Protein 4F06 (pdb70)

Radius of gyration: 19.81 Å; Cα contacts (8 Å, |Δi|>4): 800; chains: 1; bounding box: 46×58×43 Å

Nearest PDB structures (foldseek):
  4f06-assembly1_A  TM=1.003E+00  e=2.140E-73  Rhodopseudomonas palustris HaA2
  4eyk-assembly1_A  TM=9.414E-01  e=2.251E-41  Rhodopseudomonas palustris BisB5
  3i45-assembly1_A  TM=8.473E-01  e=6.447E-22  Rhodospirillum rubrum ATCC 11170
  4maa-assembly1_A  TM=8.693E-01  e=2.185E-21  Pseudomonas protegens Pf-5
  3hut-assembly1_A  TM=7.265E-01  e=2.837E-20  Rhodospirillum rubrum ATCC 11170

Solvent-accessible surface area: 13769 Å² total

CATH classification: 3.40.50.2300 (+1 more: 3.40.50.2300)

InterPro domains:
  IPR000709 Leu/Ile/Val-binding protein [PR00337] (26-42)
  IPR000709 Leu/Ile/Val-binding protein [PR00337] (88-98)
  IPR000709 Leu/Ile/Val-binding protein [PR00337] (280-293)
  IPR028081 Leucine-binding protein domain [PF13458] (25-366)
  IPR028082 Periplasmic binding protein-like I [SSF53822] (25-380)
  IPR051010 Branched-chain amino acid transport protein [PTHR30483] (5-375)

B-factor: mean 13.5, std 9.24, range [3.84, 75.08]

Structure (mmCIF, N/CA/C/O backbone):
data_4F06
#
_entry.id   4F06
#
_cell.length_a   42.135
_cell.length_b   61.174
_cell.length_c   130.177
_cell.angle_alpha   90.000
_cell.angle_beta   90.000
_cell.angle_gamma   90.000
#
_symmetry.space_group_name_H-M   'P 21 21 21'
#
loop_
_entity.id
_entity.type
_entity.pdbx_description
1 polymer 'Extracellular ligand-binding receptor'
2 non-polymer 'P-HYDROXYBENZOIC ACID'
3 non-polymer 'SULFATE ION'
4 non-polymer GLYCEROL
5 non-polymer 'SODIUM ION'
6 water water
#
loop_
_atom_site.group_PDB
_atom_site.id
_atom_site.type_symbol
_atom_site.label_atom_id
_atom_site.label_alt_id
_atom_site.label_comp_id
_atom_site.label_asym_id
_atom_site.label_entity_id
_atom_site.label_seq_id
_atom_site.pdbx_PDB_ins_code
_atom_site.Cartn_x
_atom_site.Cartn_y
_atom_site.Cartn_z
_atom_site.occupancy
_atom_site.B_iso_or_equiv
_atom_site.auth_seq_id
_atom_site.auth_comp_id
_atom_site.auth_asym_id
_atom_site.auth_atom_id
_atom_site.pdbx_PDB_model_num
ATOM 1 N N . ASP A 1 4 ? -4.356 -10.045 13.374 1.00 54.00 24 ASP A N 1
ATOM 2 C CA . ASP A 1 4 ? -4.486 -9.545 14.762 1.00 41.56 24 ASP A CA 1
ATOM 3 C C . ASP A 1 4 ? -3.427 -8.510 15.084 1.00 30.11 24 ASP A C 1
ATOM 4 O O . ASP A 1 4 ? -3.553 -7.833 16.098 1.00 26.72 24 ASP A O 1
ATOM 9 N N . THR A 1 5 ? -2.342 -8.439 14.304 1.00 21.32 25 THR A N 1
ATOM 10 C CA . THR A 1 5 ? -1.365 -7.348 14.530 1.00 15.83 25 THR A CA 1
ATOM 11 C C . THR A 1 5 ? -1.802 -6.085 13.784 1.00 13.25 25 THR A C 1
ATOM 12 O O . THR A 1 5 ? -2.126 -6.129 12.609 1.00 18.12 25 THR A O 1
ATOM 16 N N . ILE A 1 6 ? -1.829 -4.967 14.493 1.00 9.92 26 ILE A N 1
ATOM 17 C CA . ILE A 1 6 ? -2.045 -3.634 13.906 1.00 9.51 26 ILE A CA 1
ATOM 18 C C . ILE A 1 6 ? -0.723 -2.911 13.841 1.00 8.99 26 ILE A C 1
ATOM 19 O O . ILE A 1 6 ? -0.072 -2.793 14.883 1.00 9.57 26 ILE A O 1
ATOM 24 N N . LYS A 1 7 ? -0.310 -2.460 12.647 1.00 9.76 27 LYS A N 1
ATOM 25 C CA . LYS A 1 7 ? 0.944 -1.753 12.544 1.00 8.65 27 LYS A CA 1
ATOM 26 C C . LYS A 1 7 ? 0.726 -0.253 12.456 1.00 7.98 27 LYS A C 1
ATOM 27 O O . LYS A 1 7 ? -0.241 0.220 11.861 1.00 8.78 27 LYS A O 1
ATOM 33 N N . VAL A 1 8 ? 1.659 0.468 13.087 1.00 8.21 28 VAL A N 1
ATOM 34 C CA . VAL A 1 8 ? 1.701 1.912 13.105 1.00 7.57 28 VAL A CA 1
ATOM 35 C C . VAL A 1 8 ? 3.001 2.287 12.463 1.00 7.64 28 VAL A C 1
ATOM 36 O O . VAL A 1 8 ? 4.056 1.837 12.907 1.00 8.63 28 VAL A O 1
ATOM 40 N N . GLY A 1 9 ? 2.954 3.149 11.437 1.00 7.44 29 GLY A N 1
ATOM 41 C CA . GLY A 1 9 ? 4.202 3.560 10.752 1.00 7.76 29 GLY A CA 1
ATOM 42 C C . GLY A 1 9 ? 4.660 4.903 11.277 1.00 6.79 29 GLY A C 1
ATOM 43 O O . GLY A 1 9 ? 3.927 5.884 11.219 1.00 9.23 29 GLY A O 1
ATOM 44 N N . VAL A 1 10 ? 5.878 4.934 11.841 1.00 6.72 30 VAL A N 1
ATOM 45 C CA . VAL A 1 10 ? 6.431 6.144 12.429 1.00 6.44 30 VAL A CA 1
ATOM 46 C C . VAL A 1 10 ? 7.528 6.658 11.524 1.00 6.99 30 VAL A C 1
ATOM 47 O O . VAL A 1 10 ? 8.527 5.944 11.283 1.00 8.63 30 VAL A O 1
ATOM 51 N N . ILE A 1 11 ? 7.367 7.875 11.026 1.00 6.45 31 ILE A N 1
ATOM 52 C CA . ILE A 1 11 ? 8.412 8.483 10.189 1.00 6.18 31 ILE A CA 1
ATOM 53 C C . ILE A 1 11 ? 9.100 9.529 11.069 1.00 6.65 31 ILE A C 1
ATOM 54 O O . ILE A 1 11 ? 8.456 10.394 11.665 1.00 7.57 31 ILE A O 1
ATOM 59 N N . GLY A 1 12 ? 10.427 9.457 11.160 1.00 6.69 32 GLY A N 1
ATOM 60 C CA . GLY A 1 12 ? 11.162 10.441 11.977 1.00 7.35 32 GLY A CA 1
ATOM 61 C C . GLY A 1 12 ? 12.583 10.496 11.556 1.00 6.93 32 GLY A C 1
ATOM 62 O O . GLY A 1 12 ? 13.009 9.704 10.708 1.00 8.31 32 GLY A O 1
ATOM 63 N N . THR A 1 13 ? 13.325 11.426 12.136 1.00 7.01 33 THR A N 1
ATOM 64 C CA . THR A 1 13 ? 14.736 11.583 11.790 1.00 6.88 33 THR A CA 1
ATOM 65 C C . THR A 1 13 ? 15.529 10.566 12.601 1.00 6.74 33 THR A C 1
ATOM 66 O O . THR A 1 13 ? 15.959 10.829 13.721 1.00 7.84 33 THR A O 1
ATOM 78 N N . SER A 1 15 ? 18.335 8.849 11.658 1.00 10.60 35 SER A N 1
ATOM 79 C CA . SER A 1 15 ? 19.783 8.911 11.423 1.00 10.55 35 SER A CA 1
ATOM 80 C C . SER A 1 15 ? 20.108 10.331 11.018 1.00 10.68 35 SER A C 1
ATOM 81 O O . SER A 1 15 ? 19.196 11.127 10.769 1.00 11.91 35 SER A O 1
ATOM 84 N N . GLY A 1 16 ? 21.401 10.644 10.919 1.00 10.69 36 GLY A N 1
ATOM 85 C CA . GLY A 1 16 ? 21.824 11.922 10.430 1.00 10.56 36 GLY A CA 1
ATOM 86 C C . GLY A 1 16 ? 21.882 12.980 11.520 1.00 9.03 36 GLY A C 1
ATOM 87 O O . GLY A 1 16 ? 21.792 12.673 12.705 1.00 9.17 36 GLY A O 1
ATOM 88 N N . PRO A 1 17 ? 21.964 14.257 11.138 1.00 8.79 37 PRO A N 1
ATOM 89 C CA . PRO A 1 17 ? 22.206 15.334 12.087 1.00 8.49 37 PRO A CA 1
ATOM 90 C C . PRO A 1 17 ? 21.098 15.459 13.135 1.00 8.11 37 PRO A C 1
ATOM 91 O O . PRO A 1 17 ? 21.357 15.975 14.240 1.00 8.85 37 PRO A O 1
ATOM 95 N N . TYR A 1 18 ? 19.867 15.075 12.772 1.00 7.75 38 TYR A N 1
ATOM 96 C CA . TYR A 1 18 ? 18.704 15.199 13.670 1.00 7.25 38 TYR A CA 1
ATOM 97 C C . TYR A 1 18 ? 18.326 13.853 14.283 1.00 6.62 38 TYR A C 1
ATOM 98 O O . TYR A 1 18 ? 17.209 13.713 14.823 1.00 7.17 38 TYR A O 1
ATOM 107 N N . ALA A 1 19 ? 19.247 12.888 14.298 1.00 7.12 39 ALA A N 1
ATOM 108 C CA . ALA A 1 19 ? 18.945 11.526 14.739 1.00 7.10 39 ALA A CA 1
ATOM 109 C C . ALA A 1 19 ? 18.390 11.470 16.147 1.00 6.83 39 ALA A C 1
ATOM 110 O O . ALA A 1 19 ? 17.555 10.609 16.438 1.00 7.84 39 ALA A O 1
ATOM 112 N N . LEU A 1 20 ? 18.833 12.349 17.044 1.00 6.88 40 LEU A N 1
ATOM 113 C CA . LEU A 1 20 ? 18.328 12.234 18.409 1.00 7.48 40 LEU A CA 1
ATOM 114 C C . LEU A 1 20 ? 16.838 12.435 18.480 1.00 6.88 40 LEU A C 1
ATOM 115 O O . LEU A 1 20 ? 16.154 11.854 19.307 1.00 6.85 40 LEU A O 1
ATOM 120 N N . PHE A 1 21 ? 16.298 13.292 17.606 1.00 6.25 41 PHE A N 1
ATOM 121 C CA . PHE A 1 21 ? 14.866 13.606 17.657 1.00 6.59 41 PHE A CA 1
ATOM 122 C C . PHE A 1 21 ? 13.995 12.446 17.217 1.00 6.41 41 PHE A C 1
ATOM 123 O O . PHE A 1 21 ? 12.876 12.266 17.765 1.00 8.48 41 PHE A O 1
ATOM 131 N N . GLY A 1 22 ? 14.438 11.664 16.234 1.00 7.24 42 GLY A N 1
ATOM 132 C CA . GLY A 1 22 ? 13.696 10.457 15.851 1.00 8.00 42 GLY A CA 1
ATOM 133 C C . GLY A 1 22 ? 13.906 9.329 16.835 1.00 7.46 42 GLY A C 1
ATOM 134 O O . GLY A 1 22 ? 12.951 8.579 17.152 1.00 7.17 42 GLY A O 1
ATOM 135 N N . LYS A 1 23 ? 15.133 9.188 17.346 1.00 7.12 43 LYS A N 1
ATOM 136 C CA . LYS A 1 23 ? 15.370 8.224 18.423 1.00 7.27 43 LYS A CA 1
ATOM 137 C C . LYS A 1 23 ? 14.411 8.509 19.592 1.00 7.36 43 LYS A C 1
ATOM 138 O O . LYS A 1 23 ? 13.905 7.573 20.214 1.00 7.83 43 LYS A O 1
ATOM 144 N N . ASN A 1 24 ? 14.170 9.785 19.883 1.00 6.90 44 ASN A N 1
ATOM 145 C CA . ASN A 1 24 ? 13.226 10.137 20.950 1.00 5.72 44 ASN A CA 1
ATOM 146 C C . ASN A 1 24 ? 11.788 9.717 20.675 1.00 6.22 44 ASN A C 1
ATOM 147 O O . ASN A 1 24 ? 11.061 9.449 21.606 1.00 6.36 44 ASN A O 1
ATOM 152 N N . TYR A 1 25 ? 11.367 9.647 19.395 1.00 5.89 45 TYR A N 1
ATOM 153 C CA . TYR A 1 25 ? 10.015 9.073 19.140 1.00 6.60 45 TYR A CA 1
ATOM 154 C C . TYR A 1 25 ? 10.001 7.611 19.627 1.00 7.33 45 TYR A C 1
ATOM 155 O O . TYR A 1 25 ? 9.055 7.195 20.313 1.00 7.50 45 TYR A O 1
ATOM 164 N N A LYS A 1 26 ? 11.026 6.830 19.291 0.50 7.10 46 LYS A N 1
ATOM 165 N N B LYS A 1 26 ? 11.023 6.827 19.289 0.50 7.17 46 LYS A N 1
ATOM 166 C CA A LYS A 1 26 ? 11.135 5.443 19.738 0.50 7.56 46 LYS A CA 1
ATOM 167 C CA B LYS A 1 26 ? 11.096 5.444 19.747 0.50 7.61 46 LYS A CA 1
ATOM 168 C C A LYS A 1 26 ? 11.220 5.365 21.256 0.50 8.15 46 LYS A C 1
ATOM 169 C C B LYS A 1 26 ? 11.205 5.372 21.262 0.50 8.18 46 LYS A C 1
ATOM 170 O O A LYS A 1 26 ? 10.577 4.491 21.872 0.50 8.76 46 LYS A O 1
ATOM 171 O O B LYS A 1 26 ? 10.559 4.505 21.884 0.50 8.76 46 LYS A O 1
ATOM 190 N N . GLY A 1 28 ? 9.983 7.495 23.472 1.00 6.41 48 GLY A N 1
ATOM 191 C CA . GLY A 1 28 ? 8.666 7.869 24.047 1.00 7.00 48 GLY A CA 1
ATOM 192 C C . GLY A 1 28 ? 7.648 6.750 23.830 1.00 6.52 48 GLY A C 1
ATOM 193 O O . GLY A 1 28 ? 6.882 6.422 24.763 1.00 7.31 48 GLY A O 1
ATOM 194 N N . ILE A 1 29 ? 7.632 6.150 22.639 1.00 6.99 49 ILE A N 1
ATOM 195 C CA . ILE A 1 29 ? 6.753 4.995 22.390 1.00 7.63 49 ILE A CA 1
ATOM 196 C C . ILE A 1 29 ? 7.153 3.815 23.272 1.00 8.60 49 ILE A C 1
ATOM 197 O O . ILE A 1 29 ? 6.275 3.159 23.885 1.00 8.85 49 ILE A O 1
ATOM 202 N N . ASP A 1 30 ? 8.468 3.577 23.440 1.00 8.45 50 ASP A N 1
ATOM 203 C CA . ASP A 1 30 ? 8.907 2.476 24.302 1.00 9.90 50 ASP A CA 1
ATOM 204 C C . ASP A 1 30 ? 8.480 2.719 25.734 1.00 9.45 50 ASP A C 1
ATOM 205 O O . ASP A 1 30 ? 8.140 1.770 26.454 1.00 10.59 50 ASP A O 1
ATOM 210 N N . ALA A 1 31 ? 8.509 3.972 26.179 1.00 8.35 51 ALA A N 1
ATOM 211 C CA . ALA A 1 31 ? 8.055 4.298 27.529 1.00 7.76 51 ALA A CA 1
ATOM 212 C C . ALA A 1 31 ? 6.550 4.012 27.678 1.00 7.36 51 ALA A C 1
ATOM 213 O O . ALA A 1 31 ? 6.093 3.444 28.700 1.00 8.31 51 ALA A O 1
ATOM 215 N N . TRP A 1 32 ? 5.769 4.401 26.669 1.00 7.22 52 TRP A N 1
ATOM 216 C CA . TRP A 1 32 ? 4.345 4.104 26.670 1.00 6.77 52 TRP A CA 1
ATOM 217 C C . TRP A 1 32 ? 4.087 2.615 26.802 1.00 7.33 52 TRP A C 1
ATOM 218 O O . TRP A 1 32 ? 3.256 2.193 27.614 1.00 8.02 52 TRP A O 1
ATOM 229 N N . VAL A 1 33 ? 4.770 1.817 25.994 1.00 8.06 53 VAL A N 1
ATOM 230 C CA . VAL A 1 33 ? 4.612 0.362 26.014 1.00 8.15 53 VAL A CA 1
ATOM 231 C C . VAL A 1 33 ? 5.120 -0.221 27.322 1.00 8.23 53 VAL A C 1
ATOM 232 O O . VAL A 1 33 ? 4.544 -1.184 27.853 1.00 9.20 53 VAL A O 1
ATOM 236 N N . ALA A 1 34 ? 6.179 0.342 27.885 1.00 7.53 54 ALA A N 1
ATOM 237 C CA . ALA A 1 34 ? 6.676 -0.172 29.191 1.00 8.87 54 ALA A CA 1
ATOM 238 C C . ALA A 1 34 ? 5.595 -0.064 30.250 1.00 8.51 54 ALA A C 1
ATOM 239 O O . ALA A 1 34 ? 5.513 -0.923 31.131 1.00 10.42 54 ALA A O 1
ATOM 241 N N . GLU A 1 35 ? 4.778 0.995 30.189 1.00 7.79 55 GLU A N 1
ATOM 242 C CA . GLU A 1 35 ? 3.711 1.178 31.148 1.00 8.25 55 GLU A CA 1
ATOM 243 C C . GLU A 1 35 ? 2.444 0.433 30.769 1.00 7.44 55 GLU A C 1
ATOM 244 O O . GLU A 1 35 ? 1.741 -0.074 31.650 1.00 9.51 55 GLU A O 1
ATOM 250 N N . HIS A 1 36 ? 2.077 0.468 29.477 1.00 6.94 56 HIS A N 1
ATOM 251 C CA . HIS A 1 36 ? 0.731 0.147 29.065 1.00 7.47 56 HIS A CA 1
ATOM 252 C C . HIS A 1 36 ? 0.615 -1.112 28.233 1.00 8.12 56 HIS A C 1
ATOM 253 O O . HIS A 1 36 ? -0.514 -1.522 27.873 1.00 9.35 56 HIS A O 1
ATOM 260 N N . GLY A 1 37 ? 1.753 -1.696 27.860 1.00 8.07 57 GLY A N 1
ATOM 261 C CA . GLY A 1 37 ? 1.750 -2.928 27.051 1.00 9.63 57 GLY A CA 1
ATOM 262 C C . GLY A 1 37 ? 1.519 -2.681 25.577 1.00 8.68 57 GLY A C 1
ATOM 263 O O . GLY A 1 37 ? 1.390 -1.533 25.156 1.00 8.69 57 GLY A O 1
ATOM 264 N N . ASN A 1 38 ? 1.438 -3.761 24.821 1.00 10.23 58 ASN A N 1
ATOM 265 C CA . ASN A 1 38 ? 1.313 -3.706 23.358 1.00 10.27 58 ASN A CA 1
ATOM 266 C C . ASN A 1 38 ? 0.017 -4.354 22.870 1.00 10.16 58 ASN A C 1
ATOM 267 O O . ASN A 1 38 ? -0.121 -4.624 21.684 1.00 12.55 58 ASN A O 1
ATOM 272 N N . LYS A 1 39 ? -0.952 -4.560 23.763 1.00 12.16 59 LYS A N 1
ATOM 273 C CA . LYS A 1 39 ? -2.243 -5.132 23.432 1.00 13.62 59 LYS A CA 1
ATOM 274 C C . LYS A 1 39 ? -3.375 -4.073 23.566 1.00 12.63 59 LYS A C 1
ATOM 275 O O . LYS A 1 39 ? -3.485 -3.348 24.574 1.00 16.17 59 LYS A O 1
ATOM 281 N N . VAL A 1 40 ? -4.205 -3.986 22.539 1.00 12.20 60 VAL A N 1
ATOM 282 C CA . VAL A 1 40 ? -5.373 -3.135 22.587 1.00 13.00 60 VAL A CA 1
ATOM 283 C C . VAL A 1 40 ? -6.500 -3.818 21.833 1.00 13.41 60 VAL A C 1
ATOM 284 O O . VAL A 1 40 ? -6.322 -4.241 20.694 1.00 13.78 60 VAL A O 1
ATOM 288 N N . ALA A 1 41 ? -7.682 -3.884 22.457 1.00 14.55 61 ALA A N 1
ATOM 289 C CA . ALA A 1 41 ? -8.906 -4.354 21.803 1.00 18.00 61 ALA A CA 1
ATOM 290 C C . ALA A 1 41 ? -8.691 -5.740 21.214 1.00 16.50 61 ALA A C 1
ATOM 291 O O . ALA A 1 41 ? -9.220 -6.053 20.148 1.00 19.29 61 ALA A O 1
ATOM 293 N N . GLY A 1 42 ? -7.888 -6.548 21.895 1.00 16.14 62 GLY A N 1
ATOM 294 C CA . GLY A 1 42 ? -7.602 -7.913 21.453 1.00 18.16 62 GLY A CA 1
ATOM 295 C C . GLY A 1 42 ? -6.603 -8.015 20.302 1.00 16.42 62 GLY A C 1
ATOM 296 O O . GLY A 1 42 ? -6.465 -9.079 19.696 1.00 22.53 62 GLY A O 1
ATOM 297 N N . HIS A 1 43 ? -5.922 -6.908 19.984 1.00 13.74 63 HIS A N 1
ATOM 298 C CA . HIS A 1 43 ? -4.901 -6.873 18.926 1.00 12.88 63 HIS A CA 1
ATOM 299 C C . HIS A 1 43 ? -3.561 -6.525 19.506 1.00 11.52 63 HIS A C 1
ATOM 300 O O . HIS A 1 43 ? -3.467 -5.843 20.500 1.00 17.37 63 HIS A O 1
ATOM 307 N N . THR A 1 44 ? -2.496 -6.980 18.875 1.00 12.50 64 THR A N 1
ATOM 308 C CA . THR A 1 44 ? -1.139 -6.546 19.191 1.00 11.49 64 THR A CA 1
ATOM 309 C C . THR A 1 44 ? -0.838 -5.322 18.335 1.00 9.92 64 THR A C 1
ATOM 310 O O . THR A 1 44 ? -1.192 -5.291 17.165 1.00 13.20 64 THR A O 1
ATOM 314 N N . VAL A 1 45 ? -0.221 -4.300 18.926 1.00 9.36 65 VAL A N 1
ATOM 315 C CA . VAL A 1 45 ? 0.136 -3.060 18.211 1.00 9.21 65 VAL A CA 1
ATOM 316 C C . VAL A 1 45 ? 1.643 -3.109 18.021 1.00 8.61 65 VAL A C 1
ATOM 317 O O . VAL A 1 45 ? 2.399 -3.277 18.980 1.00 10.92 65 VAL A O 1
ATOM 321 N N . GLU A 1 46 ? 2.079 -2.923 16.770 1.00 8.98 66 GLU A N 1
ATOM 322 C CA . GLU A 1 46 ? 3.503 -2.912 16.451 1.00 9.19 66 GLU A CA 1
ATOM 323 C C . GLU A 1 46 ? 3.844 -1.578 15.771 1.00 8.69 66 GLU A C 1
ATOM 324 O O . GLU A 1 46 ? 3.201 -1.219 14.789 1.00 10.43 66 GLU A O 1
ATOM 330 N N . PHE A 1 47 ? 4.898 -0.918 16.244 1.00 8.79 67 PHE A N 1
ATOM 331 C CA . PHE A 1 47 ? 5.405 0.307 15.645 1.00 9.03 67 PHE A CA 1
ATOM 332 C C . PHE A 1 47 ? 6.564 -0.031 14.722 1.00 9.36 67 PHE A C 1
ATOM 333 O O . PHE A 1 47 ? 7.481 -0.781 15.098 1.00 12.14 67 PHE A O 1
ATOM 341 N N A VAL A 1 48 ? 6.500 0.523 13.507 0.50 8.44 68 VAL A N 1
ATOM 342 N N B VAL A 1 48 ? 6.514 0.491 13.506 0.50 9.04 68 VAL A N 1
ATOM 343 C CA A VAL A 1 48 ? 7.469 0.319 12.396 0.50 8.80 68 VAL A CA 1
ATOM 344 C CA B VAL A 1 48 ? 7.603 0.302 12.544 0.50 9.83 68 VAL A CA 1
ATOM 345 C C A VAL A 1 48 ? 8.087 1.692 12.072 0.50 8.92 68 VAL A C 1
ATOM 346 C C B VAL A 1 48 ? 8.102 1.674 12.134 0.50 9.47 68 VAL A C 1
ATOM 347 O O A VAL A 1 48 ? 7.350 2.638 11.805 0.50 12.71 68 VAL A O 1
ATOM 348 O O B VAL A 1 48 ? 7.316 2.580 11.874 0.50 13.09 68 VAL A O 1
ATOM 355 N N . TYR A 1 49 ? 9.418 1.811 12.111 1.00 7.70 69 TYR A N 1
ATOM 356 C CA . TYR A 1 49 ? 10.074 3.118 11.975 1.00 8.41 69 TYR A CA 1
ATOM 357 C C . TYR A 1 49 ? 10.700 3.287 10.602 1.00 7.65 69 TYR A C 1
ATOM 358 O O . TYR A 1 49 ? 11.360 2.372 10.086 1.00 9.66 69 TYR A O 1
ATOM 367 N N . ARG A 1 50 ? 10.569 4.479 10.037 1.00 7.80 70 ARG A N 1
ATOM 368 C CA . ARG A 1 50 ? 11.201 4.801 8.765 1.00 6.52 70 ARG A CA 1
ATOM 369 C C . ARG A 1 50 ? 11.874 6.165 8.906 1.00 7.25 70 ARG A C 1
ATOM 370 O O . ARG A 1 50 ? 11.446 7.023 9.703 1.00 8.01 70 ARG A O 1
ATOM 378 N N . ASP A 1 51 ? 12.916 6.392 8.102 1.00 8.68 71 ASP A N 1
ATOM 379 C CA . ASP A 1 51 ? 13.824 7.519 8.330 1.00 8.00 71 ASP A CA 1
ATOM 380 C C . ASP A 1 51 ? 13.585 8.682 7.355 1.00 8.17 71 ASP A C 1
ATOM 381 O O . ASP A 1 51 ? 13.896 8.629 6.164 1.00 8.85 71 ASP A O 1
ATOM 386 N N . GLU A 1 52 ? 13.061 9.745 7.935 1.00 8.88 72 GLU A N 1
ATOM 387 C CA . GLU A 1 52 ? 12.799 10.969 7.270 1.00 9.48 72 GLU A CA 1
ATOM 388 C C . GLU A 1 52 ? 14.062 11.741 6.831 1.00 8.42 72 GLU A C 1
ATOM 389 O O . GLU A 1 52 ? 14.034 12.471 5.800 1.00 9.26 72 GLU A O 1
ATOM 395 N N . VAL A 1 53 ? 15.117 11.626 7.630 1.00 8.48 73 VAL A N 1
ATOM 396 C CA . VAL A 1 53 ? 16.463 12.246 7.387 1.00 7.85 73 VAL A CA 1
ATOM 397 C C . VAL A 1 53 ? 16.530 13.803 7.429 1.00 7.81 73 VAL A C 1
ATOM 398 O O . VAL A 1 53 ? 17.270 14.370 8.239 1.00 10.04 73 VAL A O 1
ATOM 402 N N . SER A 1 54 ? 15.800 14.463 6.544 1.00 7.62 74 SER A N 1
ATOM 403 C CA . SER A 1 54 ? 15.976 15.891 6.318 1.00 7.71 74 SER A CA 1
ATOM 404 C C . SER A 1 54 ? 14.672 16.412 5.690 1.00 7.79 74 SER A C 1
ATOM 405 O O . SER A 1 54 ? 13.800 15.616 5.354 1.00 8.05 74 SER A O 1
ATOM 408 N N . PRO A 1 55 ? 14.567 17.730 5.493 1.00 8.08 75 PRO A N 1
ATOM 409 C CA . PRO A 1 55 ? 13.421 18.284 4.742 1.00 8.56 75 PRO A CA 1
ATOM 410 C C . PRO A 1 55 ? 13.476 17.782 3.281 1.00 8.39 75 PRO A C 1
ATOM 411 O O . PRO A 1 55 ? 14.333 18.217 2.494 1.00 10.10 75 PRO A O 1
ATOM 415 N N . ASN A 1 56 ? 12.578 16.872 2.920 1.00 7.95 76 ASN A N 1
ATOM 416 C CA . ASN A 1 56 ? 12.721 16.139 1.664 1.00 7.46 76 ASN A CA 1
ATOM 417 C C . ASN A 1 56 ? 11.332 15.544 1.443 1.00 7.17 76 ASN A C 1
ATOM 418 O O . ASN A 1 56 ? 11.039 14.383 1.811 1.00 7.58 76 ASN A O 1
ATOM 423 N N . PRO A 1 57 ? 10.437 16.366 0.876 1.00 6.49 77 PRO A N 1
ATOM 424 C CA . PRO A 1 57 ? 9.027 15.965 0.830 1.00 7.05 77 PRO A CA 1
ATOM 425 C C . PRO A 1 57 ? 8.743 14.667 0.085 1.00 7.13 77 PRO A C 1
ATOM 426 O O . PRO A 1 57 ? 8.003 13.851 0.560 1.00 7.92 77 PRO A O 1
ATOM 430 N N . ALA A 1 58 ? 9.350 14.550 -1.077 1.00 7.17 78 ALA A N 1
ATOM 431 C CA . ALA A 1 58 ? 9.102 13.341 -1.865 1.00 7.15 78 ALA A CA 1
ATOM 432 C C . ALA A 1 58 ? 9.535 12.075 -1.139 1.00 7.58 78 ALA A C 1
ATOM 433 O O . ALA A 1 58 ? 8.884 11.026 -1.246 1.00 7.93 78 ALA A O 1
ATOM 435 N N . GLN A 1 59 ? 10.638 12.166 -0.387 1.00 7.76 79 GLN A N 1
ATOM 436 C CA . GLN A 1 59 ? 11.086 11.009 0.361 1.00 8.28 79 GLN A CA 1
ATOM 437 C C . GLN A 1 59 ? 10.065 10.634 1.433 1.00 6.62 79 GLN A C 1
ATOM 438 O O . GLN A 1 59 ? 9.753 9.454 1.614 1.00 7.52 79 GLN A O 1
ATOM 444 N N . SER A 1 60 ? 9.549 11.615 2.164 1.00 6.71 80 SER A N 1
ATOM 445 C CA . SER A 1 60 ? 8.563 11.280 3.207 1.00 6.67 80 SER A CA 1
ATOM 446 C C . SER A 1 60 ? 7.238 10.790 2.628 1.00 6.79 80 SER A C 1
ATOM 447 O O . SER A 1 60 ? 6.647 9.860 3.173 1.00 7.33 80 SER A O 1
ATOM 450 N N . LYS A 1 61 ? 6.828 11.354 1.482 1.00 7.28 81 LYS A N 1
ATOM 451 C CA . LYS A 1 61 ? 5.657 10.836 0.794 1.00 7.47 81 LYS A CA 1
ATOM 452 C C . LYS A 1 61 ? 5.836 9.353 0.443 1.00 7.47 81 LYS A C 1
ATOM 453 O O . LYS A 1 61 ? 4.959 8.523 0.681 1.00 8.47 81 LYS A O 1
ATOM 459 N N . ALA A 1 62 ? 7.014 9.018 -0.119 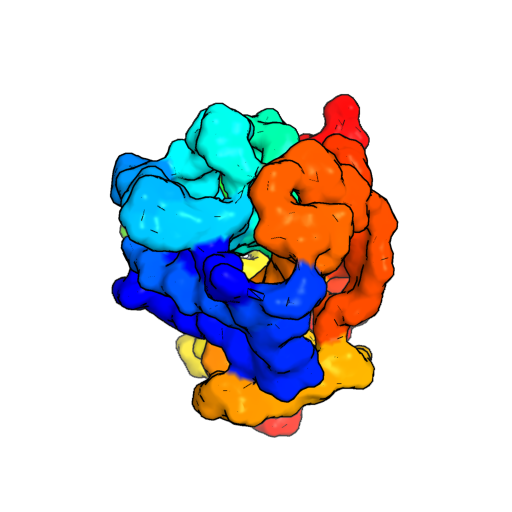1.00 7.14 82 ALA A N 1
ATOM 460 C CA . ALA A 1 62 ? 7.276 7.645 -0.520 1.00 7.37 82 ALA A CA 1
ATOM 461 C C . ALA A 1 62 ? 7.322 6.727 0.698 1.00 7.43 82 ALA A C 1
ATOM 462 O O . ALA A 1 62 ? 6.824 5.602 0.639 1.00 8.22 82 ALA A O 1
ATOM 464 N N . LEU A 1 63 ? 7.908 7.178 1.812 1.00 7.09 83 LEU A N 1
ATOM 465 C CA . LEU A 1 63 ? 7.936 6.322 3.002 1.00 7.30 83 LEU A CA 1
ATOM 466 C C . LEU A 1 63 ? 6.515 6.058 3.488 1.00 6.88 83 LEU A C 1
ATOM 467 O O . LEU A 1 63 ? 6.204 4.925 3.874 1.00 7.54 83 LEU A O 1
ATOM 472 N N . ALA A 1 64 ? 5.682 7.094 3.497 1.00 6.42 84 ALA A N 1
ATOM 473 C CA . ALA A 1 64 ? 4.295 6.898 3.942 1.00 7.16 84 ALA A CA 1
ATOM 474 C C . ALA A 1 64 ? 3.550 5.908 3.050 1.00 7.31 84 ALA A C 1
ATOM 475 O O . ALA A 1 64 ? 2.812 5.049 3.544 1.00 7.85 84 ALA A O 1
ATOM 477 N N . GLN A 1 65 ? 3.734 6.069 1.734 1.00 7.64 85 GLN A N 1
ATOM 478 C CA . GLN A 1 65 ? 3.050 5.163 0.807 1.00 8.59 85 GLN A CA 1
ATOM 479 C C . GLN A 1 65 ? 3.549 3.728 0.989 1.00 8.18 85 GLN A C 1
ATOM 480 O O . GLN A 1 65 ? 2.737 2.807 0.939 1.00 9.52 85 GLN A O 1
ATOM 486 N N . GLU A 1 66 ? 4.855 3.515 1.199 1.00 8.20 86 GLU A N 1
ATOM 487 C CA . GLU A 1 66 ? 5.344 2.155 1.444 1.00 8.62 86 GLU A CA 1
ATOM 488 C C . GLU A 1 66 ? 4.753 1.588 2.731 1.00 8.15 86 GLU A C 1
ATOM 489 O O . GLU A 1 66 ? 4.409 0.399 2.823 1.00 9.82 86 GLU A O 1
ATOM 495 N N . LEU A 1 67 ? 4.691 2.406 3.777 1.00 7.67 87 LEU A N 1
ATOM 496 C CA . LEU A 1 67 ? 4.121 1.908 5.043 1.00 8.23 87 LEU A CA 1
ATOM 497 C C . LEU A 1 67 ? 2.628 1.532 4.858 1.00 8.29 87 LEU A C 1
ATOM 498 O O . LEU A 1 67 ? 2.179 0.516 5.380 1.00 9.73 87 LEU A O 1
ATOM 503 N N . ILE A 1 68 ? 1.876 2.350 4.102 1.00 8.41 88 ILE A N 1
ATOM 504 C CA . ILE A 1 68 ? 0.462 2.067 3.854 1.00 9.88 88 ILE A CA 1
ATOM 505 C C . ILE A 1 68 ? 0.304 0.786 3.023 1.00 9.65 88 ILE A C 1
ATOM 506 O O . ILE A 1 68 ? -0.533 -0.076 3.353 1.00 12.71 88 ILE A O 1
ATOM 511 N N . VAL A 1 69 ? 1.100 0.648 1.954 1.00 10.01 89 VAL A N 1
ATOM 512 C CA . VAL A 1 69 ? 0.905 -0.473 1.019 1.00 11.46 89 VAL A CA 1
ATOM 513 C C . VAL A 1 69 ? 1.583 -1.780 1.469 1.00 11.18 89 VAL A C 1
ATOM 514 O O . VAL A 1 69 ? 0.971 -2.852 1.441 1.00 16.34 89 VAL A O 1
ATOM 518 N N A LYS A 1 70 ? 2.849 -1.682 1.870 0.50 10.82 90 LYS A N 1
ATOM 519 N N B LYS A 1 70 ? 2.862 -1.688 1.857 0.50 10.67 90 LYS A N 1
ATOM 520 C CA A LYS A 1 70 ? 3.610 -2.897 2.147 0.50 11.66 90 LYS A CA 1
ATOM 521 C CA B LYS A 1 70 ? 3.624 -2.906 2.192 0.50 11.37 90 LYS A CA 1
ATOM 522 C C A LYS A 1 70 ? 3.429 -3.343 3.593 0.50 13.02 90 LYS A C 1
ATOM 523 C C B LYS A 1 70 ? 3.335 -3.389 3.605 0.50 12.66 90 LYS A C 1
ATOM 524 O O A LYS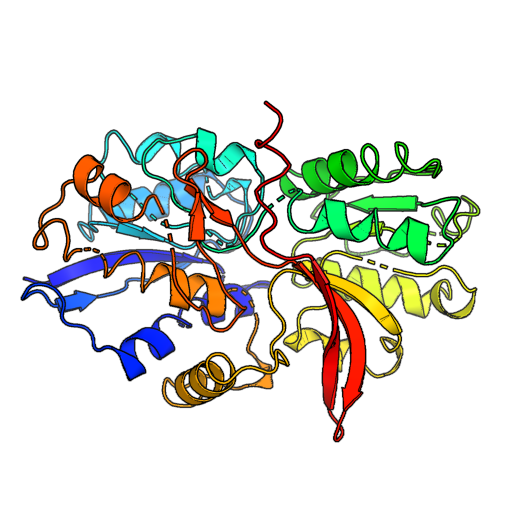 A 1 70 ? 3.291 -4.520 3.854 0.50 16.39 90 LYS A O 1
ATOM 525 O O B LYS A 1 70 ? 3.035 -4.553 3.794 0.50 16.66 90 LYS A O 1
ATOM 536 N N A GLU A 1 71 ? 3.420 -2.388 4.522 0.50 11.36 91 GLU A N 1
ATOM 537 N N B GLU A 1 71 ? 3.438 -2.500 4.593 0.50 11.58 91 GLU A N 1
ATOM 538 C CA A GLU A 1 71 ? 3.212 -2.719 5.929 0.50 11.99 91 GLU A CA 1
ATOM 539 C CA B GLU A 1 71 ? 3.143 -2.916 5.966 0.50 10.88 91 GLU A CA 1
ATOM 540 C C A GLU A 1 71 ? 1.728 -2.723 6.340 0.50 10.77 91 GLU A C 1
ATOM 541 C C B GLU A 1 71 ? 1.672 -2.792 6.346 0.50 10.54 91 GLU A C 1
ATOM 542 O O A GLU A 1 71 ? 1.390 -3.172 7.435 0.50 14.40 91 GLU A O 1
ATOM 543 O O B GLU A 1 71 ? 1.289 -3.195 7.442 0.50 14.03 91 GLU A O 1
ATOM 554 N N . LYS A 1 72 ? 0.843 -2.197 5.482 1.00 10.56 92 LYS A N 1
ATOM 555 C CA . LYS A 1 72 ? -0.603 -2.155 5.722 1.00 11.15 92 LYS A CA 1
ATOM 556 C C . LYS A 1 72 ? -0.903 -1.470 7.047 1.00 10.18 92 LYS A C 1
ATOM 557 O O . LYS A 1 72 ? -1.802 -1.858 7.789 1.00 10.62 92 LYS A O 1
ATOM 563 N N . VAL A 1 73 ? -0.169 -0.391 7.333 1.00 8.29 93 VAL A N 1
ATOM 564 C CA . VAL A 1 73 ? -0.397 0.298 8.595 1.00 7.98 93 VAL A CA 1
ATOM 565 C C . VAL A 1 73 ? -1.798 0.891 8.669 1.00 7.74 93 VAL A C 1
ATOM 566 O O . VAL A 1 73 ? -2.341 1.349 7.658 1.00 9.49 93 VAL A O 1
ATOM 570 N N . GLN A 1 74 ? -2.358 0.859 9.875 1.00 7.96 94 GLN A N 1
ATOM 571 C CA . GLN A 1 74 ? -3.635 1.525 10.105 1.00 7.88 94 GLN A CA 1
ATOM 572 C C . GLN A 1 74 ? -3.470 2.985 10.488 1.00 6.76 94 GLN A C 1
ATOM 573 O O . GLN A 1 74 ? -4.431 3.778 10.387 1.00 8.21 94 GLN A O 1
ATOM 579 N N . TYR A 1 75 ? -2.264 3.377 10.970 1.00 6.77 95 TYR A N 1
ATOM 580 C CA . TYR A 1 75 ? -1.989 4.730 11.475 1.00 6.23 95 TYR A CA 1
ATOM 581 C C . TYR A 1 75 ? -0.577 5.098 11.061 1.00 5.83 95 TYR A C 1
ATOM 582 O O . TYR A 1 75 ? 0.293 4.224 11.011 1.00 7.14 95 TYR A O 1
ATOM 591 N N . LEU A 1 76 ? -0.397 6.392 10.796 1.00 6.54 96 LEU A N 1
ATOM 592 C CA . LEU A 1 76 ? 0.954 6.952 10.597 1.00 5.73 96 LEU A CA 1
ATOM 593 C C . LEU A 1 76 ? 1.227 7.924 11.764 1.00 5.63 96 LEU A C 1
ATOM 594 O O . LEU A 1 76 ? 0.290 8.431 12.419 1.00 6.57 96 LEU A O 1
ATOM 599 N N . ALA A 1 77 ? 2.496 8.192 12.010 1.00 6.34 97 ALA A N 1
ATOM 600 C CA . ALA A 1 77 ? 2.856 9.067 13.120 1.00 6.29 97 ALA A CA 1
ATOM 601 C C . ALA A 1 77 ? 4.239 9.626 12.899 1.00 6.03 97 ALA A C 1
ATOM 602 O O . ALA A 1 77 ? 5.038 9.062 12.133 1.00 7.05 97 ALA A O 1
ATOM 604 N N . GLY A 1 78 ? 4.530 10.731 13.584 1.00 6.99 98 GLY A N 1
ATOM 605 C CA . GLY A 1 78 ? 5.899 11.252 13.620 1.00 6.68 98 GLY A CA 1
ATOM 606 C C . GLY A 1 78 ? 5.977 12.588 12.942 1.00 6.02 98 GLY A C 1
ATOM 607 O O . GLY A 1 78 ? 5.171 13.499 13.234 1.00 6.97 98 GLY A O 1
ATOM 608 N N . LEU A 1 79 ? 6.919 12.688 11.996 1.00 6.03 99 LEU A N 1
ATOM 609 C CA . LEU A 1 79 ? 7.116 13.848 11.093 1.00 5.89 99 LEU A CA 1
ATOM 610 C C . LEU A 1 79 ? 7.773 14.995 11.829 1.00 5.55 99 LEU A C 1
ATOM 611 O O . LEU A 1 79 ? 7.106 15.883 12.409 1.00 6.42 99 LEU A O 1
ATOM 616 N N . TYR A 1 80 ? 9.099 14.988 11.802 1.00 5.82 100 TYR A N 1
ATOM 617 C CA . TYR A 1 80 ? 9.849 16.048 12.451 1.00 5.79 100 TYR A CA 1
ATOM 618 C C . TYR A 1 80 ? 9.659 17.410 11.728 1.00 5.04 100 TYR A C 1
ATOM 619 O O . TYR A 1 80 ? 9.380 18.434 12.374 1.00 5.53 100 TYR A O 1
ATOM 628 N N . PHE A 1 81 ? 9.835 17.414 10.394 1.00 5.46 101 PHE A N 1
ATOM 629 C CA . PHE A 1 81 ? 9.829 18.662 9.647 1.00 5.54 101 PHE A CA 1
ATOM 630 C C . PHE A 1 81 ? 8.474 18.976 9.010 1.00 5.46 101 PHE A C 1
ATOM 631 O O . PHE A 1 81 ? 7.861 18.104 8.369 1.00 6.52 101 PHE A O 1
ATOM 639 N N . THR A 1 82 ? 8.129 20.239 9.090 1.00 5.24 102 THR A N 1
ATOM 640 C CA . THR A 1 82 ? 6.892 20.707 8.436 1.00 5.74 102 THR A CA 1
ATOM 641 C C . THR A 1 82 ? 6.738 20.274 6.969 1.00 6.10 102 THR A C 1
ATOM 642 O O . THR A 1 82 ? 5.698 19.757 6.615 1.00 6.41 102 THR A O 1
ATOM 646 N N . PRO A 1 83 ? 7.737 20.513 6.094 1.00 6.24 103 PRO A N 1
ATOM 647 C CA . PRO A 1 83 ? 7.550 20.152 4.679 1.00 6.82 103 PRO A CA 1
ATOM 648 C C . PRO A 1 83 ? 7.296 18.678 4.473 1.00 6.78 103 PRO A C 1
ATOM 649 O O . PRO A 1 83 ? 6.656 18.278 3.509 1.00 7.43 103 PRO A O 1
ATOM 653 N N . ASN A 1 84 ? 7.828 17.846 5.346 1.00 6.52 104 ASN A N 1
ATOM 654 C CA . ASN A 1 84 ? 7.581 16.409 5.251 1.00 6.30 104 ASN A CA 1
ATOM 655 C C . ASN A 1 84 ? 6.175 16.050 5.660 1.00 6.73 104 ASN A C 1
ATOM 656 O O . ASN A 1 84 ? 5.488 15.284 4.963 1.00 7.55 104 ASN A O 1
ATOM 661 N N . ALA A 1 85 ? 5.681 16.659 6.745 1.00 6.42 105 ALA A N 1
ATOM 662 C CA . ALA A 1 85 ? 4.280 16.465 7.126 1.00 6.59 105 ALA A CA 1
ATOM 663 C C . ALA A 1 85 ? 3.332 16.981 6.032 1.00 6.25 105 ALA A C 1
ATOM 664 O O . ALA A 1 85 ? 2.308 16.341 5.733 1.00 7.72 105 ALA A O 1
ATOM 674 N N . ALA A 1 87 ? 3.812 16.969 2.855 1.00 7.85 107 ALA A N 1
ATOM 675 C CA . ALA A 1 87 ? 3.827 16.038 1.728 1.00 9.13 107 ALA A CA 1
ATOM 676 C C . ALA A 1 87 ? 2.938 14.827 1.986 1.00 8.40 107 ALA A C 1
ATOM 677 O O . ALA A 1 87 ? 2.337 14.292 1.055 1.00 9.75 107 ALA A O 1
ATOM 679 N N . VAL A 1 88 ? 2.848 14.401 3.238 1.00 6.89 108 VAL A N 1
ATOM 680 C CA . VAL A 1 88 ? 2.092 13.188 3.584 1.00 7.42 108 VAL A CA 1
ATOM 681 C C . VAL A 1 88 ? 0.594 13.507 3.764 1.00 7.10 108 VAL A C 1
ATOM 682 O O . VAL A 1 88 ? -0.259 12.701 3.403 1.00 8.39 108 VAL A O 1
ATOM 686 N N . ALA A 1 89 ? 0.277 14.708 4.274 1.00 7.15 109 ALA A N 1
ATOM 687 C CA . ALA A 1 89 ? -1.113 15.075 4.613 1.00 7.29 109 ALA A CA 1
ATOM 688 C C . ALA A 1 89 ? -2.168 14.763 3.527 1.00 6.85 109 ALA A C 1
ATOM 689 O O . ALA A 1 89 ? -3.213 14.199 3.861 1.00 7.55 109 ALA A O 1
ATOM 691 N N . PRO A 1 90 ? -1.914 15.127 2.249 1.00 7.84 110 PRO A N 1
ATOM 692 C CA . PRO A 1 90 ? -2.984 14.964 1.230 1.00 9.04 110 PRO A CA 1
ATOM 693 C C . PRO A 1 90 ? -3.258 13.462 0.945 1.00 8.84 110 PRO A C 1
ATOM 694 O O . PRO A 1 90 ? -4.277 13.165 0.320 1.00 12.95 110 PRO A O 1
ATOM 698 N N . LEU A 1 91 ? -2.422 12.499 1.386 1.00 8.89 111 LEU A N 1
ATOM 699 C CA . LEU A 1 91 ? -2.569 11.042 1.110 1.00 10.68 111 LEU A CA 1
ATOM 700 C C . LEU A 1 91 ? -3.619 10.429 2.013 1.00 8.97 111 LEU A C 1
ATOM 701 O O . LEU A 1 91 ? -4.159 9.365 1.723 1.00 9.10 111 LEU A O 1
ATOM 706 N N . LEU A 1 92 ? -3.771 11.020 3.188 1.00 7.10 112 LEU A N 1
ATOM 707 C CA . LEU A 1 92 ? -4.333 10.284 4.328 1.00 7.39 112 LEU A CA 1
ATOM 708 C C . LEU A 1 92 ? -5.797 9.926 4.160 1.00 6.71 112 LEU A C 1
ATOM 709 O O . LEU A 1 92 ? -6.204 8.809 4.506 1.00 7.43 112 LEU A O 1
ATOM 714 N N . GLN A 1 93 ? -6.595 10.862 3.622 1.00 6.74 113 GLN A N 1
ATOM 715 C CA . GLN A 1 93 ? -8.011 10.606 3.613 1.00 7.40 113 GLN A CA 1
ATOM 716 C C . GLN A 1 93 ? -8.352 9.499 2.605 1.00 8.14 113 GLN A C 1
ATOM 717 O O . GLN A 1 93 ? -9.097 8.541 2.921 1.00 9.05 113 GLN A O 1
ATOM 723 N N . GLU A 1 94 ? -7.780 9.555 1.394 1.00 8.43 114 GLU A N 1
ATOM 724 C CA . GLU A 1 94 ? -8.007 8.491 0.416 1.00 8.78 114 GLU A CA 1
ATOM 725 C C . GLU A 1 94 ? -7.491 7.149 0.930 1.00 8.21 114 GLU A C 1
ATOM 726 O O . GLU A 1 94 ? -8.100 6.099 0.659 1.00 10.20 114 GLU A O 1
ATOM 732 N N . ALA A 1 95 ? -6.358 7.168 1.650 1.00 8.02 115 ALA A N 1
ATOM 733 C CA . ALA A 1 95 ? -5.820 5.906 2.201 1.00 8.75 115 ALA A CA 1
ATOM 734 C C . ALA A 1 95 ? -6.570 5.408 3.424 1.00 9.42 115 ALA A C 1
ATOM 735 O O . ALA A 1 95 ? -6.407 4.271 3.833 1.00 10.44 115 ALA A O 1
ATOM 737 N N A LYS A 1 96 ? -7.393 6.282 4.000 0.50 8.37 116 LYS A N 1
ATOM 738 N N B LYS A 1 96 ? -7.390 6.267 4.017 0.50 8.43 116 LYS A N 1
ATOM 739 C CA A LYS A 1 96 ? -8.147 6.012 5.248 0.50 9.24 116 LYS A CA 1
ATOM 740 C CA B LYS A 1 96 ? -8.136 5.916 5.241 0.50 9.35 116 LYS A CA 1
ATOM 741 C C A LYS A 1 96 ? -7.222 5.687 6.417 0.50 8.32 116 LYS A C 1
ATOM 742 C C B LYS A 1 96 ? -7.195 5.646 6.410 0.50 8.34 116 LYS A C 1
ATOM 743 O O A LYS A 1 96 ? -7.496 4.794 7.222 0.50 9.92 116 LYS A O 1
ATOM 744 O O B LYS A 1 96 ? -7.429 4.737 7.210 0.50 9.58 116 LYS A O 1
ATOM 755 N N . VAL A 1 97 ? -6.121 6.444 6.512 1.00 7.77 117 VAL A N 1
ATOM 756 C CA . VAL A 1 97 ? -5.101 6.260 7.541 1.00 7.48 117 VAL A CA 1
ATOM 757 C C . VAL A 1 97 ? -4.872 7.609 8.264 1.00 6.94 117 VAL A C 1
ATOM 758 O O . VAL A 1 97 ? -4.391 8.561 7.678 1.00 9.32 117 VAL A O 1
ATOM 762 N N . PRO A 1 98 ? -5.199 7.685 9.584 1.00 7.35 118 PRO A N 1
ATOM 763 C CA . PRO A 1 98 ? -4.886 8.927 10.297 1.00 7.25 118 PRO A CA 1
ATOM 764 C C . PRO A 1 98 ? -3.395 9.100 10.535 1.00 7.54 118 PRO A C 1
ATOM 765 O O . PRO A 1 98 ? -2.651 8.116 10.536 1.00 9.36 118 PRO A O 1
ATOM 777 N N . VAL A 1 100 ? -0.769 10.948 13.320 1.00 6.17 120 VAL A N 1
ATOM 778 C CA . VAL A 1 100 ? -0.527 11.645 14.582 1.00 6.21 120 VAL A CA 1
ATOM 779 C C . VAL A 1 100 ? 0.814 12.364 14.489 1.00 6.00 120 VAL A C 1
ATOM 780 O O . VAL A 1 100 ? 1.878 11.744 14.476 1.00 7.01 120 VAL A O 1
ATOM 784 N N . VAL A 1 101 ? 0.754 13.680 14.325 1.00 5.52 121 VAL A N 1
ATOM 785 C CA . VAL A 1 101 ? 1.956 14.473 14.144 1.00 5.40 121 VAL A CA 1
ATOM 786 C C . VAL A 1 101 ? 2.604 14.661 15.512 1.00 5.47 121 VAL A C 1
ATOM 787 O O . VAL A 1 101 ? 1.976 15.177 16.450 1.00 6.16 121 VAL A O 1
ATOM 799 N N . ASN A 1 103 ? 5.804 16.190 15.892 1.00 5.57 123 ASN A N 1
ATOM 800 C CA . ASN A 1 103 ? 6.660 17.370 16.019 1.00 5.97 123 ASN A CA 1
ATOM 801 C C . ASN A 1 103 ? 6.198 18.517 15.119 1.00 5.52 123 ASN A C 1
ATOM 802 O O . ASN A 1 103 ? 5.849 19.606 15.625 1.00 6.06 123 ASN A O 1
ATOM 807 N N . ALA A 1 104 ? 6.226 18.312 13.791 1.00 5.17 124 ALA A N 1
ATOM 808 C CA . ALA A 1 104 ? 6.060 19.419 12.807 1.00 5.95 124 ALA A CA 1
ATOM 809 C C . ALA A 1 104 ? 5.002 20.394 13.304 1.00 4.90 124 ALA A C 1
ATOM 810 O O . ALA A 1 104 ? 3.838 20.013 13.559 1.00 6.03 124 ALA A O 1
ATOM 812 N N . ALA A 1 105 ? 5.360 21.691 13.369 1.00 4.66 125 ALA A N 1
ATOM 813 C CA . ALA A 1 105 ? 4.706 22.623 14.297 1.00 5.57 125 ALA A CA 1
ATOM 814 C C . ALA A 1 105 ? 4.045 23.800 13.549 1.00 5.52 125 ALA A C 1
ATOM 815 O O . ALA A 1 105 ? 3.584 24.763 14.179 1.00 6.79 125 ALA A O 1
ATOM 817 N N . THR A 1 106 ? 3.978 23.777 12.214 1.00 5.80 126 THR A N 1
ATOM 818 C CA . THR A 1 106 ? 3.342 24.894 11.462 1.00 5.86 126 THR A CA 1
ATOM 819 C C . THR A 1 106 ? 1.819 24.754 11.668 1.00 6.31 126 THR A C 1
ATOM 820 O O . THR A 1 106 ? 1.234 23.662 11.530 1.00 6.54 126 THR A O 1
ATOM 824 N N . SER A 1 107 ? 1.164 25.882 11.959 1.00 5.96 127 SER A N 1
ATOM 825 C CA . SER A 1 107 ? -0.263 25.818 12.353 1.00 6.50 127 SER A CA 1
ATOM 826 C C . SER A 1 107 ? -1.120 25.145 11.296 1.00 6.94 127 SER A C 1
ATOM 827 O O . SER A 1 107 ? -1.968 24.326 11.633 1.00 7.30 127 SER A O 1
ATOM 830 N N . SER A 1 108 ? -0.936 25.490 10.024 1.00 6.99 128 SER A N 1
ATOM 831 C CA . SER A 1 108 ? -1.843 25.025 8.986 1.00 7.12 128 SER A CA 1
ATOM 832 C C . SER A 1 108 ? -1.763 23.532 8.700 1.00 6.55 128 SER A C 1
ATOM 833 O O . SER A 1 108 ? -2.603 23.033 7.952 1.00 7.55 128 SER A O 1
ATOM 836 N N . ILE A 1 109 ? -0.791 22.796 9.257 1.00 6.25 129 ILE A N 1
ATOM 837 C CA . ILE A 1 109 ? -0.702 21.363 8.942 1.00 6.57 129 ILE A CA 1
ATOM 838 C C . ILE A 1 109 ? -2.034 20.676 9.250 1.00 6.37 129 ILE A C 1
ATOM 839 O O . ILE A 1 109 ? -2.473 19.818 8.495 1.00 6.83 129 ILE A O 1
ATOM 844 N N . THR A 1 110 ? -2.680 20.983 10.383 1.00 6.41 130 THR A N 1
ATOM 845 C CA . THR A 1 110 ? -3.921 20.272 10.747 1.00 6.79 130 THR A CA 1
ATOM 846 C C . THR A 1 110 ? -5.057 20.566 9.761 1.00 6.58 130 THR A C 1
ATOM 847 O O . THR A 1 110 ? -5.979 19.766 9.683 1.00 8.36 130 THR A O 1
ATOM 851 N N . GLU A 1 111 ? -4.969 21.677 9.038 1.00 6.68 131 GLU A N 1
ATOM 852 C CA . GLU A 1 111 ? -6.007 22.023 8.070 1.00 7.60 131 GLU A CA 1
ATOM 853 C C . GLU A 1 111 ? -5.876 21.229 6.778 1.00 7.78 131 GLU A C 1
ATOM 854 O O . GLU A 1 111 ? -6.759 21.318 5.923 1.00 10.94 131 GLU A O 1
ATOM 860 N N . LYS A 1 112 ? -4.802 20.455 6.617 1.00 6.40 132 LYS A N 1
ATOM 861 C CA . LYS A 1 112 ? -4.556 19.797 5.326 1.00 7.15 132 LYS A CA 1
ATOM 862 C C . LYS A 1 112 ? -5.185 18.393 5.228 1.00 8.48 132 LYS A C 1
ATOM 863 O O . LYS A 1 112 ? -5.134 17.770 4.163 1.00 9.63 132 LYS A O 1
ATOM 869 N N . SER A 1 113 ? -5.791 17.909 6.312 1.00 7.69 133 SER A N 1
ATOM 870 C CA . SER A 1 113 ? -6.504 16.642 6.245 1.00 7.72 133 SER A CA 1
ATOM 871 C C . SER A 1 113 ? -7.429 16.574 7.428 1.00 7.12 133 SER A C 1
ATOM 872 O O . SER A 1 113 ? -7.020 16.963 8.514 1.00 8.40 133 SER A O 1
ATOM 875 N N . PRO A 1 114 ? -8.614 15.960 7.301 1.00 7.06 134 PRO A N 1
ATOM 876 C CA . PRO A 1 114 ? -9.470 15.744 8.467 1.00 7.23 134 PRO A CA 1
ATOM 877 C C . PRO A 1 114 ? -8.892 14.692 9.424 1.00 6.91 134 PRO A C 1
ATOM 878 O O . PRO A 1 114 ? -9.332 14.600 10.561 1.00 7.96 134 PRO A O 1
ATOM 882 N N . TYR A 1 115 ? -7.891 13.934 8.975 1.00 6.81 135 TYR A N 1
ATOM 883 C CA . TYR A 1 115 ? -7.415 12.776 9.742 1.00 7.16 135 TYR A CA 1
ATOM 884 C C . TYR A 1 115 ? -6.061 13.016 10.402 1.00 6.34 135 TYR A C 1
ATOM 885 O O . TYR A 1 115 ? -5.386 12.069 10.755 1.00 8.45 135 TYR A O 1
ATOM 894 N N . ILE A 1 116 ? -5.690 14.275 10.603 1.00 6.31 136 ILE A N 1
ATOM 895 C CA . ILE A 1 116 ? -4.487 14.593 11.339 1.00 6.71 136 ILE A CA 1
ATOM 896 C C . ILE A 1 116 ? -4.859 15.029 12.776 1.00 6.68 136 ILE A C 1
ATOM 897 O O . ILE A 1 116 ? -5.820 15.796 12.993 1.00 6.98 136 ILE A O 1
ATOM 902 N N A VAL A 1 117 ? -4.113 14.513 13.754 0.50 5.92 137 VAL A N 1
ATOM 903 N N B VAL A 1 117 ? -4.118 14.499 13.753 0.50 6.32 137 VAL A N 1
ATOM 904 C CA A VAL A 1 117 ? -4.147 15.062 15.113 0.50 5.95 137 VAL A CA 1
ATOM 905 C CA B VAL A 1 117 ? -4.122 15.052 15.114 0.50 6.74 137 VAL A CA 1
ATOM 906 C C A VAL A 1 117 ? -2.729 15.308 15.554 0.50 5.49 137 VAL A C 1
ATOM 907 C C B VAL A 1 117 ? -2.705 15.330 15.522 0.50 5.85 137 VAL A C 1
ATOM 908 O O A VAL A 1 117 ? -1.853 14.545 15.168 0.50 7.18 137 VAL A O 1
ATOM 909 O O B VAL A 1 117 ? -1.811 14.607 15.099 0.50 7.65 137 VAL A O 1
ATOM 916 N N . ARG A 1 118 ? -2.479 16.379 16.308 1.00 5.28 138 ARG A N 1
ATOM 917 C CA . ARG A 1 118 ? -1.095 16.760 16.626 1.00 5.02 138 ARG A CA 1
ATOM 918 C C . ARG A 1 118 ? -0.895 16.778 18.135 1.00 5.52 138 ARG A C 1
ATOM 919 O O . ARG A 1 118 ? -1.647 17.438 18.854 1.00 6.11 138 ARG A O 1
ATOM 927 N N . THR A 1 119 ? 0.160 16.072 18.604 1.00 5.68 139 THR A N 1
ATOM 928 C CA . THR A 1 119 ? 0.457 15.992 20.049 1.00 5.36 139 THR A CA 1
ATOM 929 C C . THR A 1 119 ? 1.762 16.722 20.375 1.00 5.02 139 THR A C 1
ATOM 930 O O . THR A 1 119 ? 2.262 16.581 21.518 1.00 6.02 139 THR A O 1
ATOM 934 N N . SER A 1 120 ? 2.277 17.523 19.445 1.00 5.14 140 SER A N 1
ATOM 935 C CA . SER A 1 120 ? 3.500 18.266 19.730 1.00 4.91 140 SER A CA 1
ATOM 936 C C . SER A 1 120 ? 3.158 19.679 20.198 1.00 5.16 140 SER A C 1
ATOM 937 O O . SER A 1 120 ? 2.909 19.875 21.405 1.00 5.84 140 SER A O 1
ATOM 940 N N . PHE A 1 121 ? 3.086 20.659 19.273 1.00 5.06 141 PHE A N 1
ATOM 941 C CA . PHE A 1 121 ? 2.953 22.088 19.613 1.00 5.16 141 PHE A CA 1
ATOM 942 C C . PHE A 1 121 ? 2.795 22.798 18.304 1.00 5.22 141 PHE A C 1
ATOM 943 O O . PHE A 1 121 ? 3.069 22.229 17.232 1.00 5.73 141 PHE A O 1
ATOM 951 N N . THR A 1 122 ? 2.418 24.071 18.365 1.00 5.08 142 THR A N 1
ATOM 952 C CA . THR A 1 122 ? 2.604 24.961 17.193 1.00 5.44 142 THR A CA 1
ATOM 953 C C . THR A 1 122 ? 3.521 26.117 17.524 1.00 5.14 142 THR A C 1
ATOM 954 O O . THR A 1 122 ? 3.765 26.460 18.701 1.00 5.67 142 THR A O 1
ATOM 966 N N . PHE A 1 124 ? 2.957 29.328 16.761 1.00 6.43 144 PHE A N 1
ATOM 967 C CA . PHE A 1 124 ? 2.153 30.380 17.379 1.00 5.76 144 PHE A CA 1
ATOM 968 C C . PHE A 1 124 ? 1.862 30.119 18.856 1.00 5.39 144 PHE A C 1
ATOM 969 O O . PHE A 1 124 ? 1.879 31.038 19.682 1.00 6.54 144 PHE A O 1
ATOM 977 N N . GLN A 1 125 ? 1.580 28.854 19.174 1.00 5.85 145 GLN A N 1
ATOM 978 C CA . GLN A 1 125 ? 1.248 28.475 20.538 1.00 5.87 145 GLN A CA 1
ATOM 979 C C . GLN A 1 125 ? 2.368 28.834 21.525 1.00 5.60 145 GLN A C 1
ATOM 980 O O . GLN A 1 125 ? 2.100 29.399 22.583 1.00 6.71 145 GLN A O 1
ATOM 986 N N . ASN A 1 126 ? 3.624 28.545 21.167 1.00 5.83 146 ASN A N 1
ATOM 987 C CA . ASN A 1 126 ? 4.757 28.868 22.032 1.00 6.05 146 ASN A CA 1
ATOM 988 C C . ASN A 1 126 ? 5.238 30.307 21.862 1.00 6.70 146 ASN A C 1
ATOM 989 O O . ASN A 1 126 ? 5.804 30.890 22.806 1.00 7.82 146 ASN A O 1
ATOM 994 N N . THR A 1 127 ? 5.024 30.920 20.690 1.00 5.90 147 THR A N 1
ATOM 995 C CA . THR A 1 127 ? 5.580 32.263 20.432 1.00 6.70 147 THR A CA 1
ATOM 996 C C . THR A 1 127 ? 4.752 33.388 21.033 1.00 7.09 147 THR A C 1
ATOM 997 O O . THR A 1 127 ? 5.306 34.409 21.468 1.00 7.90 147 THR A O 1
ATOM 1001 N N . VAL A 1 128 ? 3.422 33.248 21.054 1.00 6.77 148 VAL A N 1
ATOM 1002 C CA . VAL A 1 128 ? 2.616 34.343 21.642 1.00 7.66 148 VAL A CA 1
ATOM 1003 C C . VAL A 1 128 ? 3.068 34.587 23.098 1.00 8.22 148 VAL A C 1
ATOM 1004 O O . VAL A 1 128 ? 3.265 35.751 23.470 1.00 8.44 148 VAL A O 1
ATOM 1008 N N . PRO A 1 129 ? 3.254 33.536 23.943 1.00 7.74 149 PRO A N 1
ATOM 1009 C CA . PRO A 1 129 ? 3.793 33.824 25.284 1.00 8.54 149 PRO A CA 1
ATOM 1010 C C . PRO A 1 129 ? 5.194 34.438 25.279 1.00 8.10 149 PRO A C 1
ATOM 1011 O O . PRO A 1 129 ? 5.490 35.250 26.155 1.00 9.72 149 PRO A O 1
ATOM 1015 N N . ALA A 1 130 ? 6.057 34.058 24.332 1.00 8.39 150 ALA A N 1
ATOM 1016 C CA . ALA A 1 130 ? 7.392 34.655 24.267 1.00 7.67 150 ALA A CA 1
ATOM 1017 C C . ALA A 1 130 ? 7.277 36.148 24.067 1.00 8.13 150 ALA A C 1
ATOM 1018 O O . ALA A 1 130 ? 8.049 36.905 24.691 1.00 9.59 150 ALA A O 1
ATOM 1020 N N . ALA A 1 131 ? 6.342 36.601 23.212 1.00 8.59 151 ALA A N 1
ATOM 1021 C CA . ALA A 1 131 ? 6.195 38.048 22.975 1.00 8.97 151 ALA A CA 1
ATOM 1022 C C . ALA A 1 131 ? 5.644 38.763 24.204 1.00 8.97 151 ALA A C 1
ATOM 1023 O O . ALA A 1 131 ? 6.029 39.910 24.476 1.00 10.50 151 ALA A O 1
ATOM 1025 N N A LYS A 1 132 ? 4.722 38.099 24.910 0.50 9.43 152 LYS A N 1
ATOM 1026 N N B LYS A 1 132 ? 4.718 38.108 24.912 0.50 9.50 152 LYS A N 1
ATOM 1027 C CA A LYS A 1 132 ? 4.200 38.644 26.170 0.50 9.84 152 LYS A CA 1
ATOM 1028 C CA B LYS A 1 132 ? 4.209 38.679 26.165 0.50 9.82 152 LYS A CA 1
ATOM 1029 C C A LYS A 1 132 ? 5.310 38.784 27.210 0.50 9.19 152 LYS A C 1
ATOM 1030 C C B LYS A 1 132 ? 5.326 38.799 27.201 0.50 9.19 152 LYS A C 1
ATOM 1031 O O A LYS A 1 132 ? 5.462 39.832 27.847 0.50 11.78 152 LYS A O 1
ATOM 1032 O O B LYS A 1 132 ? 5.490 39.842 27.840 0.50 11.64 152 LYS A O 1
ATOM 1043 N N . VAL A 1 133 ? 6.140 37.766 27.333 1.00 9.17 153 VAL A N 1
ATOM 1044 C CA . VAL A 1 133 ? 7.235 37.809 28.297 1.00 10.30 153 VAL A CA 1
ATOM 1045 C C . VAL A 1 133 ? 8.274 38.869 27.892 1.00 10.10 153 VAL A C 1
ATOM 1046 O O . VAL A 1 133 ? 8.817 39.582 28.726 1.00 11.80 153 VAL A O 1
ATOM 1050 N N . ALA A 1 134 ? 8.514 38.998 26.585 1.00 10.23 154 ALA A N 1
ATOM 1051 C CA . ALA A 1 134 ? 9.488 39.991 26.126 1.00 9.82 154 ALA A CA 1
ATOM 1052 C C . ALA A 1 134 ? 9.085 41.396 26.624 1.00 10.79 154 ALA A C 1
ATOM 1053 O O . ALA A 1 134 ? 9.925 42.157 27.149 1.00 11.95 154 ALA A O 1
ATOM 1055 N N . LYS A 1 135 ? 7.790 41.700 26.514 1.00 11.07 155 LYS A N 1
ATOM 1056 C CA . LYS A 1 135 ? 7.310 42.982 26.980 1.00 12.73 155 LYS A CA 1
ATOM 1057 C C . LYS A 1 135 ? 7.446 43.065 28.517 1.00 12.47 155 LYS A C 1
ATOM 1058 O O . LYS A 1 135 ? 7.881 44.079 29.039 1.00 14.84 155 LYS A O 1
ATOM 1064 N N . GLN A 1 136 ? 7.062 41.997 29.222 1.00 12.11 156 GLN A N 1
ATOM 1065 C CA . GLN A 1 136 ? 7.103 41.999 30.707 1.00 12.47 156 GLN A CA 1
ATOM 1066 C C . GLN A 1 136 ? 8.543 42.196 31.182 1.00 14.58 156 GLN A C 1
ATOM 1067 O O . GLN A 1 136 ? 8.735 42.825 32.233 1.00 19.12 156 GLN A O 1
ATOM 1073 N N . LYS A 1 137 ? 9.525 41.694 30.412 1.00 12.59 157 LYS A N 1
ATOM 1074 C CA . LYS A 1 137 ? 10.940 41.795 30.780 1.00 15.66 157 LYS A CA 1
ATOM 1075 C C . LYS A 1 137 ? 11.566 43.133 30.372 1.00 17.26 157 LYS A C 1
ATOM 1076 O O . LYS A 1 137 ? 12.760 43.340 30.560 1.00 23.34 157 LYS A O 1
ATOM 1082 N N . GLY A 1 138 ? 10.780 44.022 29.774 1.00 14.79 158 GLY A N 1
ATOM 1083 C CA . GLY A 1 138 ? 11.252 45.367 29.475 1.00 17.58 158 GLY A CA 1
ATOM 1084 C C . GLY A 1 138 ? 11.852 45.538 28.094 1.00 15.46 158 GLY A C 1
ATOM 1085 O O . GLY A 1 138 ? 12.417 46.581 27.822 1.00 17.49 158 GLY A O 1
ATOM 1086 N N . ALA A 1 139 ? 11.693 44.564 27.191 1.00 13.09 159 ALA A N 1
ATOM 1087 C CA . ALA A 1 139 ? 12.245 44.744 25.847 1.00 12.79 159 ALA A CA 1
ATOM 1088 C C . ALA A 1 139 ? 11.517 45.848 25.140 1.00 12.93 159 ALA A C 1
ATOM 1089 O O . ALA A 1 139 ? 10.295 46.002 25.296 1.00 15.57 159 ALA A O 1
ATOM 1091 N N . THR A 1 140 ? 12.251 46.615 24.352 1.00 15.15 160 THR A N 1
ATOM 1092 C CA . THR A 1 140 ? 11.573 47.631 23.563 1.00 17.57 160 THR A CA 1
ATOM 1093 C C . THR A 1 140 ? 11.847 47.528 22.082 1.00 16.31 160 THR A C 1
ATOM 1094 O O . THR A 1 140 ? 10.929 47.811 21.295 1.00 15.96 160 THR A O 1
ATOM 1098 N N . LYS A 1 141 ? 13.075 47.136 21.702 1.00 13.70 161 LYS A N 1
ATOM 1099 C CA . LYS A 1 141 ? 13.413 46.938 20.295 1.00 11.99 161 LYS A CA 1
ATOM 1100 C C . LYS A 1 141 ? 13.955 45.515 20.102 1.00 10.42 161 LYS A C 1
ATOM 1101 O O . LYS A 1 141 ? 14.983 45.150 20.676 1.00 12.82 161 LYS A O 1
ATOM 1107 N N . VAL A 1 142 ? 13.248 44.711 19.310 1.00 9.99 162 VAL A N 1
ATOM 1108 C CA . VAL A 1 142 ? 13.599 43.307 19.129 1.00 9.91 162 VAL A CA 1
ATOM 1109 C C . VAL A 1 142 ? 14.078 43.043 17.709 1.00 8.70 162 VAL A C 1
ATOM 1110 O O . VAL A 1 142 ? 13.509 43.587 16.744 1.00 10.09 162 VAL A O 1
ATOM 1114 N N . ALA A 1 143 ? 15.142 42.235 17.586 1.00 8.70 163 ALA A N 1
ATOM 1115 C CA . ALA A 1 143 ? 15.552 41.670 16.302 1.00 8.33 163 ALA A CA 1
ATOM 1116 C C . ALA A 1 143 ? 15.049 40.229 16.257 1.00 8.22 163 ALA A C 1
ATOM 1117 O O . ALA A 1 143 ? 15.354 39.416 17.160 1.00 9.31 163 ALA A O 1
ATOM 1119 N N . ILE A 1 144 ? 14.254 39.931 15.228 1.00 8.07 164 ILE A N 1
ATOM 1120 C CA . ILE A 1 144 ? 13.790 38.562 14.994 1.00 6.87 164 ILE A CA 1
ATOM 1121 C C . ILE A 1 144 ? 14.725 37.848 14.032 1.00 8.22 164 ILE A C 1
ATOM 1122 O O . ILE A 1 144 ? 15.036 38.411 12.987 1.00 9.37 164 ILE A O 1
ATOM 1127 N N . ALA A 1 145 ? 15.104 36.618 14.357 1.00 7.29 165 ALA A N 1
ATOM 1128 C CA . ALA A 1 145 ? 15.911 35.821 13.438 1.00 8.14 165 ALA A CA 1
ATOM 1129 C C . ALA A 1 145 ? 15.267 34.435 13.415 1.00 7.31 165 ALA A C 1
ATOM 1130 O O . ALA A 1 145 ? 15.219 33.754 14.458 1.00 8.38 165 ALA A O 1
ATOM 1132 N N . VAL A 1 146 ? 14.738 34.014 12.254 1.00 6.51 166 VAL A N 1
ATOM 1133 C CA . VAL A 1 146 ? 14.085 32.725 12.179 1.00 6.65 166 VAL A CA 1
ATOM 1134 C C . VAL A 1 146 ? 14.557 31.959 10.969 1.00 7.23 166 VAL A C 1
ATOM 1135 O O . VAL A 1 146 ? 14.896 32.573 9.931 1.00 7.68 166 VAL A O 1
ATOM 1139 N N . SER A 1 147 ? 14.5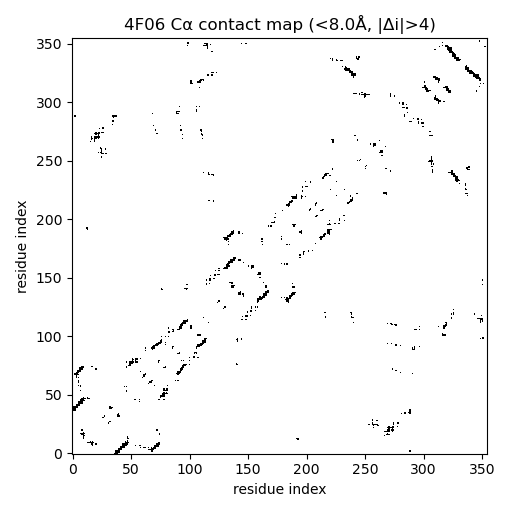88 30.618 11.052 1.00 7.11 167 SER A N 1
ATOM 1140 C CA . SER A 1 147 ? 14.884 29.819 9.854 1.00 7.56 167 SER A CA 1
ATOM 1141 C C . SER A 1 147 ? 13.804 30.101 8.798 1.00 7.31 167 SER A C 1
ATOM 1142 O O . SER A 1 147 ? 12.603 30.172 9.103 1.00 7.37 167 SER A O 1
ATOM 1145 N N . ASP A 1 148 ? 14.240 30.149 7.538 1.00 8.43 168 ASP A N 1
ATOM 1146 C CA . ASP A 1 148 ? 13.370 30.574 6.437 1.00 8.39 168 ASP A CA 1
ATOM 1147 C C . ASP A 1 148 ? 12.580 29.399 5.858 1.00 8.16 168 ASP A C 1
ATOM 1148 O O . ASP A 1 148 ? 12.836 28.916 4.743 1.00 11.33 168 ASP A O 1
ATOM 1153 N N . TYR A 1 149 ? 11.591 28.929 6.608 1.00 8.03 169 TYR A N 1
ATOM 1154 C CA . TYR A 1 149 ? 10.615 27.955 6.100 1.00 7.44 169 TYR A CA 1
ATOM 1155 C C . TYR A 1 149 ? 9.403 28.011 7.027 1.00 7.15 169 TYR A C 1
ATOM 1156 O O . TYR A 1 149 ? 9.366 28.793 7.968 1.00 7.79 169 TYR A O 1
ATOM 1165 N N . GLY A 1 150 ? 8.412 27.153 6.780 1.00 7.94 170 GLY A N 1
ATOM 1166 C CA . GLY A 1 150 ? 7.077 27.237 7.387 1.00 8.14 170 GLY A CA 1
ATOM 1167 C C . GLY A 1 150 ? 7.035 27.662 8.854 1.00 7.43 170 GLY A C 1
ATOM 1168 O O . GLY A 1 150 ? 6.409 28.666 9.183 1.00 8.38 170 GLY A O 1
ATOM 1169 N N . PRO A 1 151 ? 7.667 26.908 9.764 1.00 6.83 171 PRO A N 1
ATOM 1170 C CA . PRO A 1 151 ? 7.472 27.204 11.183 1.00 6.35 171 PRO A CA 1
ATOM 1171 C C . PRO A 1 151 ? 8.215 28.488 11.581 1.00 5.95 171 PRO A C 1
ATOM 1172 O O . PRO A 1 151 ? 7.782 29.182 12.505 1.00 7.28 171 PRO A O 1
ATOM 1176 N N . GLY A 1 152 ? 9.324 28.816 10.903 1.00 6.42 172 GLY A N 1
ATOM 1177 C CA . GLY A 1 152 ? 10.001 30.091 11.180 1.00 7.73 172 GLY A CA 1
ATOM 1178 C C . GLY A 1 152 ? 9.155 31.286 10.792 1.00 6.53 172 GLY A C 1
ATOM 1179 O O . GLY A 1 152 ? 9.090 32.287 11.508 1.00 7.52 172 GLY A O 1
ATOM 1180 N N . ILE A 1 153 ? 8.503 31.191 9.621 1.00 6.84 173 ILE A N 1
ATOM 1181 C CA . ILE A 1 153 ? 7.609 32.256 9.148 1.00 8.15 173 ILE A CA 1
ATOM 1182 C C . ILE A 1 153 ? 6.417 32.414 10.109 1.00 7.18 173 ILE A C 1
ATOM 1183 O O . ILE A 1 153 ? 6.085 33.541 10.478 1.00 8.06 173 ILE A O 1
ATOM 1188 N N . ASP A 1 154 ? 5.855 31.304 10.612 1.00 7.37 174 ASP A N 1
ATOM 1189 C CA . ASP A 1 154 ? 4.797 31.395 11.621 1.00 7.18 174 ASP A CA 1
ATOM 1190 C C . ASP A 1 154 ? 5.335 32.117 12.879 1.00 6.90 174 ASP A C 1
ATOM 1191 O O . ASP A 1 154 ? 4.681 32.982 13.438 1.00 7.48 174 ASP A O 1
ATOM 1196 N N . ALA A 1 155 ? 6.514 31.736 13.350 1.00 6.62 175 ALA A N 1
ATOM 1197 C CA . ALA A 1 155 ? 7.072 32.334 14.582 1.00 6.93 175 ALA A CA 1
ATOM 1198 C C . ALA A 1 155 ? 7.290 33.834 14.399 1.00 6.94 175 ALA A C 1
ATOM 1199 O O . ALA A 1 155 ? 6.980 34.634 15.291 1.00 7.13 175 ALA A O 1
ATOM 1201 N N . GLU A 1 156 ? 7.852 34.237 13.241 1.00 6.95 176 GLU A N 1
ATOM 1202 C CA . GLU A 1 156 ? 8.047 35.653 12.983 1.00 7.33 176 GLU A CA 1
ATOM 1203 C C . GLU A 1 156 ? 6.713 36.404 13.019 1.00 6.94 176 GLU A C 1
ATOM 1204 O O . GLU A 1 156 ? 6.622 37.483 13.627 1.00 8.43 176 GLU A O 1
ATOM 1210 N N . THR A 1 157 ? 5.704 35.889 12.320 1.00 7.19 177 THR A N 1
ATOM 1211 C CA . THR A 1 157 ? 4.385 36.554 12.226 1.00 8.06 177 THR A CA 1
ATOM 1212 C C . THR A 1 157 ? 3.767 36.652 13.620 1.00 8.09 177 THR A C 1
ATOM 1213 O O . THR A 1 157 ? 3.296 37.722 14.036 1.00 9.36 177 THR A O 1
ATOM 1217 N N . ALA A 1 158 ? 3.825 35.547 14.380 1.00 7.23 178 ALA A N 1
ATOM 1218 C CA . ALA A 1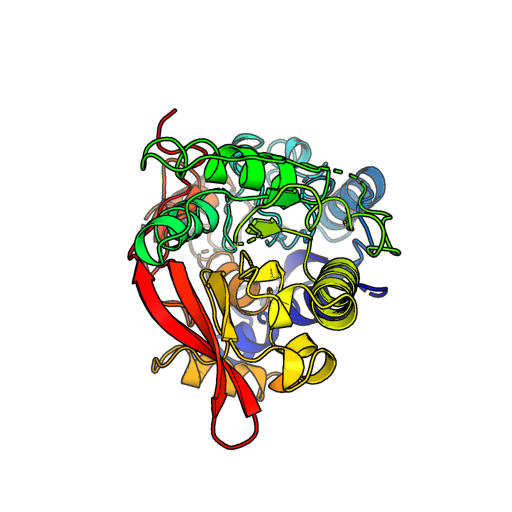 158 ? 3.234 35.539 15.717 1.00 7.62 178 ALA A CA 1
ATOM 1219 C C . ALA A 1 158 ? 3.924 36.541 16.633 1.00 7.88 178 ALA A C 1
ATOM 1220 O O . ALA A 1 158 ? 3.276 37.280 17.411 1.00 8.80 178 ALA A O 1
ATOM 1222 N N . PHE A 1 159 ? 5.266 36.577 16.591 1.00 7.22 179 PHE A N 1
ATOM 1223 C CA . PHE A 1 159 ? 5.981 37.491 17.478 1.00 7.76 179 PHE A CA 1
ATOM 1224 C C . PHE A 1 159 ? 5.716 38.951 17.083 1.00 8.01 179 PHE A C 1
ATOM 1225 O O . PHE A 1 159 ? 5.435 39.787 17.960 1.00 8.58 179 PHE A O 1
ATOM 1233 N N . LYS A 1 160 ? 5.829 39.278 15.787 1.00 7.78 180 LYS A N 1
ATOM 1234 C CA . LYS A 1 160 ? 5.565 40.671 15.353 1.00 9.60 180 LYS A CA 1
ATOM 1235 C C . LYS A 1 160 ? 4.182 41.090 15.801 1.00 9.53 180 LYS A C 1
ATOM 1236 O O . LYS A 1 160 ? 4.048 42.182 16.392 1.00 10.60 180 LYS A O 1
ATOM 1242 N N A LYS A 1 161 ? 3.150 40.287 15.518 0.50 9.33 181 LYS A N 1
ATOM 1243 N N B LYS A 1 161 ? 3.148 40.294 15.520 0.50 9.46 181 LYS A N 1
ATOM 1244 C CA A LYS A 1 161 ? 1.787 40.730 15.799 0.50 10.60 181 LYS A CA 1
ATOM 1245 C CA B LYS A 1 161 ? 1.804 40.773 15.815 0.50 10.72 181 LYS A CA 1
ATOM 1246 C C A LYS A 1 161 ? 1.583 40.942 17.296 0.50 10.46 181 LYS A C 1
ATOM 1247 C C B LYS A 1 161 ? 1.631 40.981 17.310 0.50 10.55 181 LYS A C 1
ATOM 1248 O O A LYS A 1 161 ? 0.969 41.937 17.731 0.50 11.85 181 LYS A O 1
ATOM 1249 O O B LYS A 1 161 ? 1.078 42.006 17.756 0.50 11.83 181 LYS A O 1
ATOM 1260 N N . THR A 1 162 ? 2.105 40.015 18.100 1.00 9.82 182 THR A N 1
ATOM 1261 C CA . THR A 1 162 ? 1.821 40.069 19.556 1.00 9.14 182 THR A CA 1
ATOM 1262 C C . THR A 1 162 ? 2.650 41.166 20.218 1.00 8.33 182 THR A C 1
ATOM 1263 O O . THR A 1 162 ? 2.132 41.966 20.990 1.00 9.75 182 THR A O 1
ATOM 1267 N N . PHE A 1 163 ? 3.944 41.209 19.901 1.00 9.10 183 PHE A N 1
ATOM 1268 C CA . PHE A 1 163 ? 4.835 42.219 20.501 1.00 9.21 183 PHE A CA 1
ATOM 1269 C C . PHE A 1 163 ? 4.433 43.648 20.102 1.00 9.81 183 PHE A C 1
ATOM 1270 O O . PHE A 1 163 ? 4.418 44.555 20.930 1.00 10.55 183 PHE A O 1
ATOM 1278 N N . GLU A 1 164 ? 4.095 43.831 18.822 1.00 9.28 184 GLU A N 1
ATOM 1279 C CA . GLU A 1 164 ? 3.697 45.173 18.379 1.00 11.31 184 GLU A CA 1
ATOM 1280 C C . GLU A 1 164 ? 2.352 45.558 19.002 1.00 10.58 184 GLU A C 1
ATOM 1281 O O . GLU A 1 164 ? 2.164 46.734 19.337 1.00 13.42 184 GLU A O 1
ATOM 1287 N N . ALA A 1 165 ? 1.440 44.616 19.257 1.00 11.77 185 ALA A N 1
ATOM 1288 C CA . ALA A 1 165 ? 0.182 44.992 19.882 1.00 11.99 185 ALA A CA 1
ATOM 1289 C C . ALA A 1 165 ? 0.413 45.449 21.346 1.00 13.42 185 ALA A C 1
ATOM 1290 O O . ALA A 1 165 ? -0.406 46.176 21.891 1.00 15.65 185 ALA A O 1
ATOM 1292 N N A GLU A 1 166 ? 1.506 44.960 21.946 0.50 12.48 186 GLU A N 1
ATOM 1293 N N B GLU A 1 166 ? 1.517 45.006 21.946 0.50 12.70 186 GLU A N 1
ATOM 1294 C CA A GLU A 1 166 ? 1.955 45.332 23.295 0.50 14.76 186 GLU A CA 1
ATOM 1295 C CA B GLU A 1 166 ? 1.916 45.408 23.297 0.50 14.86 186 GLU A CA 1
ATOM 1296 C C A GLU A 1 166 ? 2.740 46.677 23.298 0.5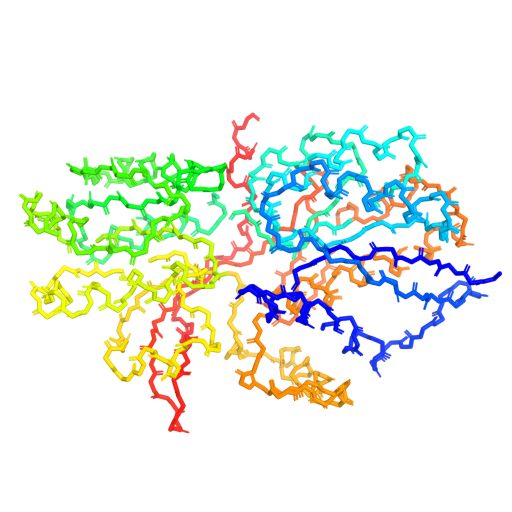0 13.85 186 GLU A C 1
ATOM 1297 C C B GLU A 1 166 ? 2.781 46.678 23.292 0.50 13.72 186 GLU A C 1
ATOM 1298 O O A GLU A 1 166 ? 3.185 47.139 24.354 0.50 16.61 186 GLU A O 1
ATOM 1299 O O B GLU A 1 166 ? 3.334 47.081 24.319 0.50 14.60 186 GLU A O 1
ATOM 1310 N N . GLY A 1 167 ? 2.934 47.298 22.130 1.00 12.59 187 GLY A N 1
ATOM 1311 C CA . GLY A 1 167 ? 3.709 48.561 22.041 1.00 13.37 187 GLY A CA 1
ATOM 1312 C C . GLY A 1 167 ? 5.186 48.385 21.753 1.00 13.43 187 GLY A C 1
ATOM 1313 O O . GLY A 1 167 ? 5.923 49.361 21.733 1.00 16.73 187 GLY A O 1
ATOM 1314 N N . GLY A 1 168 ? 5.638 47.138 21.579 1.00 12.16 188 GLY A N 1
ATOM 1315 C CA . GLY A 1 168 ? 7.015 46.873 21.205 1.00 13.72 188 GLY A CA 1
ATOM 1316 C C . GLY A 1 168 ? 7.343 47.206 19.767 1.00 11.62 188 GLY A C 1
ATOM 1317 O O . GLY A 1 168 ? 6.458 47.255 18.917 1.00 14.18 188 GLY A O 1
ATOM 1318 N N . LYS A 1 169 ? 8.624 47.356 19.473 1.00 12.32 189 LYS A N 1
ATOM 1319 C CA . LYS A 1 169 ? 9.095 47.608 18.116 1.00 12.45 189 LYS A CA 1
ATOM 1320 C C . LYS A 1 169 ? 9.957 46.436 17.675 1.00 10.75 189 LYS A C 1
ATOM 1321 O O . LYS A 1 169 ? 10.802 45.946 18.421 1.00 11.93 189 LYS A O 1
ATOM 1327 N N . VAL A 1 170 ? 9.729 45.990 16.435 1.00 12.51 190 VAL A N 1
ATOM 1328 C CA . VAL A 1 170 ? 10.594 45.002 15.783 1.00 11.11 190 VAL A CA 1
ATOM 1329 C C . VAL A 1 170 ? 11.481 45.796 14.840 1.00 12.84 190 VAL A C 1
ATOM 1330 O O . VAL A 1 170 ? 10.974 46.383 13.859 1.00 15.19 190 VAL A O 1
ATOM 1334 N N . VAL A 1 171 ? 12.792 45.822 15.119 1.00 11.95 191 VAL A N 1
ATOM 1335 C CA . VAL A 1 171 ? 13.697 46.684 14.388 1.00 13.75 191 VAL A CA 1
ATOM 1336 C C . VAL A 1 171 ? 14.428 45.958 13.291 1.00 13.42 191 VAL A C 1
ATOM 1337 O O . VAL A 1 171 ? 15.051 46.584 12.451 1.00 17.66 191 VAL A O 1
ATOM 1341 N N . GLU A 1 172 ? 14.360 44.635 13.287 1.00 12.20 192 GLU A N 1
ATOM 1342 C CA . GLU A 1 172 ? 15.050 43.819 12.285 1.00 13.41 192 GLU A CA 1
ATOM 1343 C C . GLU A 1 172 ? 14.342 42.469 12.231 1.00 12.49 192 GLU A C 1
ATOM 1344 O O . GLU A 1 172 ? 13.901 41.958 13.274 1.00 10.49 192 GLU A O 1
ATOM 1350 N N . ALA A 1 173 ? 14.198 41.902 11.038 1.00 13.38 193 ALA A N 1
ATOM 1351 C CA . ALA A 1 173 ? 13.623 40.574 10.918 1.00 11.23 193 ALA A CA 1
ATOM 1352 C C . ALA A 1 173 ? 14.408 39.869 9.827 1.00 13.41 193 ALA A C 1
ATOM 1353 O O . ALA A 1 173 ? 14.367 40.310 8.656 1.00 17.85 193 ALA A O 1
ATOM 1355 N N A VAL A 1 174 ? 15.091 38.787 10.195 0.50 10.83 194 VAL A N 1
ATOM 1356 N N B VAL A 1 174 ? 15.142 38.818 10.183 0.50 11.20 194 VAL A N 1
ATOM 1357 C CA A VAL A 1 174 ? 15.982 38.068 9.297 0.50 10.63 194 VAL A CA 1
ATOM 1358 C CA B VAL A 1 174 ? 15.927 38.100 9.190 0.50 11.32 194 VAL A CA 1
ATOM 1359 C C A VAL A 1 174 ? 15.434 36.653 9.109 0.50 9.36 194 VAL A C 1
ATOM 1360 C C B VAL A 1 174 ? 15.463 36.661 9.089 0.50 9.38 194 VAL A C 1
ATOM 1361 O O A VAL A 1 174 ? 15.178 35.962 10.102 0.50 10.35 194 VAL A O 1
ATOM 1362 O O B VAL A 1 174 ? 15.308 35.965 10.101 0.50 10.45 194 VAL A O 1
ATOM 1369 N N . ARG A 1 175 ? 15.218 36.229 7.860 1.00 10.54 195 ARG A N 1
ATOM 1370 C CA . ARG A 1 175 ? 14.873 34.853 7.575 1.00 9.36 195 ARG A CA 1
ATOM 1371 C C . ARG A 1 175 ? 16.125 34.158 7.076 1.00 9.59 195 ARG A C 1
ATOM 1372 O O . ARG A 1 175 ? 16.649 34.497 6.001 1.00 14.17 195 ARG A O 1
ATOM 1388 N N . PRO A 1 177 ? 18.450 31.137 5.760 1.00 9.96 197 PRO A N 1
ATOM 1389 C CA . PRO A 1 177 ? 18.311 29.844 5.066 1.00 11.51 197 PRO A CA 1
ATOM 1390 C C . PRO A 1 177 ? 18.574 28.672 6.010 1.00 9.91 197 PRO A C 1
ATOM 1391 O O . PRO A 1 177 ? 19.449 28.743 6.889 1.00 10.52 197 PRO A O 1
ATOM 1395 N N . LEU A 1 178 ? 17.853 27.570 5.816 1.00 11.94 198 LEU A N 1
ATOM 1396 C CA . LEU A 1 178 ? 18.053 26.346 6.612 1.00 13.95 198 LEU A CA 1
ATOM 1397 C C . LEU A 1 178 ? 19.484 25.831 6.597 1.00 11.22 198 LEU A C 1
ATOM 1398 O O . LEU A 1 178 ? 19.948 25.265 7.601 1.00 14.92 198 LEU A O 1
ATOM 1403 N N . SER A 1 179 ? 20.192 26.081 5.492 1.00 11.71 199 SER A N 1
ATOM 1404 C CA . SER A 1 179 ? 21.546 25.585 5.321 1.00 11.79 199 SER A CA 1
ATOM 1405 C C . SER A 1 179 ? 22.546 26.443 6.085 1.00 11.98 199 SER A C 1
ATOM 1406 O O . SER A 1 179 ? 23.723 26.103 6.112 1.00 14.49 199 SER A O 1
ATOM 1409 N N . THR A 1 180 ? 22.133 27.558 6.702 1.00 10.02 200 THR A N 1
ATOM 1410 C CA . THR A 1 180 ? 23.088 28.446 7.374 1.00 10.01 200 THR A CA 1
ATOM 1411 C C . THR A 1 180 ? 23.886 27.720 8.458 1.00 10.91 200 THR A C 1
ATOM 1412 O O . THR A 1 180 ? 23.300 27.083 9.342 1.00 10.31 200 THR A O 1
ATOM 1416 N N . THR A 1 181 ? 25.222 27.802 8.368 1.00 11.06 201 THR A N 1
ATOM 1417 C CA . THR A 1 181 ? 26.094 27.307 9.421 1.00 12.27 201 THR A CA 1
ATOM 1418 C C . THR A 1 181 ? 26.973 28.401 10.012 1.00 12.57 201 THR A C 1
ATOM 1419 O O . THR A 1 181 ? 27.441 28.259 11.166 1.00 16.44 201 THR A O 1
ATOM 1423 N N A ASP A 1 182 ? 27.209 29.464 9.259 0.50 13.00 202 ASP A N 1
ATOM 1424 N N B ASP A 1 182 ? 27.224 29.476 9.256 0.50 13.17 202 ASP A N 1
ATOM 1425 C CA A ASP A 1 182 ? 28.044 30.544 9.777 0.50 13.73 202 ASP A CA 1
ATOM 1426 C CA B ASP A 1 182 ? 28.069 30.609 9.733 0.50 13.57 202 ASP A CA 1
ATOM 1427 C C A ASP A 1 182 ? 27.123 31.681 10.178 0.50 11.95 202 ASP A C 1
ATOM 1428 C C B ASP A 1 182 ? 27.138 31.715 10.178 0.50 11.80 202 ASP A C 1
ATOM 1429 O O A ASP A 1 182 ? 26.588 32.401 9.326 0.50 13.72 202 ASP A O 1
ATOM 1430 O O B ASP A 1 182 ? 26.620 32.468 9.346 0.50 14.00 202 ASP A O 1
ATOM 1439 N N . PHE A 1 183 ? 26.922 31.796 11.485 1.00 11.00 203 PHE A N 1
ATOM 1440 C CA . PHE A 1 183 ? 26.008 32.781 12.058 1.00 11.02 203 PHE A CA 1
ATOM 1441 C C . PHE A 1 183 ? 26.674 34.098 12.418 1.00 11.69 203 PHE A C 1
ATOM 1442 O O . PHE A 1 183 ? 26.015 35.029 12.876 1.00 11.79 203 PHE A O 1
ATOM 1450 N N . GLY A 1 184 ? 27.998 34.190 12.225 1.00 12.53 204 GLY A N 1
ATOM 1451 C CA . GLY A 1 184 ? 28.679 35.455 12.582 1.00 13.04 204 GLY A CA 1
ATOM 1452 C C . GLY A 1 184 ? 28.109 36.705 11.907 1.00 12.62 204 GLY A C 1
ATOM 1453 O O . GLY A 1 184 ? 27.854 37.714 12.565 1.00 13.14 204 GLY A O 1
ATOM 1454 N N . PRO A 1 185 ? 27.878 36.656 10.578 1.00 13.43 205 PRO A N 1
ATOM 1455 C CA . PRO A 1 185 ? 27.342 37.843 9.909 1.00 14.21 205 PRO A CA 1
ATOM 1456 C C . PRO A 1 185 ? 25.968 38.259 10.435 1.00 12.16 205 PRO A C 1
ATOM 1457 O O . PRO A 1 185 ? 25.692 39.469 10.564 1.00 14.61 205 PRO A O 1
ATOM 1461 N N A ILE A 1 186 ? 25.106 37.294 10.762 0.50 13.05 206 ILE A N 1
ATOM 1462 N N B ILE A 1 186 ? 25.122 37.284 10.747 0.50 13.05 206 ILE A N 1
ATOM 1463 C CA A ILE A 1 186 ? 23.808 37.621 11.356 0.50 13.35 206 ILE A CA 1
ATOM 1464 C CA B ILE A 1 186 ? 23.821 37.550 11.333 0.50 12.96 206 ILE A CA 1
ATOM 1465 C C A ILE A 1 186 ? 23.984 38.322 12.692 0.50 11.54 206 ILE A C 1
ATOM 1466 C C B ILE A 1 186 ? 23.977 38.284 12.675 0.50 11.45 206 ILE A C 1
ATOM 1467 O O A ILE A 1 186 ? 23.291 39.307 12.986 0.50 12.13 206 ILE A O 1
ATOM 1468 O O B ILE A 1 186 ? 23.287 39.280 12.937 0.50 12.36 206 ILE A O 1
ATOM 1485 N N . GLN A 1 188 ? 26.459 40.178 13.636 1.00 12.39 208 GLN A N 1
ATOM 1486 C CA . GLN A 1 188 ? 26.919 41.538 13.375 1.00 14.53 208 GLN A CA 1
ATOM 1487 C C . GLN A 1 188 ? 25.742 42.418 12.962 1.00 13.88 208 GLN A C 1
ATOM 1488 O O . GLN A 1 188 ? 25.670 43.573 13.367 1.00 16.72 208 GLN A O 1
ATOM 1494 N N . ARG A 1 189 ? 24.840 41.884 12.140 1.00 14.12 209 ARG A N 1
ATOM 1495 C CA . ARG A 1 189 ? 23.670 42.637 11.700 1.00 14.88 209 ARG A CA 1
ATOM 1496 C C . ARG A 1 189 ? 22.784 42.965 12.918 1.00 14.44 209 ARG A C 1
ATOM 1497 O O . ARG A 1 189 ? 22.304 44.096 13.062 1.00 18.21 209 ARG A O 1
ATOM 1505 N N . ILE A 1 190 ? 22.609 41.990 13.817 1.00 12.28 210 ILE A N 1
ATOM 1506 C CA . ILE A 1 190 ? 21.848 42.225 15.041 1.00 12.41 210 ILE A CA 1
ATOM 1507 C C . ILE A 1 190 ? 22.506 43.291 15.920 1.00 14.62 210 ILE A C 1
ATOM 1508 O O . ILE A 1 190 ? 21.798 44.198 16.420 1.00 16.12 210 ILE A O 1
ATOM 1513 N N A LYS A 1 191 ? 23.830 43.209 16.115 0.50 14.82 211 LYS A N 1
ATOM 1514 N N B LYS A 1 191 ? 23.829 43.204 16.078 0.50 14.49 211 LYS A N 1
ATOM 1515 C CA A LYS A 1 191 ? 24.536 44.273 16.862 0.50 16.05 211 LYS A CA 1
ATOM 1516 C CA B LYS A 1 191 ? 24.571 44.214 16.845 0.50 16.82 211 LYS A CA 1
ATOM 1517 C C A LYS A 1 191 ? 24.187 45.625 16.269 0.50 17.30 211 LYS A C 1
ATOM 1518 C C B LYS A 1 191 ? 24.381 45.622 16.277 0.50 19.28 211 LYS A C 1
ATOM 1519 O O A LYS A 1 191 ? 23.784 46.551 16.982 0.50 20.35 211 LYS A O 1
ATOM 1520 O O B LYS A 1 191 ? 24.281 46.590 17.033 0.50 25.31 21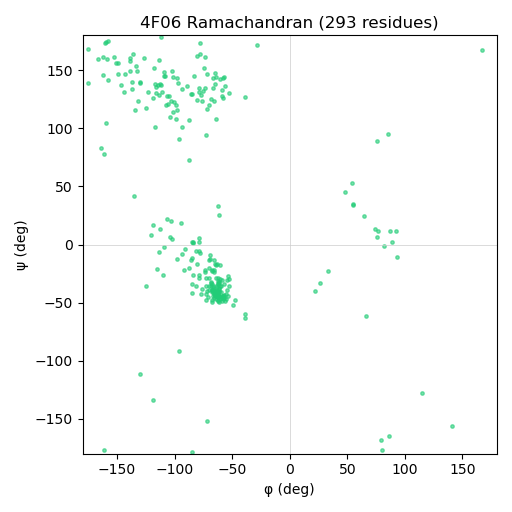1 LYS A O 1
ATOM 1531 N N . ASN A 1 192 ? 24.318 45.716 14.949 1.00 17.16 212 ASN A N 1
ATOM 1532 C CA . ASN A 1 192 ? 24.135 46.993 14.236 1.00 19.89 212 ASN A CA 1
ATOM 1533 C C . ASN A 1 192 ? 22.733 47.559 14.359 1.00 21.16 212 ASN A C 1
ATOM 1534 O O . ASN A 1 192 ? 22.542 48.758 14.229 1.00 24.42 212 ASN A O 1
ATOM 1539 N N . SER A 1 193 ? 21.764 46.695 14.628 1.00 20.22 213 SER A N 1
ATOM 1540 C CA . SER A 1 193 ? 20.347 47.085 14.685 1.00 18.20 213 SER A CA 1
ATOM 1541 C C . SER A 1 193 ? 20.024 47.878 15.943 1.00 19.27 213 SER A C 1
ATOM 1542 O O . SER A 1 193 ? 19.024 48.576 15.981 1.00 23.50 213 SER A O 1
ATOM 1545 N N . GLY A 1 194 ? 20.857 47.737 16.974 1.00 21.14 214 GLY A N 1
ATOM 1546 C CA . GLY A 1 194 ? 20.608 48.362 18.266 1.00 22.41 214 GLY A CA 1
ATOM 1547 C C . GLY A 1 194 ? 19.534 47.678 19.103 1.00 18.33 214 GLY A C 1
ATOM 1548 O O . GLY A 1 194 ? 19.154 48.181 20.167 1.00 22.09 214 GLY A O 1
ATOM 1549 N N . ALA A 1 195 ? 19.025 46.521 18.647 1.00 15.25 215 ALA A N 1
ATOM 1550 C CA . ALA A 1 195 ? 18.027 45.759 19.399 1.00 12.61 215 ALA A CA 1
ATOM 1551 C C . ALA A 1 195 ? 18.560 45.428 20.779 1.00 13.11 215 ALA A C 1
ATOM 1552 O O . ALA A 1 195 ? 19.759 45.146 20.972 1.00 16.61 215 ALA A O 1
ATOM 1554 N N . ASP A 1 196 ? 17.658 45.446 21.762 1.00 12.37 216 ASP A N 1
ATOM 1555 C CA . ASP A 1 196 ? 18.019 45.043 23.130 1.00 12.48 216 ASP A CA 1
ATOM 1556 C C . ASP A 1 196 ? 17.709 43.569 23.420 1.00 12.62 216 ASP A C 1
ATOM 1557 O O . ASP A 1 196 ? 18.130 43.064 24.440 1.00 13.79 216 ASP A O 1
ATOM 1570 N N . ILE A 1 198 ? 16.870 39.623 21.193 1.00 8.62 218 ILE A N 1
ATOM 1571 C CA . ILE A 1 198 ? 16.636 38.801 19.992 1.00 8.14 218 ILE A CA 1
ATOM 1572 C C . ILE A 1 198 ? 15.506 37.847 20.299 1.00 8.37 218 ILE A C 1
ATOM 1573 O O . ILE A 1 198 ? 15.440 37.310 21.418 1.00 9.13 218 ILE A O 1
ATOM 1578 N N . PHE A 1 199 ? 14.630 37.646 19.316 1.00 7.71 219 PHE A N 1
ATOM 1579 C CA . PHE A 1 199 ? 13.713 36.507 19.352 1.00 7.12 219 PHE A CA 1
ATOM 1580 C C . PHE A 1 199 ? 14.096 35.571 18.219 1.00 6.71 219 PHE A C 1
ATOM 1581 O O . PHE A 1 199 ? 14.234 36.023 17.080 1.00 7.94 219 PHE A O 1
ATOM 1589 N N . THR A 1 200 ? 14.275 34.284 18.521 1.00 6.94 220 THR A N 1
ATOM 1590 C CA . THR A 1 200 ? 14.688 33.334 17.505 1.00 7.31 220 THR A CA 1
ATOM 1591 C C . THR A 1 200 ? 13.982 32.001 17.577 1.00 6.87 220 THR A C 1
ATOM 1592 O O . THR A 1 200 ? 13.580 31.504 18.641 1.00 7.44 220 THR A O 1
ATOM 1596 N N . PHE A 1 201 ? 13.844 31.417 16.389 1.00 6.75 221 PHE A N 1
ATOM 1597 C CA . PHE A 1 201 ? 13.529 30.015 16.206 1.00 6.26 221 PHE A CA 1
ATOM 1598 C C . PHE A 1 201 ? 14.405 29.451 15.080 1.00 6.10 221 PHE A C 1
ATOM 1599 O O . PHE A 1 201 ? 14.514 30.096 14.016 1.00 7.07 221 PHE A O 1
ATOM 1607 N N . LEU A 1 202 ? 14.989 28.276 15.325 1.00 6.21 222 LEU A N 1
ATOM 1608 C CA . LEU A 1 202 ? 15.533 27.419 14.273 1.00 6.66 222 LEU A CA 1
ATOM 1609 C C . LEU A 1 202 ? 15.111 26.012 14.704 1.00 6.79 222 LEU A C 1
ATOM 1610 O O . LEU A 1 202 ? 14.891 25.760 15.887 1.00 6.74 222 LEU A O 1
ATOM 1615 N N . PRO A 1 203 ? 15.040 25.036 13.790 1.00 6.34 223 PRO A N 1
ATOM 1616 C CA . PRO A 1 203 ? 14.662 23.665 14.193 1.00 6.32 223 PRO A CA 1
ATOM 1617 C C . PRO A 1 203 ? 15.745 23.106 15.112 1.00 6.23 223 PRO A C 1
ATOM 1618 O O . PRO A 1 203 ? 16.970 23.287 14.888 1.00 7.29 223 PRO A O 1
ATOM 1622 N N . ALA A 1 204 ? 15.301 22.428 16.170 1.00 5.69 224 ALA A N 1
ATOM 1623 C CA . ALA A 1 204 ? 16.260 21.877 17.145 1.00 6.87 224 ALA A CA 1
ATOM 1624 C C . ALA A 1 204 ? 17.203 20.915 16.455 1.00 6.95 224 ALA A C 1
ATOM 1625 O O . ALA A 1 204 ? 16.820 20.068 15.652 1.00 7.24 224 ALA A O 1
ATOM 1627 N N . GLY A 1 205 ? 18.496 21.070 16.742 1.00 7.24 225 GLY A N 1
ATOM 1628 C CA . GLY A 1 205 ? 19.562 20.314 16.084 1.00 9.35 225 GLY A CA 1
ATOM 1629 C C . GLY A 1 205 ? 20.746 21.209 15.840 1.00 8.21 225 GLY A C 1
ATOM 1630 O O . GLY A 1 205 ? 20.910 22.237 16.514 1.00 8.86 225 GLY A O 1
ATOM 1631 N N . PRO A 1 206 ? 21.574 20.857 14.847 1.00 8.62 226 PRO A N 1
ATOM 1632 C CA . PRO A 1 206 ? 22.774 21.677 14.592 1.00 10.19 226 PRO A CA 1
ATOM 1633 C C . PRO A 1 206 ? 22.508 23.183 14.399 1.00 9.39 226 PRO A C 1
ATOM 1634 O O . PRO A 1 206 ? 23.296 24.009 14.896 1.00 10.72 226 PRO A O 1
ATOM 1638 N N . PRO A 1 207 ? 21.379 23.584 13.760 1.00 8.04 227 PRO A N 1
ATOM 1639 C CA . PRO A 1 207 ? 21.204 25.033 13.572 1.00 8.68 227 PRO A CA 1
ATOM 1640 C C . PRO A 1 207 ? 21.082 25.782 14.901 1.00 7.59 227 PRO A C 1
ATOM 1641 O O . PRO A 1 207 ? 21.651 26.878 15.057 1.00 8.05 227 PRO A O 1
ATOM 1645 N N . THR A 1 208 ? 20.339 25.216 15.869 1.00 8.00 228 THR A N 1
ATOM 1646 C CA . THR A 1 208 ? 20.191 25.887 17.154 1.00 8.09 228 THR A CA 1
ATOM 1647 C C . THR A 1 208 ? 21.495 25.940 17.931 1.00 7.98 228 THR A C 1
ATOM 1648 O O . THR A 1 208 ? 21.789 26.949 18.598 1.00 8.21 228 THR A O 1
ATOM 1652 N N . LEU A 1 209 ? 22.265 24.866 17.879 1.00 8.96 229 LEU A N 1
ATOM 1653 C CA . LEU A 1 209 ? 23.540 24.879 18.567 1.00 9.38 229 LEU A CA 1
ATOM 1654 C C . LEU A 1 209 ? 24.456 25.973 17.974 1.00 9.45 229 LEU A C 1
ATOM 1655 O O . LEU A 1 209 ? 25.134 26.726 18.693 1.00 9.81 229 LEU A O 1
ATOM 1660 N N . GLY A 1 210 ? 24.502 26.035 16.648 1.00 8.79 230 GLY A N 1
ATOM 1661 C CA . GLY A 1 210 ? 25.333 27.060 15.982 1.00 9.11 230 GLY A CA 1
ATOM 1662 C C . GLY A 1 210 ? 24.907 28.453 16.287 1.00 8.68 230 GLY A C 1
ATOM 1663 O O . GLY A 1 210 ? 25.741 29.317 16.539 1.00 9.05 230 GLY A O 1
ATOM 1664 N N . PHE A 1 211 ? 23.601 28.701 16.277 1.00 8.05 231 PHE A N 1
ATOM 1665 C CA . PHE A 1 211 ? 23.108 30.055 16.521 1.00 7.70 231 PHE A CA 1
ATOM 1666 C C . PHE A 1 211 ? 23.464 30.480 17.954 1.00 7.65 231 PHE A C 1
ATOM 1667 O O . PHE A 1 211 ? 23.979 31.568 18.150 1.00 8.02 231 PHE A O 1
ATOM 1675 N N . VAL A 1 212 ? 23.214 29.628 18.934 1.00 7.89 232 VAL A N 1
ATOM 1676 C CA . VAL A 1 212 ? 23.466 30.029 20.330 1.00 7.87 232 VAL A CA 1
ATOM 1677 C C . VAL A 1 212 ? 24.968 30.253 20.558 1.00 8.41 232 VAL A C 1
ATOM 1678 O O . VAL A 1 212 ? 25.367 31.208 21.233 1.00 9.04 232 VAL A O 1
ATOM 1682 N N . LYS A 1 213 ? 25.793 29.334 20.031 1.00 8.07 233 LYS A N 1
ATOM 1683 C CA . LYS A 1 213 ? 27.223 29.508 20.221 1.00 10.17 233 LYS A CA 1
ATOM 1684 C C . LYS A 1 213 ? 27.701 30.800 19.580 1.00 9.41 233 LYS A C 1
ATOM 1685 O O . LYS A 1 213 ? 28.554 31.475 20.143 1.00 9.99 233 LYS A O 1
ATOM 1691 N N . ALA A 1 214 ? 27.185 31.183 18.409 1.00 8.80 234 ALA A N 1
ATOM 1692 C CA . ALA A 1 214 ? 27.577 32.441 17.781 1.00 7.97 234 ALA A CA 1
ATOM 1693 C C . ALA A 1 214 ? 27.109 33.646 18.582 1.00 7.59 234 ALA A C 1
ATOM 1694 O O . ALA A 1 214 ? 27.815 34.660 18.640 1.00 9.49 234 ALA A O 1
ATOM 1696 N N . TYR A 1 215 ? 25.896 33.568 19.143 1.00 8.13 235 TYR A N 1
ATOM 1697 C CA . TYR A 1 215 ? 25.337 34.663 19.981 1.00 8.14 235 TYR A CA 1
ATOM 1698 C C . TYR A 1 215 ? 26.284 34.932 21.176 1.00 8.65 235 TYR A C 1
ATOM 1699 O O . TYR A 1 215 ? 26.588 36.091 21.520 1.00 9.86 235 TYR A O 1
ATOM 1708 N N . ILE A 1 216 ? 26.749 33.856 21.809 1.00 8.26 236 ILE A N 1
ATOM 1709 C CA . ILE A 1 216 ? 27.666 33.986 22.944 1.00 8.74 236 ILE A CA 1
ATOM 1710 C C . ILE A 1 216 ? 29.059 34.415 22.467 1.00 9.35 236 ILE A C 1
ATOM 1711 O O . ILE A 1 216 ? 29.651 35.361 23.018 1.00 9.77 236 ILE A O 1
ATOM 1716 N N . ASP A 1 217 ? 29.581 33.741 21.438 1.00 8.87 237 ASP A N 1
ATOM 1717 C CA . ASP A 1 217 ? 31.002 33.927 21.091 1.00 10.61 237 ASP A CA 1
ATOM 1718 C C . ASP A 1 217 ? 31.281 35.266 20.416 1.00 10.86 237 ASP A C 1
ATOM 1719 O O . ASP A 1 217 ? 32.410 35.709 20.420 1.00 13.74 237 ASP A O 1
ATOM 1724 N N . ASN A 1 218 ? 30.261 35.858 19.786 1.00 10.02 238 ASN A N 1
ATOM 1725 C CA . ASN A 1 218 ? 30.337 37.198 19.255 1.00 11.02 238 ASN A CA 1
ATOM 1726 C C . ASN A 1 218 ? 30.029 38.265 20.272 1.00 11.33 238 ASN A C 1
ATOM 1727 O O . ASN A 1 218 ? 30.078 39.464 19.940 1.00 13.78 238 ASN A O 1
ATOM 1732 N N . GLY A 1 219 ? 29.770 37.888 21.529 1.00 10.59 239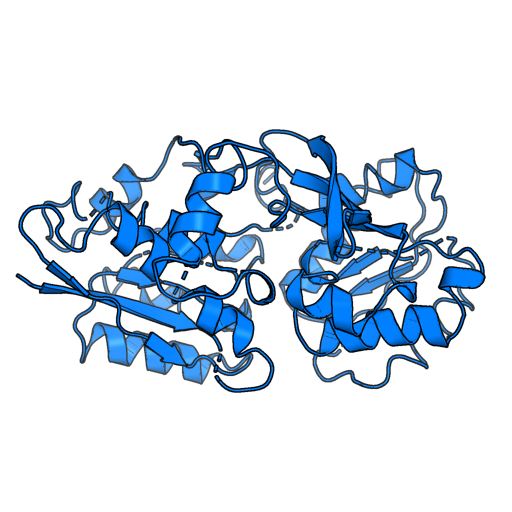 GLY A N 1
ATOM 1733 C CA . GLY A 1 219 ? 29.720 38.901 22.589 1.00 10.29 239 GLY A CA 1
ATOM 1734 C C . GLY A 1 219 ? 28.368 39.520 22.792 1.00 9.46 239 GLY A C 1
ATOM 1735 O O . GLY A 1 219 ? 28.246 40.417 23.621 1.00 11.04 239 GLY A O 1
ATOM 1736 N N . LEU A 1 220 ? 27.333 39.102 22.056 1.00 9.61 240 LEU A N 1
ATOM 1737 C CA . LEU A 1 220 ? 26.040 39.777 22.206 1.00 9.11 240 LEU A CA 1
ATOM 1738 C C . LEU A 1 220 ? 25.446 39.570 23.589 1.00 9.39 240 LEU A C 1
ATOM 1739 O O . LEU A 1 220 ? 24.876 40.488 24.175 1.00 10.95 240 LEU A O 1
ATOM 1744 N N . LYS A 1 221 ? 25.574 38.345 24.116 1.00 9.38 241 LYS A N 1
ATOM 1745 C CA . LYS A 1 221 ? 25.007 38.015 25.411 1.00 9.81 241 LYS A CA 1
ATOM 1746 C C . LYS A 1 221 ? 25.679 38.891 26.495 1.00 10.11 241 LYS A C 1
ATOM 1747 O O . LYS A 1 221 ? 24.984 39.492 27.346 1.00 11.45 241 LYS A O 1
ATOM 1753 N N . ALA A 1 222 ? 27.011 38.971 26.479 1.00 9.70 242 ALA A N 1
ATOM 1754 C CA . ALA A 1 222 ? 27.717 39.776 27.475 1.00 10.46 242 ALA A CA 1
ATOM 1755 C C . ALA A 1 222 ? 27.495 41.268 27.264 1.00 10.14 242 ALA A C 1
ATOM 1756 O O . ALA A 1 222 ? 27.672 42.035 28.206 1.00 11.67 242 ALA A O 1
ATOM 1758 N N . GLY A 1 223 ? 27.082 41.661 26.061 1.00 10.62 243 GLY A N 1
ATOM 1759 C CA . GLY A 1 223 ? 26.794 43.037 25.687 1.00 12.65 243 GLY A CA 1
ATOM 1760 C C . GLY A 1 223 ? 25.371 43.432 26.081 1.00 13.08 243 GLY A C 1
ATOM 1761 O O . GLY A 1 223 ? 24.964 44.547 25.822 1.00 17.73 243 GLY A O 1
ATOM 1762 N N . GLY A 1 224 ? 24.623 42.532 26.722 1.00 12.89 244 GLY A N 1
ATOM 1763 C CA . GLY A 1 224 ? 23.304 42.862 27.278 1.00 15.70 244 GLY A CA 1
ATOM 1764 C C . GLY A 1 224 ? 22.163 42.700 26.268 1.00 14.39 244 GLY A C 1
ATOM 1765 O O . GLY A 1 224 ? 21.045 43.157 26.529 1.00 17.74 244 GLY A O 1
ATOM 1766 N N . VAL A 1 225 ? 22.434 42.060 25.112 1.00 12.39 245 VAL A N 1
ATOM 1767 C CA . VAL A 1 225 ? 21.356 41.762 24.164 1.00 12.09 245 VAL A CA 1
ATOM 1768 C C . VAL A 1 225 ? 20.788 40.423 24.611 1.00 11.91 245 VAL A C 1
ATOM 1769 O O . VAL A 1 225 ? 21.440 39.392 24.470 1.00 14.20 245 VAL A O 1
ATOM 1773 N N . LYS A 1 226 ? 19.595 40.452 25.204 1.00 12.38 246 LYS A N 1
ATOM 1774 C CA . LYS A 1 226 ? 18.989 39.264 25.804 1.00 13.06 246 LYS A CA 1
ATOM 1775 C C . LYS A 1 226 ? 18.474 38.341 24.689 1.00 10.72 246 LYS A C 1
ATOM 1776 O O . LYS A 1 226 ? 18.171 38.785 23.583 1.00 13.77 246 LYS A O 1
ATOM 1782 N N . LEU A 1 227 ? 18.435 37.040 24.975 1.00 11.12 247 LEU A N 1
ATOM 1783 C CA . LEU A 1 227 ? 17.880 36.089 24.027 1.00 9.63 247 LEU A CA 1
ATOM 1784 C C . LEU A 1 227 ? 16.589 35.504 24.546 1.00 10.30 247 LEU A C 1
ATOM 1785 O O . LEU A 1 227 ? 16.550 34.907 25.657 1.00 12.82 247 LEU A O 1
ATOM 1798 N N . SER A 1 229 ? 13.770 32.789 23.066 1.00 9.74 249 SER A N 1
ATOM 1799 C CA . SER A 1 229 ? 13.612 31.804 22.019 1.00 8.51 249 SER A CA 1
ATOM 1800 C C . SER A 1 229 ? 12.394 30.970 22.305 1.00 7.44 249 SER A C 1
ATOM 1801 O O . SER A 1 229 ? 11.876 30.985 23.419 1.00 8.34 249 SER A O 1
ATOM 1804 N N . THR A 1 230 ? 11.929 30.187 21.329 1.00 8.20 250 THR A N 1
ATOM 1805 C CA . THR A 1 230 ? 11.101 29.050 21.670 1.00 7.81 250 THR A CA 1
ATOM 1806 C C . THR A 1 230 ? 12.071 27.962 22.174 1.00 7.19 250 THR A C 1
ATOM 1807 O O . THR A 1 230 ? 13.301 27.967 21.939 1.00 8.15 250 THR A O 1
ATOM 1811 N N . GLY A 1 231 ? 11.495 26.984 22.845 1.00 6.16 251 GLY A N 1
ATOM 1812 C CA . GLY A 1 231 ? 12.311 25.920 23.472 1.00 6.89 251 GLY A CA 1
ATOM 1813 C C . GLY A 1 231 ? 13.046 25.042 22.476 1.00 6.15 251 GLY A C 1
ATOM 1814 O O . GLY A 1 231 ? 13.970 24.331 22.859 1.00 7.06 251 GLY A O 1
ATOM 1815 N N . ASP A 1 232 ? 12.696 25.122 21.192 1.00 7.06 252 ASP A N 1
ATOM 1816 C CA . ASP A 1 232 ? 13.451 24.441 20.136 1.00 6.24 252 ASP A CA 1
ATOM 1817 C C . ASP A 1 232 ? 14.924 24.782 20.197 1.00 6.67 252 ASP A C 1
ATOM 1818 O O . ASP A 1 232 ? 15.757 23.986 19.760 1.00 7.19 252 ASP A O 1
ATOM 1823 N N . VAL A 1 233 ? 15.234 25.980 20.678 1.00 6.21 253 VAL A N 1
ATOM 1824 C CA . VAL A 1 233 ? 16.596 26.506 20.577 1.00 7.11 253 VAL A CA 1
ATOM 1825 C C . VAL A 1 233 ? 17.493 26.052 21.731 1.00 6.94 253 VAL A C 1
ATOM 1826 O O . VAL A 1 233 ? 18.715 26.185 21.635 1.00 8.57 253 VAL A O 1
ATOM 1830 N N . VAL A 1 234 ? 16.899 25.488 22.799 1.00 7.16 254 VAL A N 1
ATOM 1831 C CA . VAL A 1 234 ? 17.631 25.120 24.005 1.00 7.47 254 VAL A CA 1
ATOM 1832 C C . VAL A 1 234 ? 17.218 23.739 24.492 1.00 7.30 254 VAL A C 1
ATOM 1833 O O . VAL A 1 234 ? 17.111 23.476 25.673 1.00 8.74 254 VAL A O 1
ATOM 1837 N N . THR A 1 235 ? 17.060 22.799 23.576 1.00 7.26 255 THR A N 1
ATOM 1838 C CA . THR A 1 235 ? 16.714 21.438 23.977 1.00 7.97 255 THR A CA 1
ATOM 1839 C C . THR A 1 235 ? 17.747 20.855 24.921 1.00 7.67 255 THR A C 1
ATOM 1840 O O . THR A 1 235 ? 18.957 21.093 24.811 1.00 8.47 255 THR A O 1
ATOM 1844 N N . GLU A 1 236 ? 17.260 20.068 25.893 1.00 8.01 256 GLU A N 1
ATOM 1845 C CA . GLU A 1 236 ? 18.082 19.641 27.010 1.00 8.55 256 GLU A CA 1
ATOM 1846 C C . GLU A 1 236 ? 19.384 18.962 26.597 1.00 7.91 256 GLU A C 1
ATOM 1847 O O . GLU A 1 236 ? 20.417 19.223 27.221 1.00 8.72 256 GLU A O 1
ATOM 1853 N N . PRO A 1 237 ? 19.351 18.037 25.603 1.00 8.30 257 PRO A N 1
ATOM 1854 C CA . PRO A 1 237 ? 20.635 17.363 25.298 1.00 9.75 257 PRO A CA 1
ATOM 1855 C C . PRO A 1 237 ? 21.712 18.274 24.759 1.00 9.05 257 PRO A C 1
ATOM 1856 O O . PRO A 1 237 ? 22.888 17.910 24.815 1.00 10.80 257 PRO A O 1
ATOM 1860 N N . ASP A 1 238 ? 21.353 19.466 24.295 1.00 8.48 258 ASP A N 1
ATOM 1861 C CA . ASP A 1 238 ? 22.391 20.424 23.860 1.00 9.47 258 ASP A CA 1
ATOM 1862 C C . ASP A 1 238 ? 22.812 21.377 24.946 1.00 8.62 258 ASP A C 1
ATOM 1863 O O . ASP A 1 238 ? 23.796 22.082 24.757 1.00 8.30 258 ASP A O 1
ATOM 1868 N N . LEU A 1 239 ? 22.135 21.396 26.096 1.00 8.33 259 LEU A N 1
ATOM 1869 C CA . LEU A 1 239 ? 22.544 22.341 27.162 1.00 8.46 259 LEU A CA 1
ATOM 1870 C C . LEU A 1 239 ? 24.018 22.109 27.562 1.00 8.99 259 LEU A C 1
ATOM 1871 O O . LEU A 1 239 ? 24.753 23.079 27.682 1.00 10.89 259 LEU A O 1
ATOM 1876 N N . PRO A 1 240 ? 24.474 20.850 27.734 1.00 8.78 260 PRO A N 1
ATOM 1877 C CA . PRO A 1 240 ? 25.894 20.678 28.104 1.00 10.15 260 PRO A CA 1
ATOM 1878 C C . PRO A 1 240 ? 26.850 21.086 26.999 1.00 10.60 260 PRO A C 1
ATOM 1879 O O . PRO A 1 240 ? 28.040 21.356 27.270 1.00 13.54 260 PRO A O 1
ATOM 1883 N N . ASN A 1 241 ? 26.360 21.104 25.751 1.00 9.85 261 ASN A N 1
ATOM 1884 C CA . ASN A 1 241 ? 27.202 21.530 24.622 1.00 11.11 261 ASN A CA 1
ATOM 1885 C C . ASN A 1 241 ? 27.336 23.012 24.509 1.00 12.28 261 ASN A C 1
ATOM 1886 O O . ASN A 1 241 ? 28.323 23.484 23.978 1.00 16.57 261 ASN A O 1
ATOM 1891 N N . ILE A 1 242 ? 26.345 23.743 25.002 1.00 9.97 262 ILE A N 1
ATOM 1892 C CA . ILE A 1 242 ? 26.489 25.170 25.142 1.00 11.29 262 ILE A CA 1
ATOM 1893 C C . ILE A 1 242 ? 27.358 25.449 26.393 1.00 12.52 262 ILE A C 1
ATOM 1894 O O . ILE A 1 242 ? 28.267 26.294 26.377 1.00 15.45 262 ILE A O 1
ATOM 1899 N N . GLY A 1 243 ? 27.078 24.696 27.459 1.00 11.80 263 GLY A N 1
ATOM 1900 C CA . GLY A 1 243 ? 27.758 24.809 28.739 1.00 11.73 263 GLY A CA 1
ATOM 1901 C C . GLY A 1 243 ? 27.241 25.963 29.557 1.00 10.30 263 GLY A C 1
ATOM 1902 O O . GLY A 1 243 ? 26.192 26.556 29.270 1.00 11.41 263 GLY A O 1
ATOM 1903 N N . GLU A 1 244 ? 27.967 26.273 30.621 1.00 12.61 264 GLU A N 1
ATOM 1904 C CA . GLU A 1 244 ? 27.525 27.299 31.564 1.00 12.13 264 GLU A CA 1
ATOM 1905 C C . GLU A 1 244 ? 27.415 28.693 30.952 1.00 10.70 264 GLU A C 1
ATOM 1906 O O . GLU A 1 244 ? 26.738 29.559 31.479 1.00 12.09 264 GLU A O 1
ATOM 1912 N N . ALA A 1 245 ? 28.026 28.903 29.790 1.00 9.96 265 ALA A N 1
ATOM 1913 C CA . ALA A 1 245 ? 27.821 30.156 29.065 1.00 11.56 265 ALA A CA 1
ATOM 1914 C C . ALA A 1 245 ? 26.339 30.299 28.625 1.00 10.33 265 ALA A C 1
ATOM 1915 O O . ALA A 1 245 ? 25.908 31.403 28.300 1.00 14.36 265 ALA A O 1
ATOM 1917 N N . GLY A 1 246 ? 25.555 29.225 28.596 1.00 11.52 266 GLY A N 1
ATOM 1918 C CA . GLY A 1 246 ? 24.134 29.346 28.256 1.00 12.13 266 GLY A CA 1
ATOM 1919 C C . GLY A 1 246 ? 23.253 29.781 29.408 1.00 11.64 266 GLY A C 1
ATOM 1920 O O . GLY A 1 246 ? 22.057 30.050 29.210 1.00 11.44 266 GLY A O 1
ATOM 1921 N N . LEU A 1 247 ? 23.800 29.907 30.634 1.00 11.17 267 LEU A N 1
ATOM 1922 C CA . LEU A 1 247 ? 22.974 30.289 31.779 1.00 10.50 267 LEU A CA 1
ATOM 1923 C C . LEU A 1 247 ? 22.265 31.598 31.489 1.00 9.97 267 LEU A C 1
ATOM 1924 O O . LEU A 1 247 ? 22.841 32.571 30.992 1.00 11.44 267 LEU A O 1
ATOM 1929 N N . GLY A 1 248 ? 20.977 31.637 31.855 1.00 9.80 268 GLY A N 1
ATOM 1930 C CA . GLY A 1 248 ? 20.185 32.829 31.716 1.00 9.81 268 GLY A CA 1
ATOM 1931 C C . GLY A 1 248 ? 19.393 32.948 30.446 1.00 10.78 268 GLY A C 1
ATOM 1932 O O . GLY A 1 248 ? 18.499 33.795 30.370 1.00 13.63 268 GLY A O 1
ATOM 1933 N N . ILE A 1 249 ? 19.637 32.085 29.453 1.00 9.97 269 ILE A N 1
ATOM 1934 C CA . ILE A 1 249 ? 18.860 32.195 28.209 1.00 8.79 269 ILE A CA 1
ATOM 1935 C C . ILE A 1 249 ? 17.388 31.849 28.539 1.00 8.59 269 ILE A C 1
ATOM 1936 O O . ILE A 1 249 ? 17.102 30.832 29.190 1.00 8.42 269 ILE A O 1
ATOM 1941 N N . LEU A 1 250 ? 16.473 32.665 28.037 1.00 7.94 270 LEU A N 1
ATOM 1942 C CA . LEU A 1 250 ? 15.043 32.511 28.251 1.00 7.17 270 LEU A CA 1
ATOM 1943 C C . LEU A 1 250 ? 14.396 31.798 27.059 1.00 7.33 270 LEU A C 1
ATOM 1944 O O . LEU A 1 250 ? 14.747 32.061 25.886 1.00 8.71 270 LEU A O 1
ATOM 1949 N N . SER A 1 251 ? 13.414 30.944 27.336 1.00 7.06 271 SER A N 1
ATOM 1950 C CA . SER A 1 251 ? 12.649 30.324 26.265 1.00 6.47 271 SER A CA 1
ATOM 1951 C C . SER A 1 251 ? 11.247 30.044 26.714 1.00 6.17 271 SER A C 1
ATOM 1952 O O . SER A 1 251 ? 11.012 29.812 27.909 1.00 7.01 271 SER A O 1
ATOM 1955 N N . THR A 1 252 ? 10.315 29.947 25.763 1.00 6.11 272 THR A N 1
ATOM 1956 C CA . THR A 1 252 ? 8.972 29.487 26.055 1.00 6.03 272 THR A CA 1
ATOM 1957 C C . THR A 1 252 ? 8.767 28.134 25.383 1.00 5.53 272 THR A C 1
ATOM 1958 O O . THR A 1 252 ? 9.138 27.925 24.224 1.00 6.77 272 THR A O 1
ATOM 1962 N N . TYR A 1 253 ? 8.148 27.208 26.090 1.00 5.98 273 TYR A N 1
ATOM 1963 C CA . TYR A 1 253 ? 7.934 25.896 25.526 1.00 5.81 273 TYR A CA 1
ATOM 1964 C C . TYR A 1 253 ? 6.937 25.129 26.351 1.00 4.79 273 TYR A C 1
ATOM 1965 O O . TYR A 1 253 ? 6.726 25.397 27.558 1.00 5.78 273 TYR A O 1
ATOM 1974 N N . HIS A 1 254 ? 6.349 24.122 25.720 1.00 5.41 274 HIS A N 1
ATOM 1975 C CA . HIS A 1 254 ? 5.313 23.273 26.311 1.00 5.52 274 HIS A CA 1
ATOM 1976 C C . HIS A 1 254 ? 5.868 22.105 27.142 1.00 5.27 274 HIS A C 1
ATOM 1977 O O . HIS A 1 254 ? 5.111 21.448 27.838 1.00 6.99 274 HIS A O 1
ATOM 1984 N N . TYR A 1 255 ? 7.165 21.834 27.055 1.00 5.85 275 TYR A N 1
ATOM 1985 C CA . TYR A 1 255 ? 7.733 20.721 27.806 1.00 6.04 275 TYR A CA 1
ATOM 1986 C C . TYR A 1 255 ? 9.144 21.045 28.235 1.00 5.76 275 TYR A C 1
ATOM 1987 O O . TYR A 1 255 ? 9.962 21.485 27.415 1.00 7.03 275 TYR A O 1
ATOM 1996 N N . ALA A 1 256 ? 9.453 20.705 29.489 1.00 5.66 276 ALA A N 1
ATOM 1997 C CA . ALA A 1 256 ? 10.829 20.671 30.005 1.00 5.72 276 ALA A CA 1
ATOM 1998 C C . ALA A 1 256 ? 11.057 19.335 30.690 1.00 5.94 276 ALA A C 1
ATOM 1999 O O . ALA A 1 256 ? 10.181 18.865 31.423 1.00 6.43 276 ALA A O 1
ATOM 2001 N N . VAL A 1 257 ? 12.230 18.747 30.492 1.00 6.51 277 VAL A N 1
ATOM 2002 C CA . VAL A 1 257 ? 12.571 17.490 31.161 1.00 7.09 277 VAL A CA 1
ATOM 2003 C C . VAL A 1 257 ? 12.498 17.692 32.681 1.00 6.60 277 VAL A C 1
ATOM 2004 O O . VAL A 1 257 ? 12.145 16.767 33.426 1.00 8.15 277 VAL A O 1
ATOM 2008 N N . SER A 1 258 ? 12.777 18.912 33.139 1.00 6.88 278 SER A N 1
ATOM 2009 C CA . SER A 1 258 ? 12.737 19.245 34.571 1.00 7.69 278 SER A CA 1
ATOM 2010 C C . SER A 1 258 ? 11.315 19.468 35.096 1.00 7.31 278 SER A C 1
ATOM 2011 O O . SER A 1 258 ? 11.138 19.770 36.296 1.00 8.69 278 SER A O 1
ATOM 2014 N N . HIS A 1 259 ? 10.270 19.315 34.271 1.00 7.63 279 HIS A N 1
ATOM 2015 C CA . HIS A 1 259 ? 8.921 19.632 34.761 1.00 7.64 279 HIS A CA 1
ATOM 2016 C C . HIS A 1 259 ? 8.618 18.901 36.061 1.00 7.16 279 HIS A C 1
ATOM 2017 O O . HIS A 1 259 ? 8.746 17.656 36.129 1.00 7.81 279 HIS A O 1
ATOM 2024 N N . ASP A 1 260 ? 8.133 19.635 37.068 1.00 7.62 280 ASP A N 1
ATOM 2025 C CA . ASP A 1 260 ? 7.955 19.041 38.402 1.00 8.10 280 ASP A CA 1
ATOM 2026 C C . ASP A 1 260 ? 6.515 18.589 38.561 1.00 9.90 280 ASP A C 1
ATOM 2027 O O . ASP A 1 260 ? 5.632 19.383 38.958 1.00 12.70 280 ASP A O 1
ATOM 2032 N N . SER A 1 261 ? 6.248 17.331 38.203 1.00 9.01 281 SER A N 1
ATOM 2033 C CA . SER A 1 261 ? 4.922 16.723 38.419 1.00 8.80 281 SER A CA 1
ATOM 2034 C C . SER A 1 261 ? 5.103 15.245 38.611 1.00 9.21 281 SER A C 1
ATOM 2035 O O . SER A 1 261 ? 6.075 14.682 38.121 1.00 9.54 281 SER A O 1
ATOM 2038 N N . PRO A 1 262 ? 4.141 14.604 39.288 1.00 9.57 282 PRO A N 1
ATOM 2039 C CA . PRO A 1 262 ? 4.254 13.146 39.417 1.00 10.20 282 PRO A CA 1
ATOM 2040 C C . PRO A 1 262 ? 4.257 12.453 38.062 1.00 8.99 282 PRO A C 1
ATOM 2041 O O . PRO A 1 262 ? 4.935 11.440 37.877 1.00 10.01 282 PRO A O 1
ATOM 2045 N N A GLU A 1 263 ? 3.450 12.944 37.125 0.50 8.92 283 GLU A N 1
ATOM 2046 N N B GLU A 1 263 ? 3.439 12.957 37.139 0.50 9.10 283 GLU A N 1
ATOM 2047 C CA A GLU A 1 263 ? 3.388 12.277 35.836 0.50 9.17 283 GLU A CA 1
ATOM 2048 C CA B GLU A 1 263 ? 3.342 12.353 35.823 0.50 9.26 283 GLU A CA 1
ATOM 2049 C C A GLU A 1 263 ? 4.701 12.403 35.076 0.50 7.95 283 GLU A C 1
ATOM 2050 C C B GLU A 1 263 ? 4.682 12.415 35.093 0.50 7.90 283 GLU A C 1
ATOM 2051 O O A GLU A 1 263 ? 5.109 11.471 34.385 0.50 9.15 283 GLU A O 1
ATOM 2052 O O B GLU A 1 263 ? 5.094 11.448 34.451 0.50 9.14 283 GLU A O 1
ATOM 2063 N N . ASN A 1 264 ? 5.368 13.557 35.171 1.00 6.81 284 ASN A N 1
ATOM 2064 C CA . ASN A 1 264 ? 6.667 13.656 34.511 1.00 6.31 284 ASN A CA 1
ATOM 2065 C C . ASN A 1 264 ? 7.711 12.764 35.192 1.00 7.14 284 ASN A C 1
ATOM 2066 O O . ASN A 1 264 ? 8.491 12.122 34.503 1.00 7.41 284 ASN A O 1
ATOM 2071 N N . LYS A 1 265 ? 7.694 12.687 36.524 1.00 7.89 285 LYS A N 1
ATOM 2072 C CA . LYS A 1 265 ? 8.650 11.801 37.208 1.00 7.90 285 LYS A CA 1
ATOM 2073 C C . LYS A 1 265 ? 8.421 10.356 36.776 1.00 7.48 285 LYS A C 1
ATOM 2074 O O . LYS A 1 265 ? 9.389 9.602 36.529 1.00 8.73 285 LYS A O 1
ATOM 2080 N N . ALA A 1 266 ? 7.158 9.947 36.639 1.00 7.40 286 ALA A N 1
ATOM 2081 C CA . ALA A 1 266 ? 6.863 8.599 36.214 1.00 8.15 286 ALA A CA 1
ATOM 2082 C C . ALA A 1 266 ? 7.320 8.370 34.760 1.00 7.20 286 ALA A C 1
ATOM 2083 O O . ALA A 1 266 ? 7.871 7.331 34.438 1.00 8.10 286 ALA A O 1
ATOM 2085 N N . PHE A 1 267 ? 7.101 9.354 33.898 1.00 7.16 287 PHE A N 1
ATOM 2086 C CA . PHE A 1 267 ? 7.515 9.264 32.491 1.00 6.72 287 PHE A CA 1
ATOM 2087 C C . PHE A 1 267 ? 9.021 9.127 32.395 1.00 7.68 287 PHE A C 1
ATOM 2088 O O . PHE A 1 267 ? 9.493 8.295 31.616 1.00 7.37 287 PHE A O 1
ATOM 2096 N N . LEU A 1 268 ? 9.797 9.906 33.166 1.00 6.76 288 LEU A N 1
ATOM 2097 C CA . LEU A 1 268 ? 11.251 9.776 33.103 1.00 7.09 288 LEU A CA 1
ATOM 2098 C C . LEU A 1 268 ? 11.680 8.383 33.563 1.00 6.98 288 LEU A C 1
ATOM 2099 O O . LEU A 1 268 ? 12.594 7.776 32.975 1.00 8.04 288 LEU A O 1
ATOM 2104 N N . ALA A 1 269 ? 11.043 7.848 34.604 1.00 7.37 289 ALA A N 1
ATOM 2105 C CA . ALA A 1 269 ? 11.360 6.485 35.038 1.00 7.44 289 ALA A CA 1
ATOM 2106 C C . ALA A 1 269 ? 11.061 5.471 33.932 1.00 7.56 289 ALA A C 1
ATOM 2107 O O . ALA A 1 269 ? 11.822 4.516 33.720 1.00 9.13 289 ALA A O 1
ATOM 2109 N N . LEU A 1 270 ? 9.938 5.659 33.233 1.00 7.49 290 LEU A N 1
ATOM 2110 C CA . LEU A 1 270 ? 9.558 4.744 32.145 1.00 8.37 290 LEU A CA 1
ATOM 2111 C C . LEU A 1 270 ? 10.536 4.874 30.987 1.00 8.53 290 LEU A C 1
ATOM 2112 O O . LEU A 1 270 ? 10.857 3.874 30.344 1.00 10.41 290 LEU A O 1
ATOM 2117 N N . LEU A 1 271 ? 10.994 6.103 30.673 1.00 8.38 291 LEU A N 1
ATOM 2118 C CA . LEU A 1 271 ? 12.018 6.254 29.629 1.00 8.71 291 LEU A CA 1
ATOM 2119 C C . LEU A 1 271 ? 13.265 5.466 29.977 1.00 8.59 291 LEU A C 1
ATOM 2120 O O . LEU A 1 271 ? 13.831 4.770 29.138 1.00 11.61 291 LEU A O 1
ATOM 2125 N N . GLN A 1 272 ? 13.700 5.544 31.236 1.00 9.24 292 GLN A N 1
ATOM 2126 C CA . GLN A 1 272 ? 14.876 4.816 31.657 1.00 9.23 292 GLN A CA 1
ATOM 2127 C C . GLN A 1 272 ? 14.613 3.287 31.586 1.00 9.76 292 GLN A C 1
ATOM 2128 O O . GLN A 1 272 ? 15.495 2.520 31.148 1.00 14.73 292 GLN A O 1
ATOM 2134 N N A LYS A 1 273 ? 13.426 2.864 32.033 0.50 10.26 293 LYS A N 1
ATOM 2135 N N B LYS A 1 273 ? 13.454 2.823 32.019 0.50 10.70 293 LYS A N 1
ATOM 2136 C CA A LYS A 1 273 ? 13.024 1.440 31.999 0.50 10.95 293 LYS A CA 1
ATOM 2137 C CA B LYS A 1 273 ? 13.193 1.382 31.916 0.50 12.56 293 LYS A CA 1
ATOM 2138 C C A LYS A 1 273 ? 12.857 0.906 30.553 0.50 9.64 293 LYS A C 1
ATOM 2139 C C B LYS A 1 273 ? 13.449 0.867 30.468 0.50 12.29 293 LYS A C 1
ATOM 2140 O O A LYS A 1 273 ? 13.239 -0.231 30.279 0.50 12.49 293 LYS A O 1
ATOM 2141 O O B LYS A 1 273 ? 13.447 -0.340 30.233 0.50 15.14 293 LYS A O 1
ATOM 2152 N N A GLY A 1 274 ? 12.329 1.730 29.629 0.50 5.71 294 GLY A N 1
ATOM 2153 N N B GLY A 1 274 ? 13.696 1.786 29.521 0.50 11.06 294 GLY A N 1
ATOM 2154 C CA A GLY A 1 274 ? 12.239 1.365 28.218 0.50 7.96 294 GLY A CA 1
ATOM 2155 C CA B GLY A 1 274 ? 13.921 1.453 28.105 0.50 14.51 294 GLY A CA 1
ATOM 2156 C C A GLY A 1 274 ? 13.557 1.403 27.475 0.50 8.58 294 GLY A C 1
ATOM 2157 C C B GLY A 1 274 ? 15.351 1.655 27.637 0.50 14.98 294 GLY A C 1
ATOM 2158 O O A GLY A 1 274 ? 13.604 0.988 26.317 0.50 11.02 294 GLY A O 1
ATOM 2159 O O B GLY A 1 274 ? 15.651 1.547 26.452 0.50 17.72 294 GLY A O 1
ATOM 2160 N N A GLY A 1 275 ? 14.614 1.852 28.140 0.50 8.02 295 GLY A N 1
ATOM 2161 N N B GLY A 1 275 ? 16.240 1.957 28.569 0.50 14.90 295 GLY A N 1
ATOM 2162 C CA A GLY A 1 275 ? 15.955 1.802 27.565 0.50 9.26 295 GLY A CA 1
ATOM 2163 C CA B GLY A 1 275 ? 17.643 2.089 28.250 0.50 15.61 295 GLY A CA 1
ATOM 2164 C C A GLY A 1 275 ? 16.574 3.131 27.181 0.50 9.26 295 GLY A C 1
ATOM 2165 C C B GLY A 1 275 ? 17.971 3.496 27.867 0.50 17.84 295 GLY A C 1
ATOM 2166 O O A GLY A 1 275 ? 17.643 3.164 26.552 0.50 13.14 295 GLY A O 1
ATOM 2167 O O B GLY A 1 275 ? 19.116 3.799 27.515 0.50 21.06 295 GLY A O 1
ATOM 2168 N N A ALA A 1 276 ? 15.929 4.238 27.545 0.50 9.00 296 ALA A N 1
ATOM 2169 N N B ALA A 1 276 ? 16.954 4.356 27.904 0.50 17.98 296 ALA A N 1
ATOM 2170 C CA A ALA A 1 276 ? 16.449 5.562 27.210 0.50 11.40 296 ALA A CA 1
ATOM 2171 C CA B ALA A 1 276 ? 17.159 5.738 27.558 0.50 18.29 296 ALA A CA 1
ATOM 2172 C C A ALA A 1 276 ? 17.365 6.088 28.306 0.50 14.76 296 ALA A C 1
ATOM 2173 C C B ALA A 1 276 ? 18.020 6.366 28.609 0.50 17.91 296 ALA A C 1
ATOM 2174 O O A ALA A 1 276 ? 17.269 5.679 29.464 0.50 16.73 296 ALA A O 1
ATOM 2175 O O B ALA A 1 276 ? 17.907 6.097 29.806 0.50 17.89 296 ALA A O 1
ATOM 2178 N N A LYS A 1 277 ? 18.196 7.055 27.932 0.50 15.70 297 LYS A N 1
ATOM 2179 N N B LYS A 1 277 ? 18.874 7.244 28.154 0.50 19.97 297 LYS A N 1
ATOM 2180 C CA A LYS A 1 277 ? 19.093 7.785 28.855 0.50 14.08 297 LYS A CA 1
ATOM 2181 C CA B LYS A 1 277 ? 19.648 8.028 29.041 0.50 19.04 297 LYS A CA 1
ATOM 2182 C C A LYS A 1 277 ? 18.573 9.230 29.194 0.50 14.57 297 LYS A C 1
ATOM 2183 C C B LYS A 1 277 ? 18.892 9.345 29.223 0.50 17.02 297 LYS A C 1
ATOM 2184 O O A LYS A 1 277 ? 18.196 9.948 28.276 0.50 15.25 297 LYS A O 1
ATOM 2185 O O B LYS A 1 277 ? 18.550 10.013 28.253 0.50 17.03 297 LYS A O 1
ATOM 2196 N N . LEU A 1 278 ? 18.567 9.686 30.467 1.00 19.56 298 LEU A N 1
ATOM 2197 C CA . LEU A 1 278 ? 17.954 11.030 30.764 1.00 19.22 298 LEU A CA 1
ATOM 2198 C C . LEU A 1 278 ? 18.564 12.182 29.981 1.00 17.47 298 LEU A C 1
ATOM 2199 O O . LEU A 1 278 ? 17.836 13.054 29.560 1.00 15.04 298 LEU A O 1
ATOM 2204 N N . ASP A 1 279 ? 19.889 12.181 29.767 1.00 17.04 299 ASP A N 1
ATOM 2205 C CA . ASP A 1 279 ? 20.518 13.318 29.092 1.00 17.17 299 ASP A CA 1
ATOM 2206 C C . ASP A 1 279 ? 20.322 13.265 27.591 1.00 12.53 299 ASP A C 1
ATOM 2207 O O . ASP A 1 279 ? 20.859 14.120 26.899 1.00 14.71 299 ASP A O 1
ATOM 2212 N N . GLU A 1 280 ? 19.529 12.288 27.099 1.00 9.56 300 GLU A N 1
ATOM 2213 C CA . GLU A 1 280 ? 19.185 12.260 25.680 1.00 9.34 300 GLU A CA 1
ATOM 2214 C C . GLU A 1 280 ? 17.737 12.609 25.464 1.00 7.68 300 GLU A C 1
ATOM 2215 O O . GLU A 1 280 ? 17.288 12.671 24.322 1.00 9.80 300 GLU A O 1
ATOM 2221 N N . VAL A 1 281 ? 16.966 12.840 26.537 1.00 7.63 301 VAL A N 1
ATOM 2222 C CA . VAL A 1 281 ? 15.519 13.077 26.402 1.00 7.71 301 VAL A CA 1
ATOM 2223 C C . VAL A 1 281 ? 15.214 14.485 25.878 1.00 8.29 301 VAL A C 1
ATOM 2224 O O . VAL A 1 281 ? 15.749 15.469 26.381 1.00 10.72 301 VAL A O 1
ATOM 2228 N N . THR A 1 282 ? 14.336 14.549 24.880 1.00 8.81 302 THR A N 1
ATOM 2229 C CA . THR A 1 282 ? 13.939 15.800 24.190 1.00 13.73 302 THR A CA 1
ATOM 2230 C C . THR A 1 282 ? 12.379 15.863 24.157 1.00 8.51 302 THR A C 1
ATOM 2231 O O . THR A 1 282 ? 11.683 14.845 24.444 1.00 8.20 302 THR A O 1
ATOM 2243 N N . THR A 1 284 ? 10.419 15.610 21.655 1.00 5.84 304 THR A N 1
ATOM 2244 C CA . THR A 1 284 ? 9.734 14.657 20.764 1.00 5.99 304 THR A CA 1
ATOM 2245 C C . THR A 1 284 ? 9.351 13.366 21.509 1.00 6.23 304 THR A C 1
ATOM 2246 O O . THR A 1 284 ? 8.426 12.682 21.084 1.00 6.53 304 THR A O 1
ATOM 2250 N N . SER A 1 285 ? 10.026 13.037 22.618 1.00 5.44 305 SER A N 1
ATOM 2251 C CA . SER A 1 285 ? 9.615 11.860 23.397 1.00 5.98 305 SER A CA 1
ATOM 2252 C C . SER A 1 285 ? 8.238 12.002 24.028 1.00 5.33 305 SER A C 1
ATOM 2253 O O . SER A 1 285 ? 7.480 11.041 24.026 1.00 5.78 305 SER A O 1
ATOM 2256 N N . VAL A 1 286 ? 7.929 13.197 24.560 1.00 5.32 306 VAL A N 1
ATOM 2257 C CA . VAL A 1 286 ? 6.639 13.349 25.198 1.00 5.83 306 VAL A CA 1
ATOM 2258 C C . VAL A 1 286 ? 5.541 13.399 24.130 1.00 5.95 306 VAL A C 1
ATOM 2259 O O . VAL A 1 286 ? 4.434 12.884 24.326 1.00 5.63 306 VAL A O 1
ATOM 2263 N N . ALA A 1 287 ? 5.845 14.007 22.980 1.00 5.75 307 ALA A N 1
ATOM 2264 C CA . ALA A 1 287 ? 4.835 14.031 21.891 1.00 5.22 307 ALA A CA 1
ATOM 2265 C C . ALA A 1 287 ? 4.570 12.596 21.434 1.00 5.41 307 ALA A C 1
ATOM 2266 O O . ALA A 1 287 ? 3.439 12.278 21.069 1.00 6.03 307 ALA A O 1
ATOM 2268 N N . ALA A 1 288 ? 5.605 11.759 21.432 1.00 5.30 308 ALA A N 1
ATOM 2269 C CA . ALA A 1 288 ? 5.424 10.350 21.034 1.00 5.53 308 ALA A CA 1
ATOM 2270 C C . ALA A 1 288 ? 4.658 9.542 22.081 1.00 5.26 308 ALA A C 1
ATOM 2271 O O . ALA A 1 288 ? 3.818 8.713 21.715 1.00 6.52 308 ALA A O 1
ATOM 2273 N N . TYR A 1 289 ? 4.952 9.790 23.355 1.00 5.06 309 TYR A N 1
ATOM 2274 C CA . TYR A 1 289 ? 4.246 9.102 24.436 1.00 6.30 309 TYR A CA 1
ATOM 2275 C C . TYR A 1 289 ? 2.743 9.437 24.361 1.00 5.39 309 TYR A C 1
ATOM 2276 O O . TYR A 1 289 ? 1.890 8.533 24.408 1.00 6.52 309 TYR A O 1
ATOM 2285 N N . ASP A 1 290 ? 2.406 10.729 24.257 1.00 5.27 310 ASP A N 1
ATOM 2286 C CA . ASP A 1 290 ? 1.018 11.157 24.136 1.00 5.63 310 ASP A CA 1
ATOM 2287 C C . ASP A 1 290 ? 0.401 10.710 22.796 1.00 5.75 310 ASP A C 1
ATOM 2288 O O . ASP A 1 290 ? -0.813 10.431 22.726 1.00 6.58 310 ASP A O 1
ATOM 2293 N N . GLY A 1 291 ? 1.202 10.672 21.715 1.00 5.89 311 GLY A N 1
ATOM 2294 C CA . GLY A 1 291 ? 0.676 10.207 20.445 1.00 6.66 311 GLY A CA 1
ATOM 2295 C C . GLY A 1 291 ? 0.330 8.720 20.523 1.00 6.63 311 GLY A C 1
ATOM 2296 O O . GLY A 1 291 ? -0.711 8.293 19.965 1.00 6.94 311 GLY A O 1
ATOM 2297 N N . ALA A 1 292 ? 1.142 7.932 21.236 1.00 7.09 312 ALA A N 1
ATOM 2298 C CA . ALA A 1 292 ? 0.810 6.515 21.414 1.00 7.33 312 ALA A CA 1
ATOM 2299 C C . ALA A 1 292 ? -0.500 6.363 22.219 1.00 6.86 312 ALA A C 1
ATOM 2300 O O . ALA A 1 292 ? -1.321 5.497 21.875 1.00 7.67 312 ALA A O 1
ATOM 2302 N N A ARG A 1 293 ? -0.712 7.210 23.244 0.50 6.50 313 ARG A N 1
ATOM 2303 N N B ARG A 1 293 ? -0.719 7.207 23.237 0.50 6.55 313 ARG A N 1
ATOM 2304 C CA A ARG A 1 293 ? -1.990 7.204 23.963 0.50 7.26 313 ARG A CA 1
ATOM 2305 C CA B ARG A 1 293 ? -1.995 7.190 23.946 0.50 7.28 313 ARG A CA 1
ATOM 2306 C C A ARG A 1 293 ? -3.158 7.382 22.979 0.50 6.38 313 ARG A C 1
ATOM 2307 C C B ARG A 1 293 ? -3.159 7.389 22.961 0.50 6.43 313 ARG A C 1
ATOM 2308 O O A ARG A 1 293 ? -4.168 6.654 23.031 0.50 6.78 313 ARG A O 1
ATOM 2309 O O B ARG A 1 293 ? -4.176 6.673 23.005 0.50 6.80 313 ARG A O 1
ATOM 2324 N N A LEU A 1 294 ? -3.035 8.369 22.085 0.50 6.08 314 LEU A N 1
ATOM 2325 N N B LEU A 1 294 ? -3.024 8.384 22.078 0.50 6.36 314 LEU A N 1
ATOM 2326 C CA A LEU A 1 294 ? -4.145 8.632 21.140 0.50 6.53 314 LEU A CA 1
ATOM 2327 C CA B LEU A 1 294 ? -4.114 8.656 21.113 0.50 7.00 314 LEU A CA 1
ATOM 2328 C C A LEU A 1 294 ? -4.346 7.452 20.195 0.50 6.06 314 LEU A C 1
ATOM 2329 C C B LEU A 1 294 ? -4.339 7.463 20.193 0.50 6.12 314 LEU A C 1
ATOM 2330 O O A LEU A 1 294 ? -5.485 7.101 19.856 0.50 7.41 314 LEU A O 1
ATOM 2331 O O B LEU A 1 294 ? -5.484 7.116 19.869 0.50 7.54 314 LEU A O 1
ATOM 2340 N N . ILE A 1 295 ? -3.256 6.834 19.733 1.00 6.88 315 ILE A N 1
ATOM 2341 C CA . ILE A 1 295 ? -3.372 5.668 18.854 1.00 7.57 315 ILE A CA 1
ATOM 2342 C C . ILE A 1 295 ? -4.063 4.518 19.583 1.00 7.00 315 ILE A C 1
ATOM 2343 O O . ILE A 1 295 ? -4.948 3.886 19.006 1.00 7.29 315 ILE A O 1
ATOM 2348 N N . TYR A 1 296 ? -3.714 4.288 20.854 1.00 7.29 316 TYR A N 1
ATOM 2349 C CA . TYR A 1 296 ? -4.401 3.225 21.624 1.00 7.94 316 TYR A CA 1
ATOM 2350 C C . TYR A 1 296 ? -5.878 3.573 21.755 1.00 7.49 316 TYR A C 1
ATOM 2351 O O . TYR A 1 296 ? -6.749 2.687 21.626 1.00 8.87 316 TYR A O 1
ATOM 2360 N N . LYS A 1 297 ? -6.203 4.843 22.021 1.00 7.15 317 LYS A N 1
ATOM 2361 C CA . LYS A 1 297 ? -7.618 5.219 22.103 1.00 7.54 317 LYS A CA 1
ATOM 2362 C C . LYS A 1 297 ? -8.351 4.965 20.767 1.00 7.70 317 LYS A C 1
ATOM 2363 O O . LYS A 1 297 ? -9.486 4.486 20.761 1.00 9.21 317 LYS A O 1
ATOM 2385 N N . ILE A 1 299 ? -7.591 2.806 18.377 1.00 7.58 319 ILE A N 1
ATOM 2386 C CA . ILE A 1 299 ? -7.775 1.369 18.201 1.00 8.37 319 ILE A CA 1
ATOM 2387 C C . ILE A 1 299 ? -8.925 0.858 19.088 1.00 8.66 319 ILE A C 1
ATOM 2388 O O . ILE A 1 299 ? -9.735 0.085 18.614 1.00 9.48 319 ILE A O 1
ATOM 2393 N N A GLU A 1 300 ? -9.014 1.286 20.348 0.50 8.70 320 GLU A N 1
ATOM 2394 N N B GLU A 1 300 ? -8.981 1.303 20.329 0.50 9.09 320 GLU A N 1
ATOM 2395 C CA A GLU A 1 300 ? -10.146 0.828 21.183 0.50 8.79 320 GLU A CA 1
ATOM 2396 C CA B GLU A 1 300 ? -10.052 0.877 21.206 0.50 9.69 320 GLU A CA 1
ATOM 2397 C C A GLU A 1 300 ? -11.463 1.289 20.583 0.50 9.88 320 GLU A C 1
ATOM 2398 C C B GLU A 1 300 ? -11.420 1.308 20.639 0.50 10.11 320 GLU A C 1
ATOM 2399 O O A GLU A 1 300 ? -12.430 0.507 20.493 0.50 11.59 320 GLU A O 1
ATOM 2400 O O B GLU A 1 300 ? -12.369 0.504 20.596 0.50 12.49 320 GLU A O 1
ATOM 2411 N N . ALA A 1 301 ? -11.525 2.558 20.173 1.00 9.44 321 ALA A N 1
ATOM 2412 C CA . ALA A 1 301 ? -12.800 3.109 19.697 1.00 9.72 321 ALA A CA 1
ATOM 2413 C C . ALA A 1 301 ? -13.288 2.379 18.455 1.00 9.91 321 ALA A C 1
ATOM 2414 O O . ALA A 1 301 ? -14.496 2.317 18.223 1.00 14.25 321 ALA A O 1
ATOM 2416 N N . THR A 1 302 ? -12.366 1.874 17.635 1.00 9.98 322 THR A N 1
ATOM 2417 C CA . THR A 1 302 ? -12.698 1.245 16.366 1.00 9.93 322 THR A CA 1
ATOM 2418 C C . THR A 1 302 ? -12.637 -0.276 16.472 1.00 10.22 322 THR A C 1
ATOM 2419 O O . THR A 1 302 ? -12.783 -0.977 15.459 1.00 12.23 322 THR A O 1
ATOM 2423 N N . SER A 1 303 ? -12.405 -0.820 17.673 1.00 10.98 323 SER A N 1
ATOM 2424 C CA . SER A 1 303 ? -12.266 -2.286 17.858 1.00 13.03 323 SER A CA 1
ATOM 2425 C C . SER A 1 303 ? -11.184 -2.877 16.931 1.00 12.77 323 SER A C 1
ATOM 2426 O O . SER A 1 303 ? -11.282 -4.020 16.474 1.00 15.86 323 SER A O 1
ATOM 2429 N N . GLY A 1 304 ? -10.130 -2.101 16.679 1.00 10.38 324 GLY A N 1
ATOM 2430 C CA . GLY A 1 304 ? -9.030 -2.575 15.884 1.00 12.94 324 GLY A CA 1
ATOM 2431 C C . GLY A 1 304 ? -9.297 -2.678 14.403 1.00 12.65 324 GLY A C 1
ATOM 2432 O O . GLY A 1 304 ? -8.474 -3.270 13.684 1.00 14.37 324 GLY A O 1
ATOM 2433 N N . LYS A 1 305 ? -10.408 -2.078 13.935 1.00 13.32 325 LYS A N 1
ATOM 2434 C CA . LYS A 1 305 ? -10.695 -2.034 12.510 1.00 14.49 325 LYS A CA 1
ATOM 2435 C C . LYS A 1 305 ? -10.358 -0.648 11.960 1.00 12.60 325 LYS A C 1
ATOM 2436 O O . LYS A 1 305 ? -10.441 0.370 12.658 1.00 14.91 325 LYS A O 1
ATOM 2442 N N . SER A 1 306 ? -9.954 -0.573 10.704 1.00 12.69 326 SER A N 1
ATOM 2443 C CA . SER A 1 306 ? -9.666 0.703 10.126 1.00 12.38 326 SER A CA 1
ATOM 2444 C C . SER A 1 306 ? -10.983 1.465 9.945 1.00 11.53 326 SER A C 1
ATOM 2445 O O . SER A 1 306 ? -11.878 0.988 9.254 1.00 16.06 326 SER A O 1
ATOM 2448 N N . ASP A 1 307 ? -11.113 2.629 10.582 1.00 10.63 327 ASP A N 1
ATOM 2449 C CA . ASP A 1 307 ? -12.328 3.446 10.488 1.00 10.59 327 ASP A CA 1
ATOM 2450 C C . ASP A 1 307 ? -11.906 4.858 10.934 1.00 10.48 327 ASP A C 1
ATOM 2451 O O . ASP A 1 307 ? -12.118 5.252 12.101 1.00 10.06 327 ASP A O 1
ATOM 2456 N N . PRO A 1 308 ? -11.232 5.597 10.040 1.00 8.91 328 PRO A N 1
ATOM 2457 C CA . PRO A 1 308 ? -10.642 6.877 10.459 1.00 9.00 328 PRO A CA 1
ATOM 2458 C C . PRO A 1 308 ? -11.653 7.901 10.932 1.00 8.72 328 PRO A C 1
ATOM 2459 O O . PRO A 1 308 ? -11.346 8.675 11.824 1.00 9.05 328 PRO A O 1
ATOM 2463 N N . ASP A 1 309 ? -12.881 7.907 10.396 1.00 9.06 329 ASP A N 1
ATOM 2464 C CA . ASP A 1 309 ? -13.857 8.885 10.906 1.00 10.09 329 ASP A CA 1
ATOM 2465 C C . ASP A 1 309 ? -14.144 8.617 12.395 1.00 10.01 329 ASP A C 1
ATOM 2466 O O . ASP A 1 309 ? -14.197 9.551 13.197 1.00 10.73 329 ASP A O 1
ATOM 2471 N N . LYS A 1 310 ? -14.336 7.349 12.762 1.00 9.82 330 LYS A N 1
ATOM 2472 C CA . LYS A 1 310 ? -14.648 6.990 14.152 1.00 9.80 330 LYS A CA 1
ATOM 2473 C C . LYS A 1 310 ? -13.398 7.219 15.020 1.00 9.43 330 LYS A C 1
ATOM 2474 O O . LYS A 1 310 ? -13.491 7.717 16.146 1.00 10.07 330 LYS A O 1
ATOM 2480 N N . ALA A 1 311 ? -12.208 6.900 14.493 1.00 8.87 331 ALA A N 1
ATOM 2481 C CA . ALA A 1 311 ? -10.969 7.064 15.258 1.00 8.55 331 ALA A CA 1
ATOM 2482 C C . ALA A 1 311 ? -10.750 8.544 15.601 1.00 8.56 331 ALA A C 1
ATOM 2483 O O . ALA A 1 311 ? -10.479 8.899 16.765 1.00 8.80 331 ALA A O 1
ATOM 2485 N N . ILE A 1 312 ? -10.874 9.426 14.608 1.00 7.88 332 ILE A N 1
ATOM 2486 C CA . ILE A 1 312 ? -10.643 10.851 14.856 1.00 7.97 332 ILE A CA 1
ATOM 2487 C C . ILE A 1 312 ? -11.724 11.390 15.786 1.00 8.65 332 ILE A C 1
ATOM 2488 O O . ILE A 1 312 ? -11.410 12.230 16.658 1.00 9.14 332 ILE A O 1
ATOM 2493 N N . ALA A 1 313 ? -12.985 10.963 15.629 1.00 8.84 333 ALA A N 1
ATOM 2494 C CA . ALA A 1 313 ? -14.034 11.472 16.503 1.00 9.45 333 ALA A CA 1
ATOM 2495 C C . ALA A 1 313 ? -13.730 11.105 17.958 1.00 9.19 333 ALA A C 1
ATOM 2496 O O . ALA A 1 313 ? -14.071 11.869 18.864 1.00 11.27 333 ALA A O 1
ATOM 2498 N N . ALA A 1 314 ? -13.106 9.943 18.174 1.00 8.99 334 ALA A N 1
ATOM 2499 C CA . ALA A 1 314 ? -12.849 9.492 19.534 1.00 9.94 334 ALA A CA 1
ATOM 2500 C C . ALA A 1 314 ? -11.792 10.315 20.254 1.00 9.51 334 ALA A C 1
ATOM 2501 O O . ALA A 1 314 ? -11.829 10.397 21.477 1.00 12.94 334 ALA A O 1
ATOM 2503 N N . VAL A 1 315 ? -10.836 10.896 19.519 1.00 8.33 335 VAL A N 1
ATOM 2504 C CA . VAL A 1 315 ? -9.791 11.686 20.189 1.00 8.92 335 VAL A CA 1
ATOM 2505 C C . VAL A 1 315 ? -10.126 13.158 20.309 1.00 8.33 335 VAL A C 1
ATOM 2506 O O . VAL A 1 315 ? -9.584 13.824 21.176 1.00 8.95 335 VAL A O 1
ATOM 2510 N N . LYS A 1 316 ? -11.022 13.668 19.462 1.00 9.15 336 LYS A N 1
ATOM 2511 C CA . LYS A 1 316 ? -11.451 15.053 19.615 1.00 8.36 336 LYS A CA 1
ATOM 2512 C C . LYS A 1 316 ? -12.063 15.275 20.981 1.00 9.72 336 LYS A C 1
ATOM 2513 O O . LYS A 1 316 ? -12.932 14.507 21.402 1.00 11.30 336 LYS A O 1
ATOM 2519 N N . GLY A 1 317 ? -11.575 16.295 21.685 1.00 9.40 337 GLY A N 1
ATOM 2520 C CA . GLY A 1 317 ? -12.103 16.624 23.003 1.00 10.52 337 GLY A CA 1
ATOM 2521 C C . GLY A 1 317 ? -11.494 15.864 24.150 1.00 9.78 337 GLY A C 1
ATOM 2522 O O . GLY A 1 317 ? -11.821 16.164 25.292 1.00 12.53 337 GLY A O 1
ATOM 2539 N N . LYS A 1 319 ? -9.299 14.830 27.126 1.00 10.16 339 LYS A N 1
ATOM 2540 C CA . LYS A 1 319 ? -8.511 15.589 28.133 1.00 8.92 339 LYS A CA 1
ATOM 2541 C C . LYS A 1 319 ? -7.753 14.591 29.007 1.00 10.30 339 LYS A C 1
ATOM 2542 O O . LYS A 1 319 ? -8.320 13.559 29.397 1.00 11.98 339 LYS A O 1
ATOM 2548 N N . TRP A 1 320 ? -6.491 14.889 29.329 1.00 8.98 340 TRP A N 1
ATOM 2549 C CA . TRP A 1 320 ? -5.737 14.007 30.219 1.00 9.43 340 TRP A CA 1
ATOM 2550 C C . TRP A 1 320 ? -4.563 14.761 30.805 1.00 8.03 340 TRP A C 1
ATOM 2551 O O . TRP A 1 320 ? -4.316 15.920 30.452 1.00 8.74 340 TRP A O 1
ATOM 2562 N N . VAL A 1 321 ? -3.863 14.133 31.746 1.00 9.74 341 VAL A N 1
ATOM 2563 C CA . VAL A 1 321 ? -2.649 14.693 32.302 1.00 9.35 341 VAL A CA 1
ATOM 2564 C C . VAL A 1 321 ? -1.425 14.050 31.624 1.00 8.68 341 VAL A C 1
ATOM 2565 O O . VAL A 1 321 ? -1.185 12.852 31.764 1.00 10.46 341 VAL A O 1
ATOM 2569 N N . SER A 1 322 ? -0.761 14.843 30.789 1.00 6.92 342 SER A N 1
ATOM 2570 C CA . SER A 1 322 ? 0.484 14.440 30.127 1.00 7.09 342 SER A CA 1
ATOM 2571 C C . SER A 1 322 ? 1.653 14.614 31.097 1.00 6.49 342 SER A C 1
ATOM 2572 O O . SER A 1 322 ? 1.565 15.419 32.020 1.00 6.83 342 SER A O 1
ATOM 2575 N N . PRO A 1 323 ? 2.795 13.984 30.823 1.00 6.13 343 PRO A N 1
ATOM 2576 C CA . PRO A 1 323 ? 4.014 14.341 31.565 1.00 6.62 343 PRO A CA 1
ATOM 2577 C C . PRO A 1 323 ? 4.294 15.846 31.498 1.00 5.87 343 PRO A C 1
ATOM 2578 O O . PRO A 1 323 ? 4.909 16.403 32.412 1.00 7.38 343 PRO A O 1
ATOM 2582 N N . ARG A 1 324 ? 3.839 16.524 30.422 1.00 5.77 344 ARG A N 1
ATOM 2583 C CA . ARG A 1 324 ? 4.126 17.973 30.289 1.00 5.98 344 ARG A CA 1
ATOM 2584 C C . ARG A 1 324 ? 3.223 18.890 31.101 1.00 5.60 344 ARG A C 1
ATOM 2585 O O . ARG A 1 324 ? 3.522 20.095 31.229 1.00 6.72 344 ARG A O 1
ATOM 2593 N N . GLY A 1 325 ? 2.061 18.372 31.567 1.00 6.11 345 GLY A N 1
ATOM 2594 C CA . GLY A 1 325 ? 0.985 19.202 32.151 1.00 7.75 345 GLY A CA 1
ATOM 2595 C C . GLY A 1 325 ? -0.363 18.696 31.661 1.00 6.71 345 GLY A C 1
ATOM 2596 O O . GLY A 1 325 ? -0.441 17.761 30.859 1.00 7.23 345 GLY A O 1
ATOM 2597 N N A GLU A 1 326 ? -1.436 19.319 32.134 0.50 6.93 346 GLU A N 1
ATOM 2598 N N B GLU A 1 326 ? -1.429 19.331 32.136 0.50 6.92 346 GLU A N 1
ATOM 2599 C CA A GLU A 1 326 ? -2.793 18.993 31.646 0.50 7.77 346 GLU A CA 1
ATOM 2600 C CA B GLU A 1 326 ? -2.783 19.047 31.630 0.50 7.76 346 GLU A CA 1
ATOM 2601 C C A GLU A 1 326 ? -2.914 19.387 30.181 0.50 8.13 346 GLU A C 1
ATOM 2602 C C B GLU A 1 326 ? -2.872 19.380 30.157 0.50 8.10 346 GLU A C 1
ATOM 2603 O O A GLU A 1 326 ? -2.445 20.467 29.791 0.50 8.32 346 GLU A O 1
ATOM 2604 O O B GLU A 1 326 ? -2.383 20.439 29.743 0.50 8.21 346 GLU A O 1
ATOM 2615 N N . VAL A 1 327 ? -3.515 18.520 29.366 1.00 6.98 347 VAL A N 1
ATOM 2616 C CA . VAL A 1 327 ? -3.644 18.763 27.918 1.00 7.20 347 VAL A CA 1
ATOM 2617 C C . VAL A 1 327 ? -5.001 18.306 27.436 1.00 6.81 347 VAL A C 1
ATOM 2618 O O . VAL A 1 327 ? -5.713 17.563 28.119 1.00 7.77 347 VAL A O 1
ATOM 2622 N N . SER A 1 328 ? -5.365 18.749 26.238 1.00 6.50 348 SER A N 1
ATOM 2623 C CA . SER A 1 328 ? -6.554 18.215 25.587 1.00 7.54 348 SER A CA 1
ATOM 2624 C C . SER A 1 328 ? -6.404 18.323 24.091 1.00 7.39 348 SER A C 1
ATOM 2625 O O . SER A 1 328 ? -5.568 19.120 23.622 1.00 7.78 348 SER A O 1
ATOM 2628 N N . ILE A 1 329 ? -7.191 17.574 23.332 1.00 6.83 349 ILE A N 1
ATOM 2629 C CA . ILE A 1 329 ? -7.211 17.780 21.868 1.00 7.99 349 ILE A CA 1
ATOM 2630 C C . ILE A 1 329 ? -8.423 18.659 21.540 1.00 7.32 349 ILE A C 1
ATOM 2631 O O . ILE A 1 329 ? -9.594 18.269 21.761 1.00 7.82 349 ILE A O 1
ATOM 2636 N N . ASP A 1 330 ? -8.169 19.846 21.034 1.00 6.92 350 ASP A N 1
ATOM 2637 C CA . ASP A 1 330 ? -9.244 20.750 20.648 1.00 9.09 350 ASP A CA 1
ATOM 2638 C C . ASP A 1 330 ? -10.006 20.155 19.474 1.00 8.47 350 ASP A C 1
ATOM 2639 O O . ASP A 1 330 ? -9.405 19.874 18.470 1.00 8.76 350 ASP A O 1
ATOM 2644 N N . PRO A 1 331 ? -11.348 19.956 19.588 1.00 8.70 351 PRO A N 1
ATOM 2645 C CA . PRO A 1 331 ? -12.053 19.335 18.433 1.00 9.53 351 PRO A CA 1
ATOM 2646 C C . PRO A 1 331 ? -12.045 20.203 17.187 1.00 10.93 351 PRO A C 1
ATOM 2647 O O . PRO A 1 331 ? -12.153 19.676 16.084 1.00 13.93 351 PRO A O 1
ATOM 2651 N N A GLU A 1 332 ? -11.967 21.521 17.342 0.50 10.29 352 GLU A N 1
ATOM 2652 N N B GLU A 1 332 ? -11.927 21.531 17.376 0.50 10.73 352 GLU A N 1
ATOM 2653 C CA A GLU A 1 332 ? -12.033 22.341 16.172 0.50 12.34 352 GLU A CA 1
ATOM 2654 C CA B GLU A 1 332 ? -11.994 22.515 16.299 0.50 12.84 352 GLU A CA 1
ATOM 2655 C C A GLU A 1 332 ? -10.752 22.191 15.336 0.50 10.67 352 GLU A C 1
ATOM 2656 C C B GLU A 1 332 ? -10.756 22.533 15.399 0.50 10.63 352 GLU A C 1
ATOM 2657 O O A GLU A 1 332 ? -10.816 21.983 14.117 0.50 13.64 352 GLU A O 1
ATOM 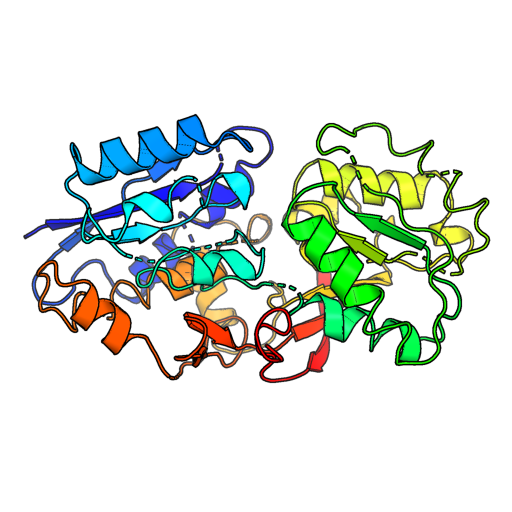2658 O O B GLU A 1 332 ? -10.846 22.832 14.213 0.50 14.23 352 GLU A O 1
ATOM 2669 N N . THR A 1 333 ? -9.594 22.286 15.988 1.00 8.56 353 THR A N 1
ATOM 2670 C CA . THR A 1 333 ? -8.319 22.288 15.253 1.00 7.91 353 THR A CA 1
ATOM 2671 C C . THR A 1 333 ? -7.613 20.942 15.191 1.00 7.64 353 THR A C 1
ATOM 2672 O O . THR A 1 333 ? -6.725 20.775 14.370 1.00 9.13 353 THR A O 1
ATOM 2676 N N . ARG A 1 334 ? -7.965 20.010 16.071 1.00 7.03 354 ARG A N 1
ATOM 2677 C CA . ARG A 1 334 ? -7.277 18.719 16.208 1.00 6.37 354 ARG A CA 1
ATOM 2678 C C . ARG A 1 334 ? -5.827 18.908 16.674 1.00 6.00 354 ARG A C 1
ATOM 2679 O O . ARG A 1 334 ? -4.990 18.029 16.494 1.00 7.35 354 ARG A O 1
ATOM 2687 N N . HIS A 1 335 ? -5.577 20.030 17.336 1.00 6.20 355 HIS A N 1
ATOM 2688 C CA . HIS A 1 335 ? -4.265 20.322 17.925 1.00 5.60 355 HIS A CA 1
ATOM 2689 C C . HIS A 1 335 ? -4.323 20.258 19.453 1.00 5.51 355 HIS A C 1
ATOM 2690 O O . HIS A 1 335 ? -5.356 20.612 20.065 1.00 6.66 355 HIS A O 1
ATOM 2697 N N . ILE A 1 336 ? -3.218 19.858 20.074 1.00 5.33 356 ILE A N 1
ATOM 2698 C CA . ILE A 1 336 ? -3.141 19.753 21.555 1.00 5.62 356 ILE A CA 1
ATOM 2699 C C . ILE A 1 336 ? -3.104 21.137 22.220 1.00 5.74 356 ILE A C 1
ATOM 2700 O O . ILE A 1 336 ? -2.177 21.912 22.033 1.00 6.38 356 ILE A O 1
ATOM 2705 N N . THR A 1 337 ? -4.159 21.422 23.025 1.00 5.82 357 THR A N 1
ATOM 2706 C CA . THR A 1 337 ? -4.158 22.573 23.906 1.00 6.55 357 THR A CA 1
ATOM 2707 C C . THR A 1 337 ? -3.336 22.234 25.145 1.00 6.63 357 THR A C 1
ATOM 2708 O O . THR A 1 337 ? -3.486 21.142 25.699 1.00 6.76 357 THR A O 1
ATOM 2712 N N . GLN A 1 338 ? -2.460 23.132 25.575 1.00 5.59 358 GLN A N 1
ATOM 2713 C CA . GLN A 1 338 ? -1.496 22.777 26.620 1.00 6.19 358 GLN A CA 1
ATOM 2714 C C . GLN A 1 338 ? -0.942 24.038 27.232 1.00 5.95 358 GLN A C 1
ATOM 2715 O O . GLN A 1 338 ? -0.922 25.134 26.648 1.00 6.28 358 GLN A O 1
ATOM 2721 N N . ASN A 1 339 ? -0.374 23.885 28.429 1.00 5.77 359 ASN A N 1
ATOM 2722 C CA . ASN A 1 339 ? 0.373 24.999 29.042 1.00 5.98 359 ASN A CA 1
ATOM 2723 C C . ASN A 1 339 ? 1.615 25.333 28.214 1.00 5.81 359 ASN A C 1
ATOM 2724 O O . ASN A 1 339 ? 2.249 24.443 27.589 1.00 6.16 359 ASN A O 1
ATOM 2729 N N . VAL A 1 340 ? 1.971 26.614 28.211 1.00 5.67 360 VAL A N 1
ATOM 2730 C CA . VAL A 1 340 ? 3.280 27.058 27.716 1.00 5.86 360 VAL A CA 1
ATOM 2731 C C . VAL A 1 340 ? 4.014 27.663 28.879 1.00 6.14 360 VAL A C 1
ATOM 2732 O O . VAL A 1 340 ? 3.419 28.462 29.632 1.00 7.25 360 VAL A O 1
ATOM 2736 N N . TYR A 1 341 ? 5.252 27.261 29.103 1.00 6.00 361 TYR A N 1
ATOM 2737 C CA . TYR A 1 341 ? 5.999 27.715 30.264 1.00 6.11 361 TYR A CA 1
ATOM 2738 C C . TYR A 1 341 ? 7.109 28.675 29.811 1.00 5.99 361 TYR A C 1
ATOM 2739 O O . TYR A 1 341 ? 7.720 28.484 28.764 1.00 6.43 361 TYR A O 1
ATOM 2748 N N . LEU A 1 342 ? 7.382 29.667 30.646 1.00 6.74 362 LEU A N 1
ATOM 2749 C CA . LEU A 1 342 ? 8.617 30.449 30.532 1.00 7.16 362 LEU A CA 1
ATOM 2750 C C . LEU A 1 342 ? 9.681 29.705 31.304 1.00 6.33 362 LEU A C 1
ATOM 2751 O O . LEU A 1 342 ? 9.452 29.362 32.478 1.00 7.44 362 LEU A O 1
ATOM 2756 N N . ARG A 1 343 ? 10.846 29.478 30.680 1.00 6.47 363 ARG A N 1
ATOM 2757 C CA . ARG A 1 343 ? 11.970 28.812 31.355 1.00 6.97 363 ARG A CA 1
ATOM 2758 C C . ARG A 1 343 ? 13.204 29.674 31.223 1.00 7.07 363 ARG A C 1
ATOM 2759 O O . ARG A 1 343 ? 13.312 30.532 30.338 1.00 7.97 363 ARG A O 1
ATOM 2767 N N . GLU A 1 344 ? 14.149 29.407 32.109 1.00 7.39 364 GLU A N 1
ATOM 2768 C CA . GLU A 1 344 ? 15.487 30.002 32.043 1.00 8.11 364 GLU A CA 1
ATOM 2769 C C . GLU A 1 344 ? 16.509 28.880 32.167 1.00 7.34 364 GLU A C 1
ATOM 2770 O O . GLU A 1 344 ? 16.325 27.967 33.009 1.00 7.97 364 GLU A O 1
ATOM 2776 N N . VAL A 1 345 ? 17.594 28.937 31.403 1.00 7.29 365 VAL A N 1
ATOM 2777 C CA . VAL A 1 345 ? 18.655 27.925 31.593 1.00 7.87 365 VAL A CA 1
ATOM 2778 C C . VAL A 1 345 ? 19.307 28.178 32.947 1.00 7.68 365 VAL A C 1
ATOM 2779 O O . VAL A 1 345 ? 19.740 29.321 33.209 1.00 9.31 365 VAL A O 1
ATOM 2783 N N . GLU A 1 346 ? 19.344 27.143 33.790 1.00 8.28 366 GLU A N 1
ATOM 2784 C CA . GLU A 1 346 ? 19.881 27.242 35.145 1.00 9.71 366 GLU A CA 1
ATOM 2785 C C . GLU A 1 346 ? 20.695 25.994 35.422 1.00 9.84 366 GLU A C 1
ATOM 2786 O O . GLU A 1 346 ? 20.519 24.986 34.792 1.00 10.98 366 GLU A O 1
ATOM 2792 N N . LYS A 1 347 ? 21.577 26.075 36.432 1.00 11.17 367 LYS A N 1
ATOM 2793 C CA . LYS A 1 347 ? 22.314 24.933 36.905 1.00 12.34 367 LYS A CA 1
ATOM 2794 C C . LYS A 1 347 ? 21.694 24.546 38.233 1.00 12.57 367 LYS A C 1
ATOM 2795 O O . LYS A 1 347 ? 21.668 25.352 39.171 1.00 17.50 367 LYS A O 1
ATOM 2801 N N . VAL A 1 348 ? 21.196 23.307 38.307 1.00 11.53 368 VAL A N 1
ATOM 2802 C CA . VAL A 1 348 ? 20.547 22.785 39.523 1.00 13.35 368 VAL A CA 1
ATOM 2803 C C . VAL A 1 348 ? 21.146 21.407 39.817 1.00 13.93 368 VAL A C 1
ATOM 2804 O O . VAL A 1 348 ? 21.148 20.510 38.940 1.00 14.28 368 VAL A O 1
ATOM 2808 N N . ASP A 1 349 ? 21.695 21.243 41.030 1.00 16.95 369 ASP A N 1
ATOM 2809 C CA . ASP A 1 349 ? 22.371 19.984 41.421 1.00 20.64 369 ASP A CA 1
ATOM 2810 C C . ASP A 1 349 ? 23.362 19.512 40.357 1.00 17.77 369 ASP A C 1
ATOM 2811 O O . ASP A 1 349 ? 23.397 18.341 39.992 1.00 21.14 369 ASP A O 1
ATOM 2816 N N . GLY A 1 350 ? 24.155 20.457 39.867 1.00 16.07 370 GLY A N 1
ATOM 2817 C CA . GLY A 1 350 ? 25.258 20.165 38.964 1.00 19.47 370 GLY A CA 1
ATOM 2818 C C . GLY A 1 350 ? 24.868 19.997 37.502 1.00 18.37 370 GLY A C 1
ATOM 2819 O O . GLY A 1 350 ? 25.749 19.774 36.669 1.00 26.03 370 GLY A O 1
ATOM 2820 N N . LYS A 1 351 ? 23.571 20.110 37.177 1.00 14.52 371 LYS A N 1
ATOM 2821 C CA . LYS A 1 351 ? 23.075 19.847 35.830 1.00 15.59 371 LYS A CA 1
ATOM 2822 C C . LYS A 1 351 ? 22.465 21.126 35.219 1.00 11.62 371 LYS A C 1
ATOM 2823 O O . LYS A 1 351 ? 21.721 21.834 35.905 1.00 12.08 371 LYS A O 1
ATOM 2829 N N . LEU A 1 352 ? 22.739 21.399 33.944 1.00 10.41 372 LEU A N 1
ATOM 2830 C CA . LEU A 1 352 ? 22.017 22.449 33.216 1.00 9.46 372 LEU A CA 1
ATOM 2831 C C . LEU A 1 352 ? 20.637 21.978 32.802 1.00 9.45 372 LEU A C 1
ATOM 2832 O O . LEU A 1 352 ? 20.494 20.895 32.237 1.00 11.23 372 LEU A O 1
ATOM 2837 N N . ILE A 1 353 ? 19.624 22.782 33.139 1.00 8.57 373 ILE A N 1
ATOM 2838 C CA . ILE A 1 353 ? 18.239 22.483 32.875 1.00 8.28 373 ILE A CA 1
ATOM 2839 C C . ILE A 1 353 ? 17.530 23.729 32.347 1.00 7.11 373 ILE A C 1
ATOM 2840 O O . ILE A 1 353 ? 18.015 24.859 32.481 1.00 8.30 373 ILE A O 1
ATOM 2845 N N . ASN A 1 354 ? 16.344 23.537 31.754 1.00 7.52 374 ASN A N 1
ATOM 2846 C CA . ASN A 1 354 ? 15.428 24.669 31.509 1.00 7.40 374 ASN A CA 1
ATOM 2847 C C . ASN A 1 354 ? 14.484 24.720 32.696 1.00 7.30 374 ASN A C 1
ATOM 2848 O O . ASN A 1 354 ? 13.541 23.909 32.777 1.00 9.59 374 ASN A O 1
ATOM 2853 N N . ARG A 1 355 ? 14.738 25.636 33.639 1.00 7.80 375 ARG A N 1
ATOM 2854 C CA . ARG A 1 355 ? 13.898 25.706 34.826 1.00 7.73 375 ARG A CA 1
ATOM 2855 C C . ARG A 1 355 ? 12.619 26.463 34.475 1.00 7.52 375 ARG A C 1
ATOM 2856 O O . ARG A 1 355 ? 12.695 27.609 34.020 1.00 7.93 375 ARG A O 1
ATOM 2864 N N . GLU A 1 356 ? 11.457 25.860 34.698 1.00 6.82 376 GLU A N 1
ATOM 2865 C CA . GLU A 1 356 ? 10.170 26.535 34.438 1.00 6.66 376 GLU A CA 1
ATOM 2866 C C . GLU A 1 356 ? 9.898 27.535 35.550 1.00 7.10 376 GLU A C 1
ATOM 2867 O O . GLU A 1 356 ? 9.852 27.160 36.746 1.00 9.92 376 GLU A O 1
ATOM 2873 N N . LEU A 1 357 ? 9.701 28.794 35.163 1.00 6.77 377 LEU A N 1
ATOM 2874 C CA . LEU A 1 357 ? 9.549 29.911 36.114 1.00 7.50 377 LEU A CA 1
ATOM 2875 C C . LEU A 1 357 ? 8.112 30.439 36.127 1.00 7.88 377 LEU A C 1
ATOM 2876 O O . LEU A 1 357 ? 7.702 31.078 37.086 1.00 9.51 377 LEU A O 1
ATOM 2881 N N . GLU A 1 358 ? 7.386 30.273 35.020 1.00 7.08 378 GLU A N 1
ATOM 2882 C CA . GLU A 1 358 ? 6.033 30.776 34.907 1.00 7.73 378 GLU A CA 1
ATOM 2883 C C . GLU A 1 358 ? 5.254 29.882 33.991 1.00 6.71 378 GLU A C 1
ATOM 2884 O O . GLU A 1 358 ? 5.816 29.319 33.047 1.00 7.92 378 GLU A O 1
ATOM 2890 N N . THR A 1 359 ? 3.966 29.737 34.260 1.00 7.16 379 THR A N 1
ATOM 2891 C CA . THR A 1 359 ? 3.051 28.941 33.427 1.00 7.20 379 THR A CA 1
ATOM 2892 C C . THR A 1 359 ? 2.003 29.845 32.778 1.00 6.99 379 THR A C 1
ATOM 2893 O O . THR A 1 359 ? 1.458 30.721 33.454 1.00 8.02 379 THR A O 1
ATOM 2897 N N . PHE A 1 360 ? 1.729 29.589 31.492 1.00 6.58 380 PHE A N 1
ATOM 2898 C CA . PHE A 1 360 ? 0.607 30.234 30.786 1.00 6.91 380 PHE A CA 1
ATOM 2899 C C . PHE A 1 360 ? -0.305 29.075 30.424 1.00 6.07 380 PHE A C 1
ATOM 2900 O O . PHE A 1 360 ? -0.053 28.328 29.468 1.00 7.25 380 PHE A O 1
ATOM 2908 N N . LYS A 1 361 ? -1.384 28.889 31.193 1.00 6.88 381 LYS A N 1
ATOM 2909 C CA . LYS A 1 361 ? -2.171 27.680 31.038 1.00 7.63 381 LYS A CA 1
ATOM 2910 C C . LYS A 1 361 ? -2.998 27.588 29.763 1.00 7.21 381 LYS A C 1
ATOM 2911 O O . LYS A 1 361 ? -3.466 28.586 29.251 1.00 8.00 381 LYS A O 1
ATOM 2917 N N . ALA A 1 362 ? -3.132 26.351 29.271 1.00 6.77 382 ALA A N 1
ATOM 2918 C CA . ALA A 1 362 ? -4.189 25.977 28.308 1.00 8.30 382 ALA A CA 1
ATOM 2919 C C . ALA A 1 362 ? -4.175 26.909 27.076 1.00 7.11 382 ALA A C 1
ATOM 2920 O O . ALA A 1 362 ? -5.190 27.466 26.657 1.00 8.92 382 ALA A O 1
ATOM 2922 N N . GLN A 1 363 ? -2.987 27.030 26.461 1.00 6.24 383 GLN A N 1
ATOM 2923 C CA . GLN A 1 363 ? -2.869 27.794 25.208 1.00 6.76 383 GLN A CA 1
ATOM 2924 C C . GLN A 1 363 ? -3.365 26.955 24.025 1.00 6.29 383 GLN A C 1
ATOM 2925 O O . GLN A 1 363 ? -2.963 25.798 23.892 1.00 6.62 383 GLN A O 1
ATOM 2931 N N . PRO A 1 364 ? -4.241 27.512 23.166 1.00 6.56 384 PRO A N 1
ATOM 2932 C CA . PRO A 1 364 ? -4.628 26.834 21.930 1.00 7.59 384 PRO A CA 1
ATOM 2933 C C . PRO A 1 364 ? -3.601 27.119 20.812 1.00 7.30 384 PRO A C 1
ATOM 2934 O O . PRO A 1 364 ? -2.562 27.758 21.054 1.00 7.64 384 PRO A O 1
ATOM 2938 N N . ASP A 1 365 ? -3.860 26.586 19.617 1.00 7.19 385 ASP A N 1
ATOM 2939 C CA . ASP A 1 365 ? -3.065 27.018 18.469 1.00 7.17 385 ASP A CA 1
ATOM 2940 C C . ASP A 1 365 ? -3.482 28.429 18.081 1.00 7.11 385 ASP A C 1
ATOM 2941 O O . ASP A 1 365 ? -4.419 28.611 17.289 1.00 7.54 385 ASP A O 1
ATOM 2946 N N . TRP A 1 366 ? -2.796 29.446 18.583 1.00 7.88 386 TRP A N 1
ATOM 2947 C CA . TRP A 1 366 ? -3.152 30.800 18.251 1.00 8.16 386 TRP A CA 1
ATOM 2948 C C . TRP A 1 366 ? -3.069 31.121 16.769 1.00 7.87 386 TRP A C 1
ATOM 2949 O O . TRP A 1 366 ? -3.631 32.124 16.350 1.00 10.41 386 TRP A O 1
ATOM 2960 N N . GLY A 1 367 ? -2.356 30.309 15.957 1.00 7.75 387 GLY A N 1
ATOM 2961 C CA . GLY A 1 367 ? -2.322 30.554 14.517 1.00 8.08 387 GLY A CA 1
ATOM 2962 C C . GLY A 1 367 ? -3.653 30.321 13.827 1.00 8.93 387 GLY A C 1
ATOM 2963 O O . GLY A 1 367 ? -3.900 30.864 12.748 1.00 12.14 387 GLY A O 1
ATOM 2964 N N . LEU A 1 368 ? -4.527 29.512 14.426 1.00 8.36 388 LEU A N 1
ATOM 2965 C CA . LEU A 1 368 ? -5.844 29.169 13.842 1.00 8.83 388 LEU A CA 1
ATOM 2966 C C . LEU A 1 368 ? -6.996 29.687 14.689 1.00 9.79 388 LEU A C 1
ATOM 2967 O O . LEU A 1 368 ? -8.119 29.807 14.191 1.00 12.18 388 LEU A O 1
ATOM 2972 N N . ALA A 1 369 ? -6.761 29.970 15.961 1.00 11.01 389 ALA A N 1
ATOM 2973 C CA . ALA A 1 369 ? -7.886 30.229 16.892 1.00 14.50 389 ALA A CA 1
ATOM 2974 C C . ALA A 1 369 ? -8.684 31.512 16.548 1.00 13.60 389 ALA A C 1
ATOM 2975 O O . ALA A 1 369 ? -9.865 31.609 16.910 1.00 19.95 389 ALA A O 1
ATOM 2977 N N . LYS A 1 370 ? -8.089 32.477 15.842 1.00 16.73 390 LYS A N 1
ATOM 2978 C CA . LYS A 1 370 ? -8.803 33.720 15.532 1.00 23.41 390 LYS A CA 1
ATOM 2979 C C . LYS A 1 370 ? -9.285 33.777 14.094 1.00 28.77 390 LYS A C 1
ATOM 2980 O O . LYS A 1 370 ? -9.805 34.788 13.651 1.00 44.35 390 LYS A O 1
ATOM 2986 N N . GLN A 1 371 ? -9.132 32.673 13.363 1.00 28.87 391 GLN A N 1
ATOM 2987 C CA . GLN A 1 371 ? -9.696 32.584 12.004 1.00 28.04 391 GLN A CA 1
ATOM 2988 C C . GLN A 1 371 ? -11.206 32.495 12.109 1.00 34.64 391 GLN A C 1
ATOM 2989 O O . GLN A 1 371 ? -11.694 31.643 12.845 1.00 34.97 391 GLN A O 1
#

Organism: Rhodopseudomonas palustris (strain HaA2) (NCBI:txid316058)

Secondary structure (DSSP, 8-state):
-EEEEEEEE---TTHHHHHHH--HHHHHHHH-SEETTEEEEEEEEE--SS-HHHHHHHHHHHHHTS--SEEEE--STTT---GGGHHHHT--------GGGGGG-TT--BSS---TTHHHHHHHHHHTT--EEEEEE-SSHHHHHHHHHHHHHHHHTT-EEEEEE--TT----S---HHHHHT---EEE--TTHHHHHHHHHHHHTTTTTTT----BGGGG-GGGHHHH-GGGTT-EEEES--TT--SHHHHHHHHHHHHTT--GGG---HHHHHHHHHHHH--TTTTTS--HHHHHHHH---EEETTEEEEE-TTT-BEEEEEEEEEEEEETTEEEEEEEEEEEEE--HHHHT-

Foldseek 3Di:
DEAEEEEEEAPEQCNLLQVLLCLLLLLCLPPNQDFLRYGYYYDYDHPHDLDQVVLCVSLVCCCPVVVHQEYEEDQAQNNLVNLQVCVVSLYAEYNHAQQCSLVSHVRYFYLFYYLLQQLVVLVVCVVVPWAEEEEEEEADRRRVVNVVSNVVNNVVVVHHHQHYYYHLPDQQCQVCVVRVVSPGLYEYDDAAGNVLLRNLLNCLVVCVVVVNSAYYACRNPFQLCDVVSNPSQFFHKHKYLAWLPDDDPQSVSSLVSCVVVVDDSSSHGNSQRSNVRVVLVSCVNQVSVDRDSVSSLVSQAFWDQGSSGTWHQHNVRSYIFGKMFMFGFDADPNGTTGHGDGIDGRGDSPVPPVD

Sequence (355 aa):
DTIKVGVIGTSGPYALFGKNYKKGIDAWVAEHGNKVAGHTVEFVVYRDEVSPNPAQSKALAQELIVKKEEKVQYLAGLYFTPNAAVAPLLQEAKKVPVVNAATSSITEKSPYIVVRTSFTFQNTVPAAKKVAKQKGATKVAIAVSDYGPGIDAETAFKKKTFEAEEGGKVVEAVVRPLSTTDDFGPIIQRIKKNSGADIFTFLPAGPPTLGFVKAYIDNGLKAGGVKLSTGDVVTEPDLPNIGEAGLGILSTYHYAVSHDSPEENKAFLALLQKKGGGGAAKKLDEVTTSVAAYDGARRLLIYKIEEATSGKSDPDKAIAAVKGKWVSPRGEEVSIDPEETRHITQNVYLREVEKVDGKLINRELETFKAQPDWGLAKQ